Protein AF-B6JYF9-F1 (afdb_monomer)

Solvent-accessible surface area (backbone atoms only — not comparable to full-atom values): 35946 Å² total; per-residue (Å²): 135,87,88,82,77,84,64,69,36,69,83,84,65,81,70,76,68,90,74,74,63,74,78,81,85,62,87,84,75,85,79,80,58,67,87,52,51,58,67,38,60,57,30,56,72,45,92,47,65,68,50,21,21,52,22,26,44,52,48,34,54,42,53,72,54,52,71,67,46,34,51,52,42,51,77,70,44,42,67,60,59,44,61,71,36,67,76,50,91,47,65,66,33,29,35,26,32,38,45,25,51,31,50,43,34,66,77,56,32,60,66,47,33,51,51,43,52,77,69,49,49,63,60,58,50,49,55,48,52,52,52,52,52,52,53,50,55,38,41,76,71,68,53,69,66,76,60,71,66,44,44,51,50,50,53,48,51,50,53,36,48,37,26,49,36,47,39,53,34,51,39,40,46,36,32,61,69,49,35,51,53,40,47,78,65,47,47,63,64,52,41,51,54,53,54,63,46,35,95,81,48,58,69,71,40,44,41,40,35,33,48,24,44,37,56,58,46,53,100,23,67,67,53,52,52,55,57,68,68,36,92,89,54,62,58,52,61,46,47,39,51,41,51,54,36,57,76,45,103,40,69,51,44,24,45,27,29,46,40,43,48,45,52,54,41,52,44,33,70,36,29,66,69,45,26,68,76,53,70,82,28,68,51,51,75,47,31,73,76,53,44,54,61,50,44,41,49,52,42,50,54,15,47,53,52,61,71,62,62,46,85,74,53,83,76,48,88,85,41,68,73,62,46,48,45,48,66,29,32,54,56,39,30,55,45,52,24,49,52,26,48,50,38,35,36,39,38,73,58,63,53,61,58,101,76,73,58,57,70,71,53,48,54,48,49,60,49,53,59,55,63,62,67,76,66,82,92,79,82,92,75,90,76,84,77,84,80,81,78,63,56,72,61,34,30,57,70,34,39,60,62,51,50,48,39,60,71,62,37,47,61,53,37,53,65,62,63,51,78,67,57,69,79,56,55,76,66,58,52,72,72,58,46,56,53,50,51,52,42,38,49,37,36,46,50,25,50,29,30,43,43,47,25,44,67,70,48,50,45,92,86,38,91,57,34,67,57,51,29,53,50,24,49,51,52,44,44,50,52,38,72,62,49,50,100,82,60,81,70,55,74,68,51,44,33,44,48,22,47,34,46,23,42,28,25,70,54,56,75,75,96,62,84,67,64,54,76,67,43,53,50,48,53,53,52,50,33,58,72,69,68,39,59,68,31,40,17,29,40,46,38,16,51,30,44,52,39,54,49,66,93,39,53,68,59,27,41,53,48,49,53,52,38,49,51,40,49,64,43,98,74,45,52,68,65,37,27,44,32,27,49,54,27,48,50,68,48,62,65,49,79,82,45,76,42,26,56,76,32,45,58,70,67,40,44,65,62,51,53,64,66,24,48,66,60,49,53,54,45,44,72,66,46,52,55,88,81,37,43,71,62,32,51,53,37,51,51,50,49,54,49,49,54,53,48,51,55,50,52,57,60,75,76,104

Nearest PDB structures (foldseek):
  4gmo-assembly1_A  TM=7.681E-01  e=6.488E-18  Thermochaetoides thermophila DSM 1495
  7ozs-assembly1_F  TM=7.292E-01  e=3.410E-18  Thermochaetoides thermophila DSM 1495
  8g4j-assembly2_B  TM=4.663E-01  e=3.809E-06  Cavia porcellus
  4u2x-assembly1_D  TM=7.152E-01  e=2.077E-02  Homo sapiens
  4u2x-assembly2_E  TM=6.818E-01  e=2.162E-02  Homo sapiens

Structure (mmCIF, N/CA/C/O backbone):
data_AF-B6JYF9-F1
#
_entry.id   AF-B6JYF9-F1
#
loop_
_atom_site.group_PDB
_atom_site.id
_atom_site.type_symbol
_atom_site.label_atom_id
_atom_site.label_alt_id
_atom_site.label_comp_id
_atom_site.label_asym_id
_atom_site.label_entity_id
_atom_site.label_seq_id
_atom_site.pdbx_PDB_ins_code
_atom_site.Cartn_x
_atom_site.Cartn_y
_atom_site.Cartn_z
_atom_site.occupancy
_atom_site.B_iso_or_equiv
_atom_site.auth_seq_id
_atom_site.auth_comp_id
_atom_site.auth_asym_id
_atom_site.auth_atom_id
_atom_site.pdbx_PDB_model_num
ATOM 1 N N . MET A 1 1 ? -8.286 -1.377 -16.057 1.00 30.09 1 MET A N 1
ATOM 2 C CA . MET A 1 1 ? -8.416 -2.623 -15.265 1.00 30.09 1 MET A CA 1
ATOM 3 C C . MET A 1 1 ? -9.891 -2.802 -14.939 1.00 30.09 1 MET A C 1
ATOM 5 O O . MET A 1 1 ? -10.462 -1.888 -14.368 1.00 30.09 1 MET A O 1
ATOM 9 N N . GLY A 1 2 ? -10.522 -3.910 -15.335 1.00 21.98 2 GLY A N 1
ATOM 10 C CA . GLY A 1 2 ? -11.938 -4.159 -15.034 1.00 21.98 2 GLY A CA 1
ATOM 11 C C . GLY A 1 2 ? -12.131 -4.640 -13.595 1.00 21.98 2 GLY A C 1
ATOM 12 O O . GLY A 1 2 ? -11.549 -5.652 -13.202 1.00 21.98 2 GLY A O 1
ATOM 13 N N . ARG A 1 3 ? -12.943 -3.929 -12.806 1.00 25.62 3 ARG A N 1
ATOM 14 C CA . ARG A 1 3 ? -13.412 -4.384 -11.491 1.00 25.62 3 ARG A CA 1
ATOM 15 C C . ARG A 1 3 ? -14.733 -5.128 -11.680 1.00 25.62 3 ARG A C 1
ATOM 17 O O . ARG A 1 3 ? -15.727 -4.524 -12.048 1.00 25.62 3 ARG A O 1
ATOM 24 N N . ALA A 1 4 ? -14.770 -6.422 -11.367 1.00 25.20 4 ALA A N 1
ATOM 25 C CA . ALA A 1 4 ? -16.027 -7.149 -11.216 1.00 25.20 4 ALA A CA 1
ATOM 26 C C . ALA A 1 4 ? -15.974 -8.103 -10.015 1.00 25.20 4 ALA A C 1
ATOM 28 O O . ALA A 1 4 ? -15.087 -8.949 -9.920 1.00 25.20 4 ALA A O 1
ATOM 29 N N . LYS A 1 5 ? -17.014 -7.977 -9.176 1.00 26.80 5 LYS A N 1
ATOM 30 C CA . LYS A 1 5 ? -17.373 -8.730 -7.956 1.00 26.80 5 LYS A CA 1
ATOM 31 C C . LYS A 1 5 ? -16.610 -8.340 -6.689 1.00 26.80 5 LYS A C 1
ATOM 33 O O . LYS A 1 5 ? -15.509 -8.818 -6.455 1.00 26.80 5 LYS A O 1
ATOM 38 N N . GLY A 1 6 ? -17.272 -7.517 -5.862 1.00 32.94 6 GLY A N 1
ATOM 39 C CA . GLY A 1 6 ? -16.960 -7.271 -4.448 1.00 32.94 6 GLY A CA 1
ATOM 40 C C . GLY A 1 6 ? -15.467 -7.226 -4.157 1.00 32.94 6 GLY A C 1
ATOM 41 O O . GLY A 1 6 ? -14.958 -8.123 -3.489 1.00 32.94 6 GLY A O 1
ATOM 42 N N . SER A 1 7 ? -14.768 -6.240 -4.729 1.00 34.53 7 SER A N 1
ATOM 43 C CA . SER A 1 7 ? -13.322 -6.105 -4.561 1.00 34.53 7 SER A CA 1
ATOM 44 C C . SER A 1 7 ? -13.005 -6.065 -3.070 1.00 34.53 7 SER A C 1
ATOM 46 O O . SER A 1 7 ? -13.415 -5.141 -2.367 1.00 34.53 7 SER A O 1
ATOM 48 N N . LYS A 1 8 ? -12.306 -7.096 -2.592 1.00 44.53 8 LYS A N 1
ATOM 49 C CA . LYS A 1 8 ? -11.703 -7.120 -1.262 1.00 44.53 8 LYS A CA 1
ATOM 50 C C . LYS A 1 8 ? -10.879 -5.844 -1.109 1.00 44.53 8 LYS A C 1
ATOM 52 O O . LYS A 1 8 ? -10.054 -5.548 -1.975 1.00 44.53 8 LYS A O 1
ATOM 57 N N . ARG A 1 9 ? -11.129 -5.080 -0.051 1.00 48.53 9 ARG A N 1
ATOM 58 C CA . ARG A 1 9 ? -10.327 -3.901 0.275 1.00 48.53 9 ARG A CA 1
ATOM 59 C C . ARG A 1 9 ? -9.093 -4.390 1.043 1.00 48.53 9 ARG A C 1
ATOM 61 O O . ARG A 1 9 ? -9.215 -5.276 1.874 1.00 48.53 9 ARG A O 1
ATOM 68 N N . ASN A 1 10 ? -7.902 -3.903 0.697 1.00 49.31 10 ASN A N 1
ATOM 69 C CA . ASN A 1 10 ? -6.682 -3.966 1.518 1.00 49.31 10 ASN A CA 1
ATOM 70 C C . ASN A 1 10 ? -6.331 -5.289 2.249 1.00 49.31 10 ASN A C 1
ATOM 72 O O . ASN A 1 10 ? -5.855 -5.252 3.378 1.00 49.31 10 ASN A O 1
ATOM 76 N N . GLN A 1 11 ? -6.429 -6.465 1.606 1.00 40.84 11 GLN A N 1
ATOM 77 C CA . GLN A 1 11 ? -5.980 -7.734 2.229 1.00 40.84 11 GLN A CA 1
ATOM 78 C C . GLN A 1 11 ? -4.459 -7.835 2.479 1.00 40.84 11 GLN A C 1
ATOM 80 O O . GLN A 1 11 ? -4.019 -8.788 3.108 1.00 40.84 11 GLN A O 1
ATOM 85 N N . HIS A 1 12 ? -3.642 -6.887 2.004 1.00 34.28 12 HIS A N 1
ATOM 86 C CA . HIS A 1 12 ? -2.181 -6.918 2.194 1.00 34.28 12 HIS A CA 1
ATOM 87 C C . HIS A 1 12 ? -1.708 -6.251 3.495 1.00 34.28 12 HIS A C 1
ATOM 89 O O . HIS A 1 12 ? -0.510 -6.189 3.762 1.00 34.28 12 HIS A O 1
ATOM 95 N N . ARG A 1 13 ? -2.617 -5.728 4.320 1.00 43.59 13 ARG A N 1
ATOM 96 C CA . ARG A 1 13 ? -2.260 -5.087 5.586 1.00 43.59 13 ARG A CA 1
ATOM 97 C C . ARG A 1 13 ? -2.397 -6.089 6.729 1.00 43.59 13 ARG A C 1
ATOM 99 O O . ARG A 1 13 ? -3.301 -5.982 7.544 1.00 43.59 13 ARG A O 1
ATOM 106 N N . HIS A 1 14 ? -1.474 -7.051 6.819 1.00 36.09 14 HIS A N 1
ATOM 107 C CA . HIS A 1 14 ? -1.194 -7.696 8.108 1.00 36.09 14 HIS A CA 1
ATOM 108 C C . HIS A 1 14 ? -0.590 -6.631 9.029 1.00 36.09 14 HIS A C 1
ATOM 110 O O . HIS A 1 14 ? 0.625 -6.512 9.179 1.00 36.09 14 HIS A O 1
ATOM 116 N N . ARG A 1 15 ? -1.443 -5.772 9.591 1.00 45.91 15 ARG A N 1
ATOM 117 C CA . ARG A 1 15 ? -1.020 -4.799 10.587 1.00 45.91 15 ARG A CA 1
ATOM 118 C C . ARG A 1 15 ? -0.705 -5.570 11.847 1.00 45.91 15 ARG A C 1
ATOM 120 O O . ARG A 1 15 ? -1.576 -6.157 12.483 1.00 45.91 15 ARG A O 1
ATOM 127 N N . LEU A 1 16 ? 0.581 -5.596 12.160 1.00 40.19 16 LEU A N 1
ATOM 128 C CA . LEU A 1 16 ? 1.089 -6.168 13.391 1.00 40.19 16 LEU A CA 1
ATOM 129 C C . LEU A 1 16 ? 0.383 -5.482 14.547 1.00 40.19 16 LEU A C 1
ATOM 131 O O . LEU A 1 16 ? 0.423 -4.260 14.649 1.00 40.19 16 LEU A O 1
ATOM 135 N N . ASN A 1 17 ? -0.290 -6.277 15.374 1.00 39.41 17 ASN A N 1
ATOM 136 C CA . ASN A 1 17 ? -1.025 -5.798 16.529 1.00 39.41 17 ASN A CA 1
ATOM 137 C C . ASN A 1 17 ? -0.024 -5.257 17.571 1.00 39.41 17 ASN A C 1
ATOM 139 O O . ASN A 1 17 ? 0.607 -6.056 18.271 1.00 39.41 17 ASN A O 1
ATOM 143 N N . PRO A 1 18 ? 0.121 -3.925 17.727 1.00 36.72 18 PRO A N 1
ATOM 144 C CA . PRO A 1 18 ? 1.039 -3.323 18.697 1.00 36.72 18 PRO A CA 1
ATOM 145 C C . PRO A 1 18 ? 0.603 -3.588 20.144 1.00 36.72 18 PRO A C 1
ATOM 147 O O . PRO A 1 18 ? 1.352 -3.360 21.092 1.00 36.72 18 PRO A O 1
ATOM 150 N N . LEU A 1 19 ? -0.651 -4.023 20.306 1.00 36.75 19 LEU A N 1
ATOM 151 C CA . LEU A 1 19 ? -1.383 -4.158 21.554 1.00 36.75 19 LEU A CA 1
ATOM 152 C C . LEU A 1 19 ? -1.606 -5.621 21.943 1.00 36.75 19 LEU A C 1
ATOM 154 O O . LEU A 1 19 ? -2.481 -5.895 22.768 1.00 36.75 19 LEU A O 1
ATOM 158 N N . GLN A 1 20 ? -0.782 -6.563 21.464 1.00 37.97 20 GLN A N 1
ATOM 159 C CA . GLN A 1 20 ? -0.540 -7.777 22.251 1.00 37.97 20 GLN A CA 1
ATOM 160 C C . GLN A 1 20 ? 0.211 -7.374 23.533 1.00 37.97 20 GLN A C 1
ATOM 162 O O . GLN A 1 20 ? 1.391 -7.655 23.720 1.00 37.97 20 GLN A O 1
ATOM 167 N N . LYS A 1 21 ? -0.497 -6.680 24.434 1.00 31.06 21 LYS A N 1
ATOM 168 C CA . LYS A 1 21 ? -0.213 -6.726 25.857 1.00 31.06 21 LYS A CA 1
ATOM 169 C C . LYS A 1 21 ? -0.220 -8.209 26.201 1.00 31.06 21 LYS A C 1
ATOM 171 O O . LYS A 1 21 ? -1.259 -8.861 26.095 1.00 31.06 21 LYS A O 1
ATOM 176 N N . THR A 1 22 ? 0.924 -8.728 26.631 1.00 29.45 22 THR A N 1
ATOM 177 C CA . THR A 1 22 ? 0.905 -9.781 27.640 1.00 29.45 22 THR A CA 1
ATOM 178 C C . THR A 1 22 ? -0.035 -9.288 28.732 1.00 29.45 22 THR A C 1
ATOM 180 O O . THR A 1 22 ? 0.102 -8.163 29.220 1.00 29.45 22 THR A O 1
ATOM 183 N N . ALA A 1 23 ? -1.087 -10.061 28.987 1.00 27.25 23 ALA A N 1
ATOM 184 C CA . ALA A 1 23 ? -2.137 -9.717 29.925 1.00 27.25 23 ALA A CA 1
ATOM 185 C C . ALA A 1 23 ? -1.507 -9.248 31.245 1.00 27.25 23 ALA A C 1
ATOM 187 O O . ALA A 1 23 ? -0.923 -10.034 31.985 1.00 27.25 23 ALA A O 1
ATOM 188 N N . THR A 1 24 ? -1.570 -7.949 31.543 1.00 23.33 24 THR A N 1
ATOM 189 C CA . THR A 1 24 ? -1.082 -7.437 32.823 1.00 23.33 24 THR A CA 1
ATOM 190 C C . THR A 1 24 ? -1.972 -7.975 33.935 1.00 23.33 24 THR A C 1
ATOM 192 O O . THR A 1 24 ? -3.124 -7.566 34.055 1.00 23.33 24 THR A O 1
ATOM 195 N N . ASN A 1 25 ? -1.400 -8.874 34.739 1.00 28.14 25 ASN A N 1
ATOM 196 C CA . ASN A 1 25 ? -1.832 -9.292 36.073 1.00 28.14 25 ASN A CA 1
ATOM 197 C C . ASN A 1 25 ? -3.344 -9.501 36.250 1.00 28.14 25 ASN A C 1
ATOM 199 O O . ASN A 1 25 ? -3.986 -8.870 37.086 1.00 28.14 25 ASN A O 1
ATOM 203 N N . SER A 1 26 ? -3.886 -10.472 35.526 1.00 27.16 26 SER A N 1
ATOM 204 C CA . SER A 1 26 ? -4.992 -11.296 36.022 1.00 27.16 26 SER A CA 1
ATOM 205 C C . SER A 1 26 ? -4.425 -12.702 36.138 1.00 27.16 26 SER A C 1
ATOM 207 O O . SER A 1 26 ? -3.772 -13.130 35.194 1.00 27.16 26 SER A O 1
ATOM 209 N N . GLN A 1 27 ? -4.574 -13.367 37.291 1.00 29.28 27 GLN A N 1
ATOM 210 C CA . GLN A 1 27 ? -4.036 -14.712 37.556 1.00 29.28 27 GLN A CA 1
ATOM 211 C C . GLN A 1 27 ? -4.083 -15.580 36.290 1.00 29.28 27 GLN A C 1
ATOM 213 O O . GLN A 1 27 ? -5.173 -15.914 35.827 1.00 29.28 27 GLN A O 1
ATOM 218 N N . GLU A 1 28 ? -2.913 -15.884 35.719 1.00 31.41 28 GLU A N 1
ATOM 219 C CA . GLU A 1 28 ? -2.793 -16.712 34.522 1.00 31.41 28 GLU A CA 1
ATOM 220 C C . GLU A 1 28 ? -3.433 -18.066 34.810 1.00 31.41 28 GLU A C 1
ATOM 222 O O . GLU A 1 28 ? -2.893 -18.896 35.543 1.00 31.41 28 GLU A O 1
ATOM 227 N N . ILE A 1 29 ? -4.612 -18.293 34.241 1.00 41.03 29 ILE A N 1
ATOM 228 C CA . ILE A 1 29 ? -5.132 -19.639 34.085 1.00 41.03 29 ILE A CA 1
ATOM 229 C C . ILE A 1 29 ? -4.725 -20.047 32.680 1.00 41.03 29 ILE A C 1
ATOM 231 O O . ILE A 1 29 ? -5.381 -19.694 31.700 1.00 41.03 29 ILE A O 1
ATOM 235 N N . VAL A 1 30 ? -3.609 -20.764 32.591 1.00 42.03 30 VAL A N 1
ATOM 236 C CA . VAL A 1 30 ? -3.216 -21.472 31.375 1.00 42.03 30 VAL A CA 1
ATOM 237 C C . VAL A 1 30 ? -4.259 -22.570 31.150 1.00 42.03 30 VAL A C 1
ATOM 239 O O . VAL A 1 30 ? -4.217 -23.628 31.776 1.00 42.03 30 VAL A O 1
ATOM 242 N N . LEU A 1 31 ? -5.266 -22.284 30.326 1.00 52.81 31 LEU A N 1
ATOM 243 C CA . LEU A 1 31 ? -6.216 -23.286 29.855 1.00 52.81 31 LEU A CA 1
ATOM 244 C C . LEU A 1 31 ? -5.622 -23.940 28.609 1.00 52.81 31 LEU A C 1
ATOM 246 O O . LEU A 1 31 ? -5.679 -23.378 27.518 1.00 52.81 31 LEU A O 1
ATOM 250 N N . GLU A 1 32 ? -5.034 -25.124 28.773 1.00 48.22 32 GLU A N 1
ATOM 251 C CA . GLU A 1 32 ? -4.580 -25.928 27.640 1.00 48.22 32 GLU A CA 1
ATOM 252 C C . GLU A 1 32 ? -5.760 -26.697 27.019 1.00 48.22 32 GLU A C 1
ATOM 254 O O . GLU A 1 32 ? -6.407 -27.530 27.657 1.00 48.22 32 GLU A O 1
ATOM 259 N N . GLY A 1 33 ? -6.006 -26.447 25.731 1.00 57.97 33 GLY A N 1
ATOM 260 C CA . GLY A 1 33 ? -6.576 -27.434 24.816 1.00 57.97 33 GLY A CA 1
ATOM 261 C C . GLY A 1 33 ? -8.096 -27.450 24.599 1.00 57.97 33 GLY A C 1
ATOM 262 O O . GLY A 1 33 ? -8.911 -26.942 25.372 1.00 57.97 33 GLY A O 1
ATOM 263 N N . LYS A 1 34 ? -8.468 -28.133 23.505 1.00 60.81 34 LYS A N 1
ATOM 264 C CA . LYS A 1 34 ? -9.835 -28.329 22.981 1.00 60.81 34 LYS A CA 1
ATOM 265 C C . LYS A 1 34 ? -10.858 -28.817 24.012 1.00 60.81 34 LYS A C 1
ATOM 267 O O . LYS A 1 34 ? -12.040 -28.509 23.875 1.00 60.81 34 LYS A O 1
ATOM 272 N N . GLU A 1 35 ? -10.427 -29.581 25.017 1.00 63.44 35 GLU A N 1
ATOM 273 C CA . GLU A 1 35 ? -11.313 -30.192 26.019 1.00 63.44 35 GLU A CA 1
ATOM 274 C C . GLU A 1 35 ? -11.955 -29.159 26.957 1.00 63.44 35 GLU A C 1
ATOM 276 O O . GLU A 1 35 ? -13.069 -29.370 27.436 1.00 63.44 35 GLU A O 1
ATOM 281 N N . THR A 1 36 ? -11.303 -28.012 27.173 1.00 75.19 36 THR A N 1
ATOM 282 C CA . THR A 1 36 ? -11.811 -26.947 28.055 1.00 75.19 36 THR A CA 1
ATOM 283 C C . THR A 1 36 ? -12.579 -25.855 27.305 1.00 75.19 36 THR A C 1
ATOM 285 O O . THR A 1 36 ? -13.386 -25.146 27.907 1.00 75.19 36 THR A O 1
ATOM 288 N N . ALA A 1 37 ? -12.413 -25.760 25.982 1.00 84.56 37 ALA A N 1
ATOM 289 C CA . ALA A 1 37 ? -12.949 -24.670 25.167 1.00 84.56 37 ALA A CA 1
ATOM 290 C C . ALA A 1 37 ? -14.489 -24.597 25.158 1.00 84.56 37 ALA A C 1
ATOM 292 O O . ALA A 1 37 ? -15.062 -23.518 25.312 1.00 84.56 37 ALA A O 1
ATOM 293 N N . ILE A 1 38 ? -15.178 -25.736 25.015 1.00 90.38 38 ILE A N 1
ATOM 294 C CA . ILE A 1 38 ? -16.652 -25.768 24.960 1.00 90.38 38 ILE A CA 1
ATOM 295 C C . ILE A 1 38 ? -17.297 -25.484 26.326 1.00 90.38 38 ILE A C 1
ATOM 297 O O . ILE A 1 38 ? -18.158 -24.604 26.381 1.00 90.38 38 ILE A O 1
ATOM 301 N N . PRO A 1 39 ? -16.871 -26.117 27.440 1.00 91.50 39 PRO A N 1
ATOM 302 C CA . PRO A 1 39 ? -17.384 -25.764 28.766 1.00 91.50 39 PRO A CA 1
ATOM 303 C C . PRO A 1 39 ? -17.190 -24.282 29.116 1.00 91.50 39 PRO A C 1
ATOM 305 O O . PRO A 1 39 ? -18.062 -23.662 29.725 1.00 91.50 39 PRO A O 1
ATOM 308 N N . VAL A 1 40 ? -16.060 -23.687 28.717 1.00 92.38 40 VAL A N 1
ATOM 309 C CA . VAL A 1 40 ? -15.819 -22.249 28.905 1.00 92.38 40 VAL A CA 1
ATOM 310 C C . VAL A 1 40 ? -16.793 -21.427 28.062 1.00 92.38 40 VAL A C 1
ATOM 312 O O . VAL A 1 40 ? -17.372 -20.478 28.584 1.00 92.38 40 VAL A O 1
ATOM 315 N N . LEU A 1 41 ? -17.040 -21.807 26.805 1.00 93.56 41 LEU A N 1
ATOM 316 C CA . LEU A 1 41 ? -17.991 -21.128 25.921 1.00 93.56 41 LEU A CA 1
ATOM 317 C C . LEU A 1 41 ? -19.435 -21.146 26.452 1.00 93.56 41 LEU A C 1
ATOM 319 O O . LEU A 1 41 ? -20.185 -20.186 26.263 1.00 93.56 41 LEU A O 1
ATOM 323 N N . GLU A 1 42 ? -19.845 -22.221 27.122 1.00 93.25 42 GLU A N 1
ATOM 324 C CA . GLU A 1 42 ? -21.175 -22.323 27.733 1.00 93.25 42 GLU A CA 1
ATOM 325 C C . GLU A 1 42 ? -21.360 -21.347 28.902 1.00 93.25 42 GLU A C 1
ATOM 327 O O . GLU A 1 42 ? -22.446 -20.784 29.066 1.00 93.25 42 GLU A O 1
ATOM 332 N N . LYS A 1 43 ? -20.290 -21.058 29.654 1.00 94.62 43 LYS A N 1
ATOM 333 C CA . LYS A 1 43 ? -20.317 -20.126 30.794 1.00 94.62 43 LYS A CA 1
ATOM 334 C C . LYS A 1 43 ? -20.579 -18.664 30.411 1.00 94.62 43 LYS A C 1
ATOM 336 O O . LYS A 1 43 ? -21.013 -17.903 31.274 1.00 94.62 43 LYS A O 1
ATOM 341 N N . LEU A 1 44 ? -20.459 -18.275 29.135 1.00 93.50 44 LEU A N 1
ATOM 342 C CA . LEU A 1 44 ? -20.935 -16.963 28.654 1.00 93.50 44 LEU A CA 1
ATOM 343 C C . LEU A 1 44 ? -22.441 -16.764 28.888 1.00 93.50 44 LEU A C 1
ATOM 345 O O . LEU A 1 44 ? -22.930 -15.636 28.964 1.00 93.50 44 LEU A O 1
ATOM 349 N N . SER A 1 45 ? -23.197 -17.855 28.999 1.00 92.69 45 SER A N 1
ATOM 350 C CA . SER A 1 45 ? -24.635 -17.829 29.260 1.00 92.69 45 SER A CA 1
ATOM 351 C C . SER A 1 45 ? -24.984 -17.976 30.750 1.00 92.69 45 SER A C 1
ATOM 353 O O . SER A 1 45 ? -26.164 -18.110 31.065 1.00 92.69 45 SER A O 1
ATOM 355 N N . SER A 1 46 ? -24.002 -17.935 31.664 1.00 94.00 46 SER A N 1
ATOM 356 C CA . SER A 1 46 ? -24.244 -18.013 33.113 1.00 94.00 46 SER A CA 1
ATOM 357 C C . SER A 1 46 ? -25.087 -16.839 33.626 1.00 94.00 46 SER A C 1
ATOM 359 O O . SER A 1 46 ? -25.002 -15.715 33.121 1.00 94.00 46 SER A O 1
ATOM 361 N N . SER A 1 47 ? -25.881 -17.077 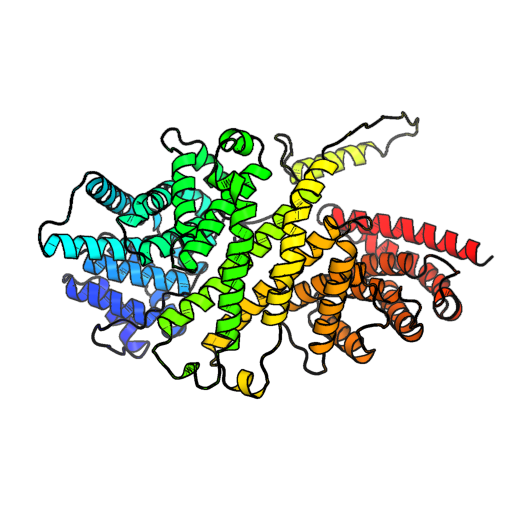34.672 1.00 93.12 47 SER A N 1
ATOM 362 C CA . SER A 1 47 ? -26.603 -16.023 35.393 1.00 93.12 47 SER A CA 1
ATOM 363 C C . SER A 1 47 ? -25.667 -15.073 36.146 1.00 93.12 47 SER A C 1
ATOM 365 O O . SER A 1 47 ? -26.020 -13.915 36.362 1.00 93.12 47 SER A O 1
ATOM 367 N N . GLU A 1 48 ? -24.462 -15.518 36.508 1.00 95.19 48 GLU A N 1
ATOM 368 C CA . GLU A 1 48 ? -23.513 -14.734 37.301 1.00 95.19 48 GLU A CA 1
ATOM 369 C C . GLU A 1 48 ? -22.580 -13.891 36.420 1.00 95.19 48 GLU A C 1
ATOM 371 O O . GLU A 1 48 ? -21.840 -14.418 35.591 1.00 95.19 48 GLU A O 1
ATOM 376 N N . ALA A 1 49 ? -22.557 -12.569 36.633 1.00 94.31 49 ALA A N 1
ATOM 377 C CA . ALA A 1 49 ? -21.725 -11.648 35.846 1.00 94.31 49 ALA A CA 1
ATOM 378 C C . ALA A 1 49 ? -20.223 -11.978 35.930 1.00 94.31 49 ALA A C 1
ATOM 380 O O . ALA A 1 49 ? -19.521 -11.938 34.922 1.00 94.31 49 ALA A O 1
ATOM 381 N N . LYS A 1 50 ? -19.737 -12.386 37.110 1.00 93.81 50 LYS A N 1
ATOM 382 C CA . LYS A 1 50 ? -18.336 -12.792 37.304 1.00 93.81 50 LYS A CA 1
ATOM 383 C C . LYS A 1 50 ? -17.963 -14.017 36.470 1.00 93.81 50 LYS A C 1
ATOM 385 O O . LYS A 1 50 ? -16.884 -14.039 35.889 1.00 93.81 50 LYS A O 1
ATOM 390 N N . GLU A 1 51 ? -18.850 -15.008 36.373 1.00 94.50 51 GLU A N 1
ATOM 391 C CA . GLU A 1 51 ? -18.605 -16.190 35.540 1.00 94.50 51 GLU A CA 1
ATOM 392 C C . GLU A 1 51 ? -18.611 -15.848 34.048 1.00 94.50 51 GLU A C 1
ATOM 394 O O . GLU A 1 51 ? -17.781 -16.372 33.305 1.00 94.50 51 GLU A O 1
ATOM 399 N N . ARG A 1 52 ? -19.501 -14.945 33.612 1.00 96.31 52 ARG A N 1
ATOM 400 C CA . ARG A 1 52 ? -19.535 -14.472 32.219 1.00 96.31 52 ARG A CA 1
ATOM 401 C C . ARG A 1 52 ? -18.275 -13.696 31.843 1.00 96.31 52 ARG A C 1
ATOM 403 O O . ARG A 1 52 ? -17.702 -13.961 30.792 1.00 96.31 52 ARG A O 1
ATOM 410 N N . SER A 1 53 ? -17.832 -12.781 32.705 1.00 93.81 53 SER A N 1
ATOM 411 C CA . SER A 1 53 ? -16.598 -12.007 32.515 1.00 93.81 53 SER A CA 1
ATOM 412 C C . SER A 1 53 ? -15.375 -12.929 32.468 1.00 93.81 53 SER A C 1
ATOM 414 O O . SER A 1 53 ? -14.611 -12.887 31.506 1.00 93.81 53 SER A O 1
ATOM 416 N N . TRP A 1 54 ? -15.256 -13.859 33.424 1.00 94.69 54 TRP A N 1
ATOM 417 C CA . TRP A 1 54 ? -14.200 -14.875 33.421 1.00 94.69 54 TRP A CA 1
ATOM 418 C C . TRP A 1 54 ? -14.210 -15.722 32.141 1.00 94.69 54 TRP A C 1
ATOM 420 O O . TRP A 1 54 ? -13.163 -15.955 31.542 1.00 94.69 54 TRP A O 1
ATOM 430 N N . SER A 1 55 ? -15.394 -16.156 31.700 1.00 94.94 55 SER A N 1
ATOM 431 C CA . SER A 1 55 ? -15.568 -16.936 30.474 1.00 94.94 55 SER A CA 1
ATOM 432 C C . SER A 1 55 ? -15.119 -16.158 29.234 1.00 94.94 55 SER A C 1
ATOM 434 O O . SER A 1 55 ? -14.366 -16.695 28.426 1.00 94.94 55 SER A O 1
ATOM 436 N N . ALA A 1 56 ? -15.510 -14.888 29.103 1.00 95.12 56 ALA A N 1
ATOM 437 C CA . ALA A 1 56 ? -15.095 -14.034 27.992 1.00 95.12 56 ALA A CA 1
ATOM 438 C C . ALA A 1 56 ? -13.574 -13.804 27.972 1.00 95.12 56 ALA A C 1
ATOM 440 O O . ALA A 1 56 ? -12.955 -13.919 26.915 1.00 95.12 56 ALA A O 1
ATOM 441 N N . SER A 1 57 ? -12.967 -13.576 29.138 1.00 93.25 57 SER A N 1
ATOM 442 C CA . SER A 1 57 ? -11.515 -13.418 29.273 1.00 93.25 57 SER A CA 1
ATOM 443 C C . SER A 1 57 ? -10.761 -14.700 28.893 1.00 93.25 57 SER A C 1
ATOM 445 O O . SER A 1 57 ? -9.831 -14.684 28.086 1.00 93.25 57 SER A O 1
ATOM 447 N N . ALA A 1 58 ? -11.228 -15.853 29.384 1.00 91.50 58 ALA A N 1
ATOM 448 C CA . ALA A 1 58 ? -10.679 -17.160 29.032 1.00 91.50 58 ALA A CA 1
ATOM 449 C C . ALA A 1 58 ? -10.789 -17.446 27.524 1.00 91.50 58 ALA A C 1
ATOM 451 O O . ALA A 1 58 ? -9.824 -17.890 26.906 1.00 91.50 58 ALA A O 1
ATOM 452 N N . ILE A 1 59 ? -11.935 -17.140 26.909 1.00 93.06 59 ILE A N 1
ATOM 453 C CA . ILE A 1 59 ? -12.139 -17.247 25.456 1.00 93.06 59 ILE A CA 1
ATOM 454 C C . ILE A 1 59 ? -11.170 -16.345 24.696 1.00 93.06 59 ILE A C 1
ATOM 456 O O . ILE A 1 59 ? -10.607 -16.781 23.697 1.00 93.06 59 ILE A O 1
ATOM 460 N N . SER A 1 60 ? -10.956 -15.116 25.166 1.00 91.25 60 SER A N 1
ATOM 461 C CA . SER A 1 60 ? -10.012 -14.173 24.563 1.00 91.25 60 SER A CA 1
ATOM 462 C C . SER A 1 60 ? -8.603 -14.769 24.451 1.00 91.25 60 SER A C 1
ATOM 464 O O . SER A 1 60 ? -7.978 -14.668 23.398 1.00 91.25 60 SER A O 1
ATOM 466 N N . ASN A 1 61 ? -8.141 -15.473 25.490 1.00 89.12 61 ASN A N 1
ATOM 467 C CA . ASN A 1 61 ? -6.854 -16.174 25.476 1.00 89.12 61 ASN A CA 1
ATOM 468 C C . ASN A 1 61 ? -6.867 -17.412 24.567 1.00 89.12 61 ASN A C 1
ATOM 470 O O . ASN A 1 61 ? -5.902 -17.648 23.847 1.00 89.12 61 ASN A 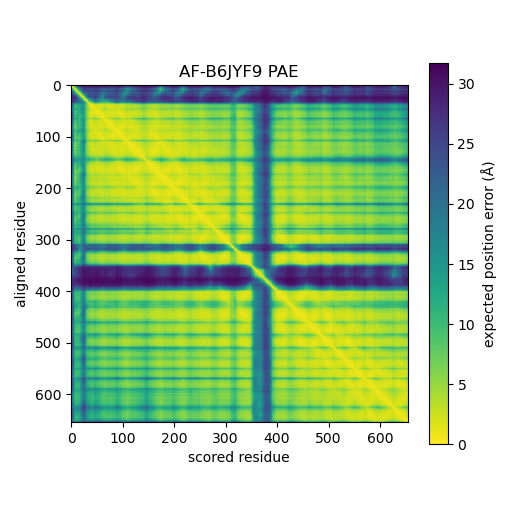O 1
ATOM 474 N N . LEU A 1 62 ? -7.962 -18.183 24.550 1.00 89.62 62 LEU A N 1
ATOM 475 C CA . LEU A 1 62 ? -8.100 -19.344 23.660 1.00 89.62 62 LEU A CA 1
ATOM 476 C C . LEU A 1 62 ? -8.092 -18.951 22.174 1.00 89.62 62 LEU A C 1
ATOM 478 O O . LEU A 1 62 ? -7.606 -19.717 21.348 1.00 89.62 62 LEU A O 1
ATOM 482 N N . ILE A 1 63 ? -8.608 -17.766 21.828 1.00 88.38 63 ILE A N 1
ATOM 483 C CA . ILE A 1 63 ? -8.557 -17.215 20.463 1.00 88.38 63 ILE A CA 1
ATOM 484 C C . ILE A 1 63 ? -7.106 -16.971 20.027 1.00 88.38 63 ILE A C 1
ATOM 486 O O . ILE A 1 63 ? -6.752 -17.308 18.897 1.00 88.38 63 ILE A O 1
ATOM 490 N N . LEU A 1 64 ? -6.277 -16.438 20.931 1.00 83.00 64 LEU A N 1
ATOM 491 C CA . LEU A 1 64 ? -4.848 -16.176 20.708 1.00 83.00 64 LEU A CA 1
ATOM 492 C C . LEU A 1 64 ? -3.972 -17.441 20.766 1.00 83.00 64 LEU A C 1
ATOM 494 O O . LEU A 1 64 ? -2.771 -17.365 20.524 1.00 83.00 64 LEU A O 1
ATOM 498 N N . GLY A 1 65 ? -4.556 -18.584 21.136 1.00 82.06 65 GLY A N 1
ATOM 499 C CA . GLY A 1 65 ? -3.887 -19.879 21.144 1.00 82.06 65 GLY A CA 1
ATOM 500 C C . GLY A 1 65 ? -3.772 -20.473 19.738 1.00 82.06 65 GLY A C 1
ATOM 501 O O . GLY A 1 65 ? -3.379 -19.813 18.778 1.00 82.06 65 GLY A O 1
ATOM 502 N N . ASP A 1 66 ? -4.114 -21.752 19.596 1.00 81.94 66 ASP A N 1
ATOM 503 C CA . ASP A 1 66 ? -3.993 -22.455 18.322 1.00 81.94 66 ASP A CA 1
ATOM 504 C C . ASP A 1 66 ? -5.238 -22.311 17.421 1.00 81.94 66 ASP A C 1
ATOM 506 O O . ASP A 1 66 ? -6.388 -22.231 17.872 1.00 81.94 66 ASP A O 1
ATOM 510 N N . SER A 1 67 ? -5.005 -22.356 16.106 1.00 86.44 67 SER A N 1
ATOM 511 C CA . SER A 1 67 ? -6.055 -22.235 15.089 1.00 86.44 67 SER A CA 1
ATOM 512 C C . SER A 1 67 ? -7.114 -23.345 15.157 1.00 86.44 67 SER A C 1
ATOM 514 O O . SER A 1 67 ? -8.253 -23.123 14.742 1.00 86.44 67 SER A O 1
ATOM 516 N N . GLU A 1 68 ? -6.798 -24.538 15.677 1.00 87.94 68 GLU A N 1
ATOM 517 C CA . GLU A 1 68 ? -7.777 -25.628 15.770 1.00 87.94 68 GLU A CA 1
ATOM 518 C C . GLU A 1 68 ? -8.787 -25.387 16.898 1.00 87.94 68 GLU A C 1
ATOM 520 O O . GLU A 1 68 ? -9.985 -25.630 16.715 1.00 87.94 68 GLU A O 1
ATOM 525 N N . THR A 1 69 ? -8.327 -24.892 18.048 1.00 89.25 69 THR A N 1
ATOM 526 C CA . THR A 1 69 ? -9.178 -24.492 19.177 1.00 89.25 69 THR A CA 1
ATOM 527 C C . THR A 1 69 ? -10.080 -23.324 18.789 1.00 89.25 69 THR A C 1
ATOM 529 O O . THR A 1 69 ? -11.291 -23.370 19.030 1.00 89.25 69 THR A O 1
ATOM 532 N N . ARG A 1 70 ? -9.534 -22.316 18.102 1.00 90.94 70 ARG A N 1
ATOM 533 C CA . ARG A 1 70 ? -10.322 -21.188 17.588 1.00 90.94 70 ARG A CA 1
ATOM 534 C C . ARG A 1 70 ? -11.396 -21.643 16.598 1.00 90.94 70 ARG A C 1
ATOM 536 O O . ARG A 1 70 ? -12.571 -21.300 16.756 1.00 90.94 70 ARG A O 1
ATOM 543 N N . LEU A 1 71 ? -11.046 -22.521 15.655 1.00 90.81 71 LEU A N 1
ATOM 544 C CA . LEU A 1 71 ? -12.005 -23.110 14.716 1.00 90.81 71 LEU A CA 1
ATOM 545 C C . LEU A 1 71 ? -13.106 -23.917 15.428 1.00 90.81 71 LEU A C 1
ATOM 547 O O . LEU A 1 71 ? -14.269 -23.882 15.016 1.00 90.81 71 LEU A O 1
ATOM 551 N N . LEU A 1 72 ? -12.765 -24.649 16.492 1.00 92.06 72 LEU A N 1
ATOM 552 C CA . LEU A 1 72 ? -13.735 -25.384 17.304 1.00 92.06 72 LEU A CA 1
ATOM 553 C C . LEU A 1 72 ? -14.736 -24.434 17.979 1.00 92.06 72 LEU A C 1
ATOM 555 O O . LEU A 1 72 ? -15.942 -24.686 17.918 1.00 92.06 72 LEU A O 1
ATOM 559 N N . LEU A 1 73 ? -14.266 -23.335 18.575 1.00 93.56 73 LEU A N 1
ATOM 560 C CA . LEU A 1 73 ? -15.131 -22.319 19.181 1.00 93.56 73 LEU A CA 1
ATOM 561 C C . LEU A 1 73 ? -16.064 -21.681 18.138 1.00 93.56 73 LEU A C 1
ATOM 563 O O . LEU A 1 73 ? -17.274 -21.593 18.363 1.00 93.56 73 LEU A O 1
ATOM 567 N N . LEU A 1 74 ? -15.533 -21.307 16.967 1.00 93.56 74 LEU A N 1
ATOM 568 C CA . LEU A 1 74 ? -16.318 -20.747 15.859 1.00 93.56 74 LEU A CA 1
ATOM 569 C C . LEU A 1 74 ? -17.450 -21.689 15.424 1.00 93.56 74 LEU A C 1
ATOM 571 O O . LEU A 1 74 ? -18.606 -21.266 15.328 1.00 93.56 74 LEU A O 1
ATOM 575 N N . LYS A 1 75 ? -17.150 -22.983 15.248 1.00 93.62 75 LYS A N 1
ATOM 576 C CA . LYS A 1 75 ? -18.147 -24.014 14.899 1.00 93.62 75 LYS A CA 1
ATOM 577 C C . LYS A 1 75 ? -19.246 -24.180 15.952 1.00 93.62 75 LYS A C 1
ATOM 579 O O . LYS A 1 75 ? -20.349 -24.591 15.607 1.00 93.62 75 LYS A O 1
ATOM 584 N N . ASN A 1 76 ? -18.969 -23.832 17.208 1.00 94.12 76 ASN A N 1
ATOM 585 C CA . ASN A 1 76 ? -19.916 -23.909 18.322 1.00 94.12 76 ASN A CA 1
ATOM 586 C C . ASN A 1 76 ? -20.596 -22.563 18.636 1.00 94.12 76 ASN A C 1
ATOM 588 O O . ASN A 1 76 ? -21.145 -22.361 19.719 1.00 94.12 76 ASN A O 1
ATOM 592 N N . GLY A 1 77 ? -20.614 -21.640 17.670 1.00 94.56 77 GLY A N 1
ATOM 593 C CA . GLY A 1 77 ? -21.400 -20.412 17.761 1.00 94.56 77 GLY A CA 1
ATOM 594 C C . GLY A 1 77 ? -20.756 -19.312 18.601 1.00 94.56 77 GLY A C 1
ATOM 595 O O . GLY A 1 77 ? -21.484 -18.456 19.108 1.00 94.56 77 GLY A O 1
ATOM 596 N N . LEU A 1 78 ? -19.421 -19.307 18.720 1.00 95.62 78 LEU A N 1
ATOM 597 C CA . LEU A 1 78 ? -18.654 -18.278 19.431 1.00 95.62 78 LEU A CA 1
ATOM 598 C C . LEU A 1 78 ? -19.104 -16.856 19.077 1.00 95.62 78 LEU A C 1
ATOM 600 O O . LEU A 1 78 ? -19.479 -16.101 19.970 1.00 95.62 78 LEU A O 1
ATOM 604 N N . VAL A 1 79 ? -19.136 -16.516 17.782 1.00 96.38 79 VAL A N 1
ATOM 605 C CA . VAL A 1 79 ? -19.496 -15.164 17.319 1.00 96.38 79 VAL A CA 1
ATOM 606 C C . VAL A 1 79 ? -20.866 -14.757 17.852 1.00 96.38 79 VAL A C 1
ATOM 608 O O . VAL A 1 79 ? -21.004 -13.708 18.470 1.00 96.38 79 VAL A O 1
ATOM 611 N N . LYS A 1 80 ? -21.880 -15.614 17.687 1.00 96.25 80 LYS A N 1
ATOM 612 C CA . LYS A 1 80 ? -23.243 -15.323 18.151 1.00 96.25 80 LYS A CA 1
ATOM 613 C C . LYS A 1 80 ? -23.283 -15.082 19.665 1.00 96.25 80 LYS A C 1
ATOM 615 O O . LYS A 1 80 ? -23.862 -14.091 20.097 1.00 96.25 80 LYS A O 1
ATOM 620 N N . LYS A 1 81 ? -22.651 -15.960 20.451 1.00 96.50 81 LYS A N 1
ATOM 621 C CA . LYS A 1 81 ? -22.627 -15.863 21.919 1.00 96.50 81 LYS A CA 1
ATOM 622 C C . LYS A 1 81 ? -21.925 -14.594 22.405 1.00 96.50 81 LYS A C 1
ATOM 624 O O . LYS A 1 81 ? -22.404 -13.977 23.348 1.00 96.50 81 LYS A O 1
ATOM 629 N N . LEU A 1 82 ? -20.834 -14.182 21.756 1.00 97.25 82 LEU A N 1
ATOM 630 C CA . LEU A 1 82 ? -20.157 -12.922 22.075 1.00 97.25 82 LEU A CA 1
ATOM 631 C C . LEU A 1 82 ? -21.039 -11.709 21.744 1.00 97.25 82 LEU A C 1
ATOM 633 O O . LEU A 1 82 ? -21.189 -10.822 22.580 1.00 97.25 82 LEU A O 1
ATOM 637 N N . LEU A 1 83 ? -21.689 -11.681 20.573 1.00 97.12 83 LEU A N 1
ATOM 638 C CA . LEU A 1 83 ? -22.562 -10.559 20.200 1.00 97.12 83 LEU A CA 1
ATOM 639 C C . LEU A 1 83 ? -23.756 -10.399 21.157 1.00 97.12 83 LEU A C 1
ATOM 641 O O . LEU A 1 83 ? -24.102 -9.277 21.517 1.00 97.12 83 LEU A O 1
ATOM 645 N N . GLU A 1 84 ? -24.338 -11.502 21.638 1.00 95.62 84 GLU A N 1
ATOM 646 C CA . GLU A 1 84 ? -25.412 -11.503 22.650 1.00 95.62 84 GLU A CA 1
ATOM 647 C C . GLU A 1 84 ? -24.977 -10.956 24.025 1.00 95.62 84 GLU A C 1
ATOM 649 O O . GLU A 1 84 ? -25.821 -10.717 24.895 1.00 95.62 84 GLU A O 1
ATOM 654 N N . ARG A 1 85 ? -23.671 -10.784 24.266 1.00 96.50 85 ARG A N 1
ATOM 655 C CA . ARG A 1 85 ? -23.112 -10.196 25.494 1.00 96.50 85 ARG A CA 1
ATOM 656 C C . ARG A 1 85 ? -22.669 -8.744 25.338 1.00 96.50 85 ARG A C 1
ATOM 658 O O . ARG A 1 85 ? -22.319 -8.116 26.329 1.00 96.50 85 ARG A O 1
ATOM 665 N N . LEU A 1 86 ? -22.763 -8.158 24.144 1.00 96.25 86 LEU A N 1
ATOM 666 C CA . LEU A 1 86 ? -22.519 -6.720 23.966 1.00 96.25 86 LEU A CA 1
ATOM 667 C C . LEU A 1 86 ? -23.566 -5.844 24.670 1.00 96.25 86 LEU A C 1
ATOM 669 O O . LEU A 1 86 ? -23.332 -4.657 24.875 1.00 96.25 86 LEU A O 1
ATOM 673 N N . THR A 1 87 ? -24.716 -6.407 25.035 1.00 94.94 87 THR A N 1
ATOM 674 C CA . THR A 1 87 ? -25.789 -5.722 25.768 1.00 94.94 87 THR A CA 1
ATOM 675 C C . THR A 1 87 ? -25.904 -6.206 27.216 1.00 94.94 87 THR A C 1
ATOM 677 O O . THR A 1 87 ? -26.998 -6.167 27.770 1.00 94.94 87 THR A O 1
ATOM 680 N N . ASP A 1 88 ? -24.825 -6.735 27.801 1.00 96.38 88 ASP A N 1
ATOM 681 C CA . ASP A 1 88 ? -24.812 -7.170 29.203 1.00 96.38 88 ASP A CA 1
ATOM 682 C C . ASP A 1 88 ? -24.965 -5.979 30.167 1.00 96.38 88 ASP A C 1
ATOM 684 O O . ASP A 1 88 ? -24.540 -4.861 29.861 1.00 96.38 88 ASP A O 1
ATOM 688 N N . ASP A 1 89 ? -25.561 -6.228 31.334 1.00 93.94 89 ASP A N 1
ATOM 689 C CA . ASP A 1 89 ? -25.776 -5.210 32.367 1.00 93.94 89 ASP A CA 1
ATOM 690 C C . ASP A 1 89 ? -24.470 -4.830 33.089 1.00 93.94 89 ASP A C 1
ATOM 692 O O . ASP A 1 89 ? -24.348 -3.719 33.605 1.00 93.94 89 ASP A O 1
ATOM 696 N N . SER A 1 90 ? -23.485 -5.737 33.129 1.00 95.06 90 SER A N 1
ATOM 697 C CA . SER A 1 90 ? -22.163 -5.482 33.717 1.00 95.06 90 SER A CA 1
ATOM 698 C C . SER A 1 90 ? -21.191 -4.977 32.656 1.00 95.06 90 SER A C 1
ATOM 700 O O . SER A 1 90 ? -20.897 -5.669 31.678 1.00 95.06 90 SER A O 1
ATOM 702 N N . ILE A 1 91 ? -20.639 -3.780 32.875 1.00 94.44 91 ILE A N 1
ATOM 703 C CA . ILE A 1 91 ? -19.637 -3.200 31.975 1.00 94.44 91 ILE A CA 1
ATOM 704 C C . ILE A 1 91 ? -18.363 -4.050 31.931 1.00 94.44 91 ILE A C 1
ATOM 706 O O . ILE A 1 91 ? -17.748 -4.163 30.878 1.00 94.44 91 ILE A O 1
ATOM 710 N N . GLU A 1 92 ? -18.008 -4.722 33.026 1.00 93.69 92 GLU A N 1
ATOM 711 C CA . GLU A 1 92 ? -16.865 -5.632 33.104 1.00 93.69 92 GLU A CA 1
ATOM 712 C C . GLU A 1 92 ? -17.027 -6.827 32.159 1.00 93.69 92 GLU A C 1
ATOM 714 O O . GLU A 1 92 ? -16.078 -7.217 31.484 1.00 93.69 92 GLU A O 1
ATOM 719 N N . VAL A 1 93 ? -18.241 -7.381 32.044 1.00 96.31 93 VAL A N 1
ATOM 720 C CA . VAL A 1 93 ? -18.531 -8.420 31.042 1.00 96.31 93 VAL A CA 1
ATOM 721 C C . VAL A 1 93 ? -18.355 -7.858 29.632 1.00 96.31 93 VAL A C 1
ATOM 723 O O . VAL A 1 93 ? -17.750 -8.509 28.782 1.00 96.31 93 VAL A O 1
ATOM 726 N N . VAL A 1 94 ? -18.840 -6.641 29.377 1.00 97.19 94 VAL A N 1
ATOM 727 C CA . VAL A 1 94 ? -18.737 -5.999 28.058 1.00 97.19 94 VAL A CA 1
ATOM 728 C C . VAL A 1 94 ? -17.281 -5.722 27.675 1.00 97.19 94 VAL A C 1
ATOM 730 O O . VAL A 1 94 ? -16.918 -5.921 26.515 1.00 97.19 94 VAL A O 1
ATOM 733 N N . ILE A 1 95 ? -16.428 -5.303 28.613 1.00 94.88 95 ILE A N 1
ATOM 734 C CA . ILE A 1 95 ? -14.989 -5.108 28.368 1.00 94.88 95 ILE A CA 1
ATOM 735 C C . ILE A 1 95 ? -14.355 -6.408 27.871 1.00 94.88 95 ILE A C 1
ATOM 737 O O . ILE A 1 95 ? -13.737 -6.417 26.807 1.00 94.88 95 ILE A O 1
ATOM 741 N N . GLU A 1 96 ? -14.555 -7.513 28.592 1.00 96.19 96 GLU A N 1
ATOM 742 C CA . GLU A 1 96 ? -13.964 -8.806 28.226 1.00 96.19 96 GLU A CA 1
ATOM 743 C C . GLU A 1 96 ? -14.522 -9.330 26.895 1.00 96.19 96 GLU A C 1
ATOM 745 O O . GLU A 1 96 ? -13.785 -9.840 26.053 1.00 96.19 96 GLU A O 1
ATOM 750 N N . VAL A 1 97 ? -15.824 -9.152 26.656 1.00 97.38 97 VAL A N 1
ATOM 751 C CA . VAL A 1 97 ? -16.482 -9.558 25.405 1.00 97.38 97 VAL A CA 1
ATOM 752 C C . VAL A 1 97 ? -15.976 -8.744 24.220 1.00 97.38 97 VAL A C 1
ATOM 754 O O . VAL A 1 97 ? -15.661 -9.314 23.177 1.00 97.38 97 VAL A O 1
ATOM 757 N N . THR A 1 98 ? -15.876 -7.421 24.356 1.00 96.56 98 THR A N 1
ATOM 758 C CA . THR A 1 98 ? -15.335 -6.558 23.295 1.00 96.56 98 THR A CA 1
ATOM 759 C C . THR A 1 98 ? -13.856 -6.850 23.041 1.00 96.56 98 THR A C 1
ATOM 761 O O . THR A 1 98 ? -13.440 -6.854 21.884 1.00 96.56 98 THR A O 1
ATOM 764 N N . GLY A 1 99 ? -13.084 -7.192 24.078 1.00 94.81 99 GLY A N 1
ATOM 765 C CA . GLY A 1 99 ? -11.701 -7.655 23.951 1.00 94.81 99 GLY A CA 1
ATOM 766 C C . GLY A 1 99 ? -11.583 -8.979 23.190 1.00 94.81 99 GLY A C 1
ATOM 767 O O . GLY A 1 99 ? -10.767 -9.090 22.275 1.00 94.81 99 GLY A O 1
ATOM 768 N N . ALA A 1 100 ? -12.443 -9.954 23.496 1.00 95.50 100 ALA A N 1
ATOM 769 C CA . ALA A 1 100 ? -12.501 -11.224 22.773 1.00 95.50 100 ALA A CA 1
ATOM 770 C C . ALA A 1 100 ? -12.923 -11.035 21.303 1.00 95.50 100 ALA A C 1
ATOM 772 O O . ALA A 1 100 ? -12.316 -11.625 20.412 1.00 95.50 100 ALA A O 1
ATOM 773 N N . ILE A 1 101 ? -13.920 -10.182 21.028 1.00 96.75 101 ILE A N 1
ATOM 774 C CA . ILE A 1 101 ? -14.355 -9.838 19.661 1.00 96.75 101 ILE A CA 1
ATOM 775 C C . ILE A 1 101 ? -13.216 -9.177 18.882 1.00 96.75 101 ILE A C 1
ATOM 777 O O . ILE A 1 101 ? -12.971 -9.555 17.739 1.00 96.75 101 ILE A O 1
ATOM 781 N N . ARG A 1 102 ? -12.504 -8.223 19.493 1.00 94.88 102 ARG A N 1
ATOM 782 C CA . ARG A 1 102 ? -11.336 -7.573 18.890 1.00 94.88 102 ARG A CA 1
ATOM 783 C C . ARG A 1 102 ? -10.265 -8.597 18.522 1.00 94.88 102 ARG A C 1
ATOM 785 O O . ARG A 1 102 ? -9.799 -8.589 17.390 1.00 94.88 102 ARG A O 1
ATOM 792 N N . ASN A 1 103 ? -9.891 -9.480 19.448 1.00 91.62 103 ASN A N 1
ATOM 793 C CA . ASN A 1 103 ? -8.888 -10.510 19.171 1.00 91.62 103 ASN A CA 1
ATOM 794 C C . ASN A 1 103 ? -9.353 -11.448 18.048 1.00 91.62 103 ASN A C 1
ATOM 796 O O . ASN A 1 103 ? -8.572 -11.769 17.163 1.00 91.62 103 ASN A O 1
ATOM 800 N N . LEU A 1 104 ? -10.635 -11.826 18.029 1.00 92.19 104 LEU A N 1
ATOM 801 C CA . LEU A 1 104 ? -11.191 -12.673 16.972 1.00 92.19 104 LEU A CA 1
ATOM 802 C C . LEU A 1 104 ? -11.134 -11.993 15.596 1.00 92.19 104 LEU A C 1
ATOM 804 O O . LEU A 1 104 ? -10.802 -12.640 14.607 1.00 92.19 104 LEU A O 1
ATOM 808 N N . ALA A 1 105 ? -11.435 -10.692 15.541 1.00 91.56 105 ALA A N 1
ATOM 809 C CA . ALA A 1 105 ? -11.348 -9.894 14.320 1.00 91.56 105 ALA A CA 1
ATOM 810 C C . ALA A 1 105 ? -9.906 -9.790 13.796 1.00 91.56 105 ALA A C 1
ATOM 812 O O . ALA A 1 105 ? -9.703 -9.830 12.589 1.00 91.56 105 ALA A O 1
ATOM 813 N N . VAL A 1 106 ? -8.918 -9.706 14.692 1.00 85.88 106 VAL A N 1
ATOM 814 C CA . VAL A 1 106 ? -7.494 -9.642 14.328 1.00 85.88 106 VAL A CA 1
ATOM 815 C C . VAL A 1 106 ? -6.955 -11.002 13.862 1.00 85.88 106 VAL A C 1
ATOM 817 O O . VAL A 1 106 ? -6.259 -11.057 12.854 1.00 85.88 106 VAL A O 1
ATOM 820 N N . GLU A 1 107 ? -7.275 -12.097 14.559 1.00 84.06 107 GLU A N 1
ATOM 821 C CA . GLU A 1 107 ? -6.689 -13.423 14.284 1.00 84.06 107 GLU A CA 1
ATOM 822 C C . GLU A 1 107 ? -7.272 -14.113 13.040 1.00 84.06 107 GLU A C 1
ATOM 824 O O . GLU A 1 107 ? -6.535 -14.719 12.265 1.00 84.06 107 GLU A O 1
ATOM 829 N N . ASP A 1 108 ? -8.590 -14.036 12.827 1.00 81.12 108 ASP A N 1
ATOM 830 C CA . ASP A 1 108 ? -9.261 -14.696 11.691 1.00 81.12 108 ASP A CA 1
ATOM 831 C C . ASP A 1 108 ? -9.697 -13.711 10.588 1.00 81.12 108 ASP A C 1
ATOM 833 O O . ASP A 1 108 ? -10.244 -14.117 9.555 1.00 81.12 108 ASP A O 1
ATOM 837 N N . GLY A 1 109 ? -9.451 -12.412 10.789 1.00 83.81 109 GLY A N 1
ATOM 838 C CA . GLY A 1 109 ? -9.553 -11.371 9.771 1.00 83.81 109 GLY A CA 1
ATOM 839 C C . GLY A 1 109 ? -10.891 -11.340 9.027 1.00 83.81 109 GLY A C 1
ATOM 840 O O . GLY A 1 109 ? -11.974 -11.214 9.606 1.00 83.81 109 GLY A O 1
ATOM 841 N N . TYR A 1 110 ? -10.803 -11.440 7.698 1.00 88.12 110 TYR A N 1
ATOM 842 C CA . TYR A 1 110 ? -11.912 -11.216 6.769 1.00 88.12 110 TYR A CA 1
ATOM 843 C C . TYR A 1 110 ? -13.155 -12.070 7.061 1.00 88.12 110 TYR A C 1
ATOM 845 O O . TYR A 1 110 ? -14.264 -11.534 7.125 1.00 88.12 110 TYR A O 1
ATOM 853 N N . ASP A 1 111 ? -12.997 -13.386 7.229 1.00 90.19 111 ASP A N 1
ATOM 854 C CA . ASP A 1 111 ? -14.138 -14.308 7.310 1.00 90.19 111 ASP A CA 1
ATOM 855 C C . ASP A 1 111 ? -14.961 -14.078 8.580 1.00 90.19 111 ASP A C 1
ATOM 857 O O . ASP A 1 111 ? -16.196 -14.039 8.538 1.00 90.19 111 ASP A O 1
ATOM 861 N N . VAL A 1 112 ? -14.278 -13.856 9.702 1.00 92.94 112 VAL A N 1
ATOM 862 C CA . VAL A 1 112 ? -14.913 -13.547 10.983 1.00 92.94 112 VAL A CA 1
ATOM 863 C C . VAL A 1 112 ? -15.553 -12.163 10.966 1.00 92.94 112 VAL A C 1
ATOM 865 O O . VAL A 1 112 ? -16.700 -12.034 11.397 1.00 92.94 112 VAL A O 1
ATOM 868 N N . CYS A 1 113 ? -14.871 -11.136 10.453 1.00 95.12 113 CYS A N 1
ATOM 869 C CA . CYS A 1 113 ? -15.444 -9.793 10.350 1.00 95.12 113 CYS A CA 1
ATOM 870 C C . CYS A 1 113 ? -16.729 -9.795 9.505 1.00 95.12 113 CYS A C 1
ATOM 872 O O . CYS A 1 113 ? -17.735 -9.196 9.895 1.00 95.12 113 CYS A O 1
ATOM 874 N N . MET A 1 114 ? -16.749 -10.538 8.393 1.00 95.50 114 MET A N 1
ATOM 875 C CA . MET A 1 114 ? -17.955 -10.709 7.577 1.00 95.50 114 MET A CA 1
ATOM 876 C C . MET A 1 114 ? -19.055 -11.492 8.304 1.00 95.50 114 MET A C 1
ATOM 878 O O . MET A 1 114 ? -20.236 -11.170 8.153 1.00 95.50 114 MET A O 1
ATOM 882 N N . ASP A 1 115 ? -18.707 -12.506 9.100 1.00 96.00 115 ASP A N 1
ATOM 883 C CA . ASP A 1 115 ? -19.674 -13.243 9.919 1.00 96.00 115 ASP A CA 1
ATOM 884 C C . ASP A 1 115 ? -20.303 -12.360 11.013 1.00 96.00 115 ASP A C 1
ATOM 886 O O . ASP A 1 115 ? -21.524 -12.363 11.194 1.00 96.00 115 ASP A O 1
ATOM 890 N N . MET A 1 116 ? -19.496 -11.538 11.690 1.00 97.56 116 MET A N 1
ATOM 891 C CA . MET A 1 116 ? -19.963 -10.532 12.649 1.00 97.56 116 MET A CA 1
ATOM 892 C C . MET A 1 116 ? -20.881 -9.498 11.987 1.00 97.56 116 MET A C 1
ATOM 894 O O . MET A 1 116 ? -21.955 -9.198 12.516 1.00 97.56 116 MET A O 1
ATOM 898 N N . TYR A 1 117 ? -20.496 -8.984 10.814 1.00 97.62 117 TYR A N 1
ATOM 899 C CA . TYR A 1 117 ? -21.299 -8.038 10.038 1.00 97.62 117 TYR A CA 1
ATOM 900 C C . TYR A 1 117 ? -22.667 -8.624 9.664 1.00 97.62 117 TYR A C 1
ATOM 902 O O . TYR A 1 117 ? -23.700 -8.027 9.970 1.00 97.62 117 TYR A O 1
ATOM 910 N N . ARG A 1 118 ? -22.701 -9.845 9.112 1.00 97.31 118 ARG A N 1
ATOM 911 C CA . ARG A 1 118 ? -23.949 -10.558 8.767 1.00 97.31 118 ARG A CA 1
ATOM 912 C C . ARG A 1 118 ? -24.834 -10.840 9.981 1.00 97.31 118 ARG A C 1
ATOM 914 O O . ARG A 1 118 ? -26.052 -10.922 9.846 1.00 97.31 118 ARG A O 1
ATOM 921 N N . LYS A 1 119 ? -24.236 -10.977 11.166 1.00 97.31 119 LYS A N 1
ATOM 922 C CA . LYS A 1 119 ? -24.934 -11.124 12.452 1.00 97.31 119 LYS A CA 1
ATOM 923 C C . LYS A 1 119 ? -25.277 -9.783 13.119 1.00 97.31 119 LYS A C 1
ATOM 925 O O . LYS A 1 119 ? -25.655 -9.770 14.287 1.00 97.31 119 LYS A O 1
ATOM 930 N N . ASN A 1 120 ? -25.213 -8.676 12.375 1.00 96.50 120 ASN A N 1
ATOM 931 C CA . ASN A 1 120 ? -25.634 -7.339 12.795 1.00 96.50 120 ASN A CA 1
ATOM 932 C C . ASN A 1 120 ? -24.834 -6.766 13.981 1.00 96.50 120 ASN A C 1
ATOM 934 O O . ASN A 1 120 ? -25.401 -6.123 14.864 1.00 96.50 120 ASN A O 1
ATOM 938 N N . ILE A 1 121 ? -23.507 -6.955 13.997 1.00 97.69 121 ILE A N 1
ATOM 939 C CA . ILE A 1 121 ? -22.624 -6.345 15.010 1.00 97.69 121 ILE A CA 1
ATOM 940 C C . ILE A 1 121 ? -22.733 -4.808 15.062 1.00 97.69 121 ILE A C 1
ATOM 942 O O . ILE A 1 121 ? -22.572 -4.214 16.125 1.00 97.69 121 ILE A O 1
ATOM 946 N N . LEU A 1 122 ? -23.059 -4.142 13.948 1.00 97.69 122 LEU A N 1
ATOM 947 C CA . LEU A 1 122 ? -23.131 -2.677 13.898 1.00 97.69 122 LEU A CA 1
ATOM 948 C C . LEU A 1 122 ? -24.221 -2.097 14.811 1.00 97.69 122 LEU A C 1
ATOM 950 O O . LEU A 1 122 ? -24.041 -1.006 15.345 1.00 97.69 122 LEU A O 1
ATOM 954 N N . SER A 1 123 ? -25.321 -2.821 15.042 1.00 96.69 123 SER A N 1
ATOM 955 C CA . SER A 1 123 ? -26.404 -2.356 15.917 1.00 96.69 123 SER A CA 1
ATOM 956 C C . SER A 1 123 ? -25.951 -2.150 17.373 1.00 96.69 123 SER A C 1
ATOM 958 O O . SER A 1 123 ? -26.087 -1.030 17.869 1.00 96.69 123 SER A O 1
ATOM 960 N N . PRO A 1 124 ? -25.404 -3.159 18.084 1.00 97.06 124 PRO A N 1
ATOM 961 C CA . PRO A 1 124 ? -24.897 -2.950 19.437 1.00 97.06 124 PRO A CA 1
ATOM 962 C C . PRO A 1 124 ? -23.706 -1.983 19.478 1.00 97.06 124 PRO A C 1
ATOM 964 O O . PRO A 1 124 ? -23.626 -1.182 20.410 1.00 97.06 124 PRO A O 1
ATOM 967 N N . LEU A 1 125 ? -22.821 -1.981 18.471 1.00 97.75 125 LEU A N 1
ATOM 968 C CA . LEU A 1 125 ? -21.722 -1.007 18.413 1.00 97.75 125 LEU A CA 1
ATOM 969 C C . LEU A 1 125 ? -22.242 0.432 18.337 1.00 97.75 125 LEU A C 1
ATOM 971 O O . LEU A 1 125 ? -21.751 1.287 19.066 1.00 97.75 125 LEU A O 1
ATOM 975 N N . LYS A 1 126 ? -23.288 0.702 17.548 1.00 97.56 126 LYS A N 1
ATOM 976 C CA . LYS A 1 126 ? -23.922 2.026 17.471 1.00 97.56 126 LYS A CA 1
ATOM 977 C C . LYS A 1 126 ? -24.483 2.492 18.812 1.00 97.56 126 LYS A C 1
ATOM 979 O O . LYS A 1 126 ? -24.333 3.660 19.166 1.00 97.56 126 LYS A O 1
ATOM 984 N N . THR A 1 127 ? -25.087 1.589 19.585 1.00 97.44 127 THR A N 1
ATOM 985 C CA . THR A 1 127 ? -25.545 1.901 20.947 1.00 97.44 127 THR A CA 1
ATOM 986 C C . THR A 1 127 ? -24.380 2.298 21.852 1.00 97.44 127 THR A C 1
ATOM 988 O O . THR A 1 127 ? -24.493 3.266 22.603 1.00 97.44 127 THR A O 1
ATOM 991 N N . TRP A 1 128 ? -23.253 1.590 21.772 1.00 97.62 128 TRP A N 1
ATOM 992 C CA . TRP A 1 128 ? -22.061 1.937 22.543 1.00 97.62 128 TRP A CA 1
ATOM 993 C C . TRP A 1 128 ? -21.409 3.239 22.087 1.00 97.62 128 TRP A C 1
ATOM 995 O O . TRP A 1 128 ? -21.069 4.049 22.943 1.00 97.62 128 TRP A O 1
ATOM 1005 N N . MET A 1 129 ? -21.312 3.495 20.779 1.00 98.19 129 MET A N 1
ATOM 1006 C CA . MET A 1 129 ? -20.823 4.775 20.252 1.00 98.19 129 MET A CA 1
ATOM 1007 C C . MET A 1 129 ? -21.631 5.947 20.823 1.00 98.19 129 MET A C 1
ATOM 1009 O O . MET A 1 129 ? -21.049 6.912 21.306 1.00 98.19 129 MET A O 1
ATOM 1013 N N . ALA A 1 130 ? -22.964 5.833 20.873 1.00 97.94 130 ALA A N 1
ATOM 1014 C CA . ALA A 1 130 ? -23.821 6.858 21.469 1.00 97.94 130 ALA A CA 1
ATOM 1015 C C . ALA A 1 130 ? -23.588 7.037 22.984 1.00 97.94 130 ALA A C 1
ATOM 1017 O O . ALA A 1 130 ? -23.536 8.168 23.467 1.00 97.94 130 ALA A O 1
ATOM 1018 N N . LYS A 1 131 ? -23.408 5.940 23.739 1.00 96.88 131 LYS A N 1
ATOM 1019 C CA . LYS A 1 131 ? -23.071 5.999 25.177 1.00 96.88 131 LYS A CA 1
ATOM 1020 C C . LYS A 1 131 ? -21.728 6.696 25.418 1.00 96.88 131 LYS A C 1
ATOM 1022 O O . LYS A 1 131 ? -21.634 7.543 26.303 1.00 96.88 131 LYS A O 1
ATOM 1027 N N . ILE A 1 132 ? -20.710 6.355 24.628 1.00 97.19 132 ILE A N 1
ATOM 1028 C CA . ILE A 1 132 ? -19.363 6.932 24.718 1.00 97.19 132 ILE A CA 1
ATOM 1029 C C . ILE A 1 132 ? -19.402 8.421 24.356 1.00 97.19 132 ILE A C 1
ATOM 1031 O O . ILE A 1 132 ? -18.891 9.242 25.113 1.00 97.19 132 ILE A O 1
ATOM 1035 N N . ALA A 1 133 ? -20.070 8.781 23.256 1.00 96.12 133 ALA A N 1
ATOM 1036 C CA . ALA A 1 133 ? -20.229 10.169 22.827 1.00 96.12 133 ALA A CA 1
ATOM 1037 C C . ALA A 1 133 ? -20.938 11.023 23.891 1.00 96.12 133 ALA A C 1
ATOM 1039 O O . ALA A 1 133 ? -20.484 12.120 24.201 1.00 96.12 133 ALA A O 1
ATOM 1040 N N . SER A 1 134 ? -22.003 10.499 24.510 1.00 96.19 134 SER A N 1
ATOM 1041 C CA . SER A 1 134 ? -22.721 11.197 25.585 1.00 96.19 134 SER A CA 1
ATOM 1042 C C . SER A 1 134 ? -21.865 11.386 26.843 1.00 96.19 134 SER A C 1
ATOM 1044 O O . SER A 1 134 ? -21.922 12.439 27.480 1.00 96.19 134 SER A O 1
ATOM 1046 N N . HIS A 1 135 ? -21.043 10.395 27.201 1.00 94.88 135 HIS A N 1
ATOM 1047 C CA . HIS A 1 135 ? -20.109 10.529 28.319 1.00 94.88 135 HIS A CA 1
ATOM 1048 C C . HIS A 1 135 ? -19.032 11.584 28.031 1.00 94.88 135 HIS A C 1
ATOM 1050 O O . HIS A 1 135 ? -18.758 12.432 28.881 1.00 94.88 135 HIS A O 1
ATOM 1056 N N . LEU A 1 136 ? -18.480 11.583 26.814 1.00 94.75 136 LEU A N 1
ATOM 1057 C CA . LEU A 1 136 ? -17.506 12.575 26.362 1.00 94.75 136 LEU A CA 1
ATOM 1058 C C . LEU A 1 136 ? -18.078 13.994 26.365 1.00 94.75 136 LEU A C 1
ATOM 1060 O O . LEU A 1 136 ? -17.435 14.898 26.888 1.00 94.75 136 LEU A O 1
ATOM 1064 N N . GLU A 1 137 ? -19.305 14.177 25.878 1.00 94.06 137 GLU A N 1
ATOM 1065 C CA . GLU A 1 137 ? -20.020 15.456 25.946 1.00 94.06 137 GLU A CA 1
ATOM 1066 C C . GLU A 1 137 ? -20.230 15.920 27.401 1.00 94.06 137 GLU A C 1
ATOM 1068 O O . GLU A 1 137 ? -20.149 17.107 27.727 1.00 94.06 137 GLU A O 1
ATOM 1073 N N . GLY A 1 138 ? -20.466 14.981 28.321 1.00 93.94 138 GLY A N 1
ATOM 1074 C CA . GLY A 1 138 ? -20.482 15.264 29.753 1.00 93.94 138 GLY A CA 1
ATOM 1075 C C . GLY A 1 138 ? -19.152 15.843 30.241 1.00 93.94 138 GLY A C 1
ATOM 1076 O O . GLY A 1 138 ? -19.149 16.879 30.909 1.00 93.94 138 GLY A O 1
ATOM 1077 N N . MET A 1 139 ? -18.036 15.209 29.873 1.00 93.62 139 MET A N 1
ATOM 1078 C CA . MET A 1 139 ? -16.689 15.643 30.257 1.00 93.62 139 MET A CA 1
ATOM 1079 C C . MET A 1 139 ? -16.314 17.000 29.654 1.00 93.62 139 MET A C 1
ATOM 1081 O O . MET A 1 139 ? -15.769 17.848 30.358 1.00 93.62 139 MET A O 1
ATOM 1085 N N . THR A 1 140 ? -16.667 17.264 28.392 1.00 92.00 140 THR A N 1
ATOM 1086 C CA . THR A 1 140 ? -16.434 18.577 27.761 1.00 92.00 140 THR A CA 1
ATOM 1087 C C . THR A 1 140 ? -17.219 19.695 28.443 1.00 92.00 140 THR A C 1
ATOM 1089 O O . THR A 1 140 ? -16.762 20.833 28.486 1.00 92.00 140 THR A O 1
ATOM 1092 N N . ASN A 1 141 ? -18.372 19.367 29.034 1.00 93.38 141 ASN A N 1
ATOM 1093 C CA . ASN A 1 141 ? -19.179 20.284 29.841 1.00 93.38 141 ASN A CA 1
ATOM 1094 C C . ASN A 1 141 ? -18.723 20.365 31.314 1.00 93.38 141 ASN A C 1
ATOM 1096 O O . ASN A 1 141 ? -19.440 20.910 32.154 1.00 93.38 141 ASN A O 1
ATOM 1100 N N . GLY A 1 142 ? -17.543 19.829 31.642 1.00 89.38 142 GLY A N 1
ATOM 1101 C CA . GLY A 1 142 ? -16.926 19.931 32.963 1.00 89.38 142 GLY A CA 1
ATOM 1102 C C . GLY A 1 142 ? -17.388 18.887 33.980 1.00 89.38 142 GLY A C 1
ATOM 1103 O O . GLY A 1 142 ? -17.065 19.026 35.158 1.00 89.38 142 GLY A O 1
ATOM 1104 N N . LYS A 1 143 ? -18.124 17.844 33.570 1.00 89.69 143 LYS A N 1
ATOM 1105 C CA . LYS A 1 143 ? -18.426 16.721 34.470 1.00 89.69 143 LYS A CA 1
ATOM 1106 C C . LYS A 1 143 ? -17.172 15.879 34.672 1.00 89.69 143 LYS A C 1
ATOM 1108 O O . LYS A 1 143 ? -16.623 15.341 33.715 1.00 89.69 143 LYS A O 1
ATOM 1113 N N . THR A 1 144 ? -16.753 15.736 35.920 1.00 84.25 144 THR A N 1
ATOM 1114 C CA . THR A 1 144 ? -15.655 14.853 36.321 1.00 84.25 144 THR A CA 1
ATOM 1115 C C . THR A 1 144 ? -16.191 13.726 37.195 1.00 84.25 144 THR A C 1
ATOM 1117 O O . THR A 1 144 ? -17.142 13.979 37.931 1.00 84.25 144 THR A O 1
ATOM 1120 N N . PRO A 1 145 ? -15.577 12.532 37.182 1.00 84.75 145 PRO A N 1
ATOM 1121 C CA . PRO A 1 145 ? -15.972 11.440 38.066 1.00 84.75 145 PRO A CA 1
ATOM 1122 C C . PRO A 1 145 ? -15.967 11.844 39.542 1.00 84.75 145 PRO A C 1
ATOM 1124 O O . PRO A 1 145 ? -14.939 12.273 40.075 1.00 84.75 145 PRO A O 1
ATOM 1127 N N . GLU A 1 146 ? -17.099 11.667 40.214 1.00 87.06 146 GLU A N 1
ATOM 1128 C CA . GLU A 1 146 ? -17.243 11.889 41.647 1.00 87.06 146 GLU A CA 1
ATOM 1129 C C . GLU A 1 146 ? -17.017 10.572 42.404 1.00 87.06 146 GLU A C 1
ATOM 1131 O O . GLU A 1 146 ? -17.882 9.707 42.522 1.00 87.06 146 GLU A O 1
ATOM 1136 N N . GLY A 1 147 ? -15.810 10.410 42.950 1.00 91.25 147 GLY A N 1
ATOM 1137 C CA . GLY A 1 147 ? -15.446 9.239 43.750 1.00 91.25 147 GLY A CA 1
ATOM 1138 C C . GLY A 1 147 ? -14.892 8.061 42.942 1.00 91.25 147 GLY A C 1
ATOM 1139 O O . GLY A 1 147 ? -14.623 8.143 41.746 1.00 91.25 147 GLY A O 1
ATOM 1140 N N . GLN A 1 148 ? -14.638 6.952 43.642 1.00 88.31 148 GLN A N 1
ATOM 1141 C CA . GLN A 1 148 ? -13.916 5.801 43.082 1.00 88.31 148 GLN A CA 1
ATOM 1142 C C . GLN A 1 148 ? -14.754 4.985 42.090 1.00 88.31 148 GLN A C 1
ATOM 1144 O O . GLN A 1 148 ? -14.203 4.451 41.133 1.00 88.31 148 GLN A O 1
ATOM 1149 N N . GLU A 1 149 ? -16.066 4.893 42.307 1.00 88.44 149 GLU A N 1
ATOM 1150 C CA . GLU A 1 149 ? -16.966 4.078 41.483 1.00 88.44 149 GLU A CA 1
ATOM 1151 C C . GLU A 1 149 ? -17.151 4.681 40.084 1.00 88.44 149 GLU A C 1
ATOM 1153 O O . GLU A 1 149 ? -16.953 3.990 39.086 1.00 88.44 149 GLU A O 1
ATOM 1158 N N . GLU A 1 150 ? -17.410 5.989 39.991 1.00 89.38 150 GLU A N 1
ATOM 1159 C CA . GLU A 1 150 ? -17.504 6.681 38.699 1.00 89.38 150 GLU A CA 1
ATOM 1160 C C . GLU A 1 150 ? -16.166 6.687 37.948 1.00 89.38 150 GLU A C 1
ATOM 1162 O O . GLU A 1 150 ? -16.137 6.518 36.729 1.00 89.38 150 GLU A O 1
ATOM 1167 N N . ALA A 1 151 ? -15.043 6.817 38.665 1.00 90.44 151 ALA A N 1
ATOM 1168 C CA . ALA A 1 151 ? -13.712 6.756 38.061 1.00 90.44 151 ALA A CA 1
ATOM 1169 C C . ALA A 1 151 ? -13.393 5.354 37.504 1.00 90.44 151 ALA A C 1
ATOM 1171 O O . ALA A 1 151 ? -12.813 5.225 36.418 1.00 90.44 151 ALA A O 1
ATOM 1172 N N . ALA A 1 152 ? -13.798 4.297 38.216 1.00 91.69 152 ALA A N 1
ATOM 1173 C CA . ALA A 1 152 ? -13.679 2.920 37.745 1.00 91.69 152 ALA A CA 1
ATOM 1174 C C . ALA A 1 152 ? -14.565 2.672 36.516 1.00 91.69 152 ALA A C 1
ATOM 1176 O O . ALA A 1 152 ? -14.094 2.100 35.531 1.00 91.69 152 ALA A O 1
ATOM 1177 N N . TYR A 1 153 ? -15.805 3.169 36.526 1.00 92.62 153 TYR A N 1
ATOM 1178 C CA . TYR A 1 153 ? -16.711 3.083 35.382 1.00 92.62 153 TYR A CA 1
ATOM 1179 C C . TYR A 1 153 ? -16.158 3.813 34.150 1.00 92.62 153 TYR A C 1
ATOM 1181 O O . TYR A 1 153 ? -16.156 3.251 33.057 1.00 92.62 153 TYR A O 1
ATOM 1189 N N . GLN A 1 154 ? -15.630 5.031 34.311 1.00 93.88 154 GLN A N 1
ATOM 1190 C CA . GLN A 1 154 ? -14.993 5.775 33.219 1.00 93.88 154 GLN A CA 1
ATOM 1191 C C . GLN A 1 154 ? -13.801 5.004 32.634 1.00 93.88 154 GLN A C 1
ATOM 1193 O O . GLN A 1 154 ? -13.666 4.893 31.416 1.00 93.88 154 GLN A O 1
ATOM 1198 N N . SER A 1 155 ? -12.961 4.421 33.491 1.00 93.62 155 SER A N 1
ATOM 1199 C CA . SER A 1 155 ? -11.827 3.597 33.050 1.00 93.62 155 SER A CA 1
ATOM 1200 C C . SER A 1 155 ? -12.297 2.384 32.241 1.00 93.62 155 SER A C 1
ATOM 1202 O O . SER A 1 155 ? -11.749 2.088 31.179 1.00 93.62 155 SER A O 1
ATOM 1204 N N . CYS A 1 156 ? -13.365 1.727 32.699 1.00 94.19 156 CYS A N 1
ATOM 1205 C CA . CYS A 1 156 ? -14.008 0.632 31.980 1.00 94.19 156 CYS A CA 1
ATOM 1206 C C . CYS A 1 156 ? -14.569 1.082 30.625 1.00 94.19 156 CYS A C 1
ATOM 1208 O O . CYS A 1 156 ? -14.388 0.401 29.616 1.00 94.19 156 CYS A O 1
ATOM 1210 N N . LEU A 1 157 ? -15.209 2.251 30.575 1.00 96.00 157 LEU A N 1
ATOM 1211 C CA . LEU A 1 157 ? -15.766 2.810 29.349 1.00 96.00 157 LEU A CA 1
ATOM 1212 C C . LEU A 1 157 ? -14.677 3.126 28.315 1.00 96.00 157 LEU A C 1
ATOM 1214 O O . LEU A 1 157 ? -14.878 2.882 27.125 1.00 96.00 157 LEU A O 1
ATOM 1218 N N . PHE A 1 158 ? -13.511 3.611 28.742 1.00 96.06 158 PHE A N 1
ATOM 1219 C CA . PHE A 1 158 ? -12.375 3.813 27.841 1.00 96.06 158 PHE A CA 1
ATOM 1220 C C . PHE A 1 158 ? -11.784 2.499 27.329 1.00 96.06 158 PHE A C 1
ATOM 1222 O O . PHE A 1 158 ? -11.462 2.423 26.145 1.00 96.06 158 PHE A O 1
ATOM 1229 N N . ALA A 1 159 ? -11.735 1.445 28.148 1.00 95.62 159 ALA A N 1
ATOM 1230 C CA . ALA A 1 159 ? -11.338 0.114 27.679 1.00 95.62 159 ALA A CA 1
ATOM 1231 C C . ALA A 1 159 ? -12.319 -0.443 26.626 1.00 95.62 159 ALA A C 1
ATOM 1233 O O . ALA A 1 159 ? -11.903 -0.974 25.596 1.00 95.62 159 ALA A O 1
ATOM 1234 N N . VAL A 1 160 ? -13.630 -0.258 26.832 1.00 97.06 160 VAL A N 1
ATOM 1235 C CA . VAL A 1 160 ? -14.649 -0.585 25.818 1.00 97.06 160 VAL A CA 1
ATOM 1236 C C . VAL A 1 160 ? -14.452 0.259 24.556 1.00 97.06 160 VAL A C 1
ATOM 1238 O O . VAL A 1 160 ? -14.537 -0.271 23.451 1.00 97.06 160 VAL A O 1
ATOM 1241 N N . THR A 1 161 ? -14.156 1.554 24.701 1.00 98.06 161 THR A N 1
ATOM 1242 C CA . THR A 1 161 ? -13.913 2.471 23.574 1.00 98.06 161 THR A CA 1
ATOM 1243 C C . THR A 1 161 ? -12.730 2.001 22.730 1.00 98.06 161 THR A C 1
ATOM 1245 O O . THR A 1 161 ? -12.860 1.918 21.509 1.00 98.06 161 THR A O 1
ATOM 1248 N N . GLU A 1 162 ? -11.613 1.635 23.367 1.00 96.50 162 GLU A N 1
ATOM 1249 C CA . GLU A 1 162 ? -10.423 1.093 22.701 1.00 96.50 162 GLU A CA 1
ATOM 1250 C C . GLU A 1 162 ? -10.775 -0.146 21.864 1.00 96.50 162 GLU A C 1
ATOM 1252 O O . GLU A 1 162 ? -10.500 -0.197 20.663 1.00 96.50 162 GLU A O 1
ATOM 1257 N N . ASN A 1 163 ? -11.472 -1.113 22.472 1.00 96.94 163 ASN A N 1
ATOM 1258 C CA . ASN A 1 163 ? -11.874 -2.342 21.791 1.00 96.94 163 ASN A CA 1
ATOM 1259 C C . ASN A 1 163 ? -12.847 -2.082 20.634 1.00 96.94 163 ASN A C 1
ATOM 1261 O O . ASN A 1 163 ? -12.704 -2.678 19.569 1.00 96.94 163 ASN A O 1
ATOM 1265 N N . ILE A 1 164 ? -13.823 -1.189 20.813 1.00 97.69 164 ILE A N 1
ATOM 1266 C CA . ILE A 1 164 ? -14.794 -0.848 19.765 1.00 97.69 164 ILE A CA 1
ATOM 1267 C C . ILE A 1 164 ? -14.107 -0.176 18.578 1.00 97.69 164 ILE A C 1
ATOM 1269 O O . ILE A 1 164 ? -14.382 -0.556 17.442 1.00 97.69 164 ILE A O 1
ATOM 1273 N N . CYS A 1 165 ? -13.195 0.770 18.813 1.00 97.88 165 CYS A N 1
ATOM 1274 C CA . CYS A 1 165 ? -12.444 1.417 17.734 1.00 97.88 165 CYS A CA 1
ATOM 1275 C C . CYS A 1 165 ? -11.627 0.391 16.940 1.00 97.88 165 CYS A C 1
ATOM 1277 O O . CYS A 1 165 ? -11.648 0.409 15.709 1.00 97.88 165 CYS A O 1
ATOM 1279 N N . ALA A 1 166 ? -10.993 -0.562 17.630 1.00 95.38 166 ALA A N 1
ATOM 1280 C CA . ALA A 1 166 ? -10.269 -1.649 16.983 1.00 95.38 166 ALA A CA 1
ATOM 1281 C C . ALA A 1 166 ? -11.190 -2.576 16.166 1.00 95.38 166 ALA A C 1
ATOM 1283 O O . ALA A 1 166 ? -10.839 -2.970 15.057 1.00 95.38 166 ALA A O 1
ATOM 1284 N N . VAL A 1 167 ? -12.387 -2.906 16.658 1.00 96.44 167 VAL A N 1
ATOM 1285 C CA . VAL A 1 167 ? -13.363 -3.703 15.892 1.00 96.44 167 VAL A CA 1
ATOM 1286 C C . VAL A 1 167 ? -13.850 -2.947 14.652 1.00 96.44 167 VAL A C 1
ATOM 1288 O O . VAL A 1 167 ? -13.921 -3.532 13.575 1.00 96.44 167 VAL A O 1
ATOM 1291 N N . LEU A 1 168 ? -14.152 -1.651 14.774 1.00 97.62 168 LEU A N 1
ATOM 1292 C CA . LEU A 1 168 ? -14.586 -0.809 13.651 1.00 97.62 168 LEU A CA 1
ATOM 1293 C C . LEU A 1 168 ? -13.506 -0.705 12.566 1.00 97.62 168 LEU A C 1
ATOM 1295 O O . LEU A 1 168 ? -13.828 -0.810 11.383 1.00 97.62 168 LEU A O 1
ATOM 1299 N N . LEU A 1 169 ? -12.240 -0.569 12.972 1.00 94.88 169 LEU A N 1
ATOM 1300 C CA . LEU A 1 169 ? -11.083 -0.633 12.079 1.00 94.88 169 LEU A CA 1
ATOM 1301 C C . LEU A 1 169 ? -11.079 -1.947 11.286 1.00 94.88 169 LEU A C 1
ATOM 1303 O O . LEU A 1 169 ? -11.123 -1.913 10.059 1.00 94.88 169 LEU A O 1
ATOM 1307 N N . ASN A 1 170 ? -11.090 -3.095 11.974 1.00 94.00 170 ASN A N 1
ATOM 1308 C CA . ASN A 1 170 ? -11.000 -4.413 11.329 1.00 94.00 170 ASN A CA 1
ATOM 1309 C C . ASN A 1 170 ? -12.214 -4.714 10.429 1.00 94.00 170 ASN A C 1
ATOM 1311 O O . ASN A 1 170 ? -12.082 -5.362 9.391 1.00 94.00 170 ASN A O 1
ATOM 1315 N N . LEU A 1 171 ? -13.408 -4.227 10.784 1.00 95.19 171 LEU A N 1
ATOM 1316 C CA . LEU A 1 171 ? -14.580 -4.303 9.907 1.00 95.19 171 LEU A CA 1
ATOM 1317 C C . LEU A 1 171 ? -14.357 -3.504 8.615 1.00 95.19 171 LEU A C 1
ATOM 1319 O O . LEU A 1 171 ? -14.693 -3.984 7.530 1.00 95.19 171 LEU A O 1
ATOM 1323 N N . GLY A 1 172 ? -13.762 -2.314 8.713 1.00 92.44 172 GLY A N 1
ATOM 1324 C CA . GLY A 1 172 ? -13.503 -1.439 7.572 1.00 92.44 172 GLY A CA 1
ATOM 1325 C C . GLY A 1 172 ? -12.470 -1.968 6.572 1.00 92.44 172 GLY A C 1
ATOM 1326 O O . GLY A 1 172 ? -12.483 -1.577 5.406 1.00 92.44 172 GLY A O 1
ATOM 1327 N N . GLU A 1 173 ? -11.620 -2.906 6.981 1.00 88.50 173 GLU A N 1
ATOM 1328 C CA . GLU A 1 173 ? -10.639 -3.551 6.099 1.00 88.50 173 GLU A CA 1
ATOM 1329 C C . GLU A 1 173 ? -11.244 -4.662 5.223 1.00 88.50 173 GLU A C 1
ATOM 1331 O O . GLU A 1 173 ? -10.547 -5.256 4.411 1.00 88.50 173 GLU A O 1
ATOM 1336 N N . THR A 1 174 ? -12.543 -4.963 5.339 1.00 90.19 174 THR A N 1
ATOM 1337 C CA . THR A 1 174 ? -13.1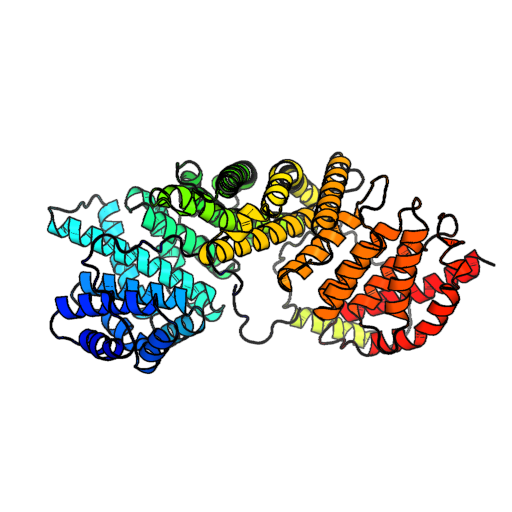42 -6.105 4.627 1.00 90.19 174 THR A CA 1
ATOM 1338 C C . THR A 1 174 ? -13.567 -5.794 3.188 1.00 90.19 174 THR A C 1
ATOM 1340 O O . THR A 1 174 ? -12.941 -6.224 2.214 1.00 90.19 174 THR A O 1
ATOM 1343 N N . THR A 1 175 ? -14.691 -5.104 3.024 1.00 90.31 175 THR A N 1
ATOM 1344 C CA . THR A 1 175 ? -15.335 -4.846 1.733 1.00 90.31 175 THR A CA 1
ATOM 1345 C C . THR A 1 175 ? -15.812 -3.407 1.660 1.00 90.31 175 THR A C 1
ATOM 1347 O O . THR A 1 175 ? -16.075 -2.766 2.679 1.00 90.31 175 THR A O 1
ATOM 1350 N N . THR A 1 176 ? -15.984 -2.910 0.438 1.00 90.94 176 THR A N 1
ATOM 1351 C CA . THR A 1 176 ? -16.595 -1.598 0.204 1.00 90.94 176 THR A CA 1
ATOM 1352 C C . THR A 1 176 ? -18.022 -1.523 0.749 1.00 90.94 176 THR A C 1
ATOM 1354 O O . THR A 1 176 ? -18.400 -0.486 1.276 1.00 90.94 176 THR A O 1
ATOM 1357 N N . GLU A 1 177 ? -18.787 -2.622 0.715 1.00 93.88 177 GLU A N 1
ATOM 1358 C CA . GLU A 1 177 ? -20.125 -2.701 1.321 1.00 93.88 177 GLU A CA 1
ATOM 1359 C C . GLU A 1 177 ? -20.079 -2.409 2.827 1.00 93.88 177 GLU A C 1
ATOM 1361 O O . GLU A 1 177 ? -20.829 -1.566 3.323 1.00 93.88 177 GLU A O 1
ATOM 1366 N N . VAL A 1 178 ? -19.168 -3.068 3.552 1.00 95.25 178 VAL A N 1
ATOM 1367 C CA . VAL A 1 178 ? -18.999 -2.842 4.993 1.00 95.25 178 VAL A CA 1
ATOM 1368 C C . VAL A 1 178 ? -18.517 -1.417 5.256 1.00 95.25 178 VAL A C 1
ATOM 1370 O O . VAL A 1 178 ? -19.050 -0.767 6.149 1.00 95.25 178 VAL A O 1
ATOM 1373 N N . MET A 1 179 ? -17.595 -0.884 4.447 1.00 94.75 179 MET A N 1
ATOM 1374 C CA . MET A 1 179 ? -17.167 0.518 4.546 1.00 94.75 179 MET A CA 1
ATOM 1375 C C . MET A 1 179 ? -18.343 1.497 4.392 1.00 94.75 179 MET A C 1
ATOM 1377 O O . MET A 1 179 ? -18.526 2.384 5.223 1.00 94.75 179 MET A O 1
ATOM 1381 N N . THR A 1 180 ? -19.201 1.305 3.385 1.00 95.19 180 THR A N 1
ATOM 1382 C CA . THR A 1 180 ? -20.412 2.118 3.204 1.00 95.19 180 THR A CA 1
ATOM 1383 C C . THR A 1 180 ? -21.362 1.987 4.395 1.00 95.19 180 THR A C 1
ATOM 1385 O O . THR A 1 180 ? -21.929 2.980 4.849 1.00 95.19 180 THR A O 1
ATOM 1388 N N . ALA A 1 181 ? -21.514 0.784 4.955 1.00 97.38 181 ALA A N 1
ATOM 1389 C CA . ALA A 1 181 ? -22.310 0.583 6.160 1.00 97.38 181 ALA A CA 1
ATOM 1390 C C . ALA A 1 181 ? -21.722 1.315 7.382 1.00 97.38 181 ALA A C 1
ATOM 1392 O O . ALA A 1 181 ? -22.490 1.846 8.187 1.00 97.38 181 ALA A O 1
ATOM 1393 N N . LEU A 1 182 ? -20.394 1.380 7.528 1.00 97.44 182 LEU A N 1
ATOM 1394 C CA . LEU A 1 182 ? -19.732 2.145 8.591 1.00 97.44 182 LEU A CA 1
ATOM 1395 C C . LEU A 1 182 ? -19.974 3.654 8.431 1.00 97.44 182 LEU A C 1
ATOM 1397 O O . LEU A 1 182 ? -20.354 4.301 9.412 1.00 97.44 182 LEU A O 1
ATOM 1401 N N . ASN A 1 183 ? -19.846 4.193 7.211 1.00 95.50 183 ASN A N 1
ATOM 1402 C CA . ASN A 1 183 ? -20.166 5.596 6.909 1.00 95.50 183 ASN A CA 1
ATOM 1403 C C . ASN A 1 183 ? -21.612 5.925 7.335 1.00 95.50 183 ASN A C 1
ATOM 1405 O O . ASN A 1 183 ? -21.826 6.763 8.211 1.00 95.50 183 ASN A O 1
ATOM 1409 N N . ASN A 1 184 ? -22.587 5.138 6.860 1.00 95.56 184 ASN A N 1
ATOM 1410 C CA . ASN A 1 184 ? -24.018 5.310 7.159 1.00 95.56 184 ASN A CA 1
ATOM 1411 C C . ASN A 1 184 ? -24.375 5.187 8.655 1.00 95.56 184 ASN A C 1
ATOM 1413 O O . ASN A 1 184 ? -25.451 5.609 9.087 1.00 95.56 184 ASN A O 1
ATOM 1417 N N . ASN A 1 185 ? -23.512 4.563 9.462 1.00 96.00 185 ASN A N 1
ATOM 1418 C CA . ASN A 1 185 ? -23.706 4.435 10.905 1.00 96.00 185 ASN A CA 1
ATOM 1419 C C . ASN A 1 185 ? -23.027 5.543 11.721 1.00 96.00 185 ASN A C 1
ATOM 1421 O O . ASN A 1 185 ? -23.092 5.492 12.950 1.00 96.00 185 ASN A O 1
ATOM 1425 N N . GLY A 1 186 ? -22.442 6.553 11.069 1.00 95.44 186 GLY A N 1
ATOM 1426 C CA . GLY A 1 186 ? -21.832 7.704 11.734 1.00 95.44 186 GLY A CA 1
ATOM 1427 C C . GLY A 1 186 ? -20.495 7.382 12.402 1.00 95.44 186 GLY A C 1
ATOM 1428 O O . GLY A 1 186 ? -20.117 8.055 13.360 1.00 95.44 186 GLY A O 1
ATOM 1429 N N . VAL A 1 187 ? -19.779 6.363 11.913 1.00 97.75 187 VAL A N 1
ATOM 1430 C CA . VAL A 1 187 ? -18.502 5.925 12.498 1.00 97.75 187 VAL A CA 1
ATOM 1431 C C . VAL A 1 187 ? -17.418 6.996 12.355 1.00 97.75 187 VAL A C 1
ATOM 1433 O O . VAL A 1 187 ? -16.729 7.2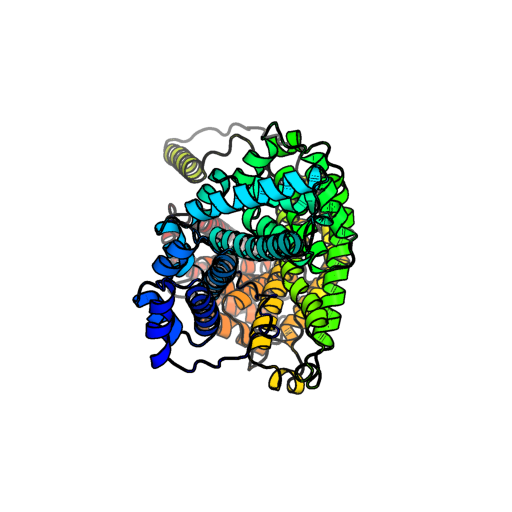84 13.329 1.00 97.75 187 VAL A O 1
ATOM 1436 N N . LEU A 1 188 ? -17.290 7.631 11.183 1.00 96.62 188 LEU A N 1
ATOM 1437 C CA . LEU A 1 188 ? -16.313 8.710 10.981 1.00 96.62 188 LEU A CA 1
ATOM 1438 C C . LEU A 1 188 ? -16.568 9.907 11.922 1.00 96.62 188 LEU A C 1
ATOM 1440 O O . LEU A 1 188 ? -15.649 10.250 12.667 1.00 96.62 188 LEU A O 1
ATOM 1444 N N . PRO A 1 189 ? -17.784 10.498 11.990 1.00 96.19 189 PRO A N 1
ATOM 1445 C CA . PRO A 1 189 ? -18.090 11.541 12.971 1.00 96.19 189 PRO A CA 1
ATOM 1446 C C . PRO A 1 189 ? -17.754 11.161 14.418 1.00 96.19 189 PRO A C 1
ATOM 1448 O O . PRO A 1 189 ? -17.168 11.966 15.139 1.00 96.19 189 PRO A O 1
ATOM 1451 N N . PHE A 1 190 ? -18.079 9.932 14.832 1.00 97.44 190 PHE A N 1
ATOM 1452 C CA . PHE A 1 190 ? -17.764 9.425 16.169 1.00 97.44 190 PHE A CA 1
ATOM 1453 C C . PHE A 1 190 ? -16.251 9.401 16.443 1.00 97.44 190 PHE A C 1
ATOM 1455 O O . PHE A 1 190 ? -15.800 9.879 17.484 1.00 97.44 190 PHE A O 1
ATOM 1462 N N . LEU A 1 191 ? -15.452 8.890 15.503 1.00 98.19 191 LEU A N 1
ATOM 1463 C CA . LEU A 1 191 ? -13.998 8.831 15.654 1.00 98.19 191 LEU A CA 1
ATOM 1464 C C . LEU A 1 191 ? -13.357 10.226 15.660 1.00 98.19 191 LEU A C 1
ATOM 1466 O O . LEU A 1 191 ? -12.475 10.484 16.477 1.00 98.19 191 LEU A O 1
ATOM 1470 N N . PHE A 1 192 ? -13.819 11.155 14.816 1.00 97.56 192 PHE A N 1
ATOM 1471 C CA . PHE A 1 192 ? -13.336 12.540 14.855 1.00 97.56 192 PHE A CA 1
ATOM 1472 C C . PHE A 1 192 ? -13.697 13.244 16.163 1.00 97.56 192 PHE A C 1
ATOM 1474 O O . PHE A 1 192 ? -12.870 13.982 16.695 1.00 97.56 192 PHE A O 1
ATOM 1481 N N . GLN A 1 193 ? -14.882 12.986 16.723 1.00 95.81 193 GLN A N 1
ATOM 1482 C CA . GLN A 1 193 ? -15.261 13.521 18.031 1.00 95.81 193 GLN A CA 1
ATOM 1483 C C . GLN A 1 193 ? -14.289 13.055 19.129 1.00 95.81 193 GLN A C 1
ATOM 1485 O O . GLN A 1 193 ? -13.830 13.872 19.928 1.00 95.81 193 GLN A O 1
ATOM 1490 N N . LEU A 1 194 ? -13.927 11.766 19.148 1.00 97.06 194 LEU A N 1
ATOM 1491 C CA . LEU A 1 194 ? -12.911 11.242 20.069 1.00 97.06 194 LEU A CA 1
ATOM 1492 C C . LEU A 1 194 ? -11.545 11.911 19.852 1.00 97.06 194 LEU A C 1
ATOM 1494 O O . LEU A 1 194 ? -10.895 12.311 20.816 1.00 97.06 194 LEU A O 1
ATOM 1498 N N . ALA A 1 195 ? -11.121 12.061 18.594 1.00 96.44 195 ALA A N 1
ATOM 1499 C CA . ALA A 1 195 ? -9.813 12.609 18.250 1.00 96.44 195 ALA A CA 1
ATOM 1500 C C . ALA A 1 195 ? -9.669 14.099 18.617 1.00 96.44 195 ALA A C 1
ATOM 1502 O O . ALA A 1 195 ? -8.621 14.512 19.118 1.00 96.44 195 ALA A O 1
ATOM 1503 N N . VAL A 1 196 ? -10.721 14.903 18.431 1.00 95.38 196 VAL A N 1
ATOM 1504 C CA . VAL A 1 196 ? -10.732 16.330 18.808 1.00 95.38 196 VAL A CA 1
ATOM 1505 C C . VAL A 1 196 ? -10.650 16.516 20.324 1.00 95.38 196 VAL A C 1
ATOM 1507 O O . VAL A 1 196 ? -10.021 17.453 20.809 1.00 95.38 196 VAL A O 1
ATOM 1510 N N . HIS A 1 197 ? -11.229 15.599 21.097 1.00 94.38 197 HIS A N 1
ATOM 1511 C CA . HIS A 1 197 ? -11.194 15.637 22.559 1.00 94.38 197 HIS A CA 1
ATOM 1512 C C . HIS A 1 197 ? -10.114 14.730 23.158 1.00 94.38 197 HIS A C 1
ATOM 1514 O O . HIS A 1 197 ? -10.257 14.239 24.277 1.00 94.38 197 HIS A O 1
ATOM 1520 N N . GLY A 1 198 ? -9.004 14.544 22.438 1.00 90.06 198 GLY A N 1
ATOM 1521 C CA . GLY A 1 198 ? -7.898 13.681 22.851 1.00 90.06 198 GLY A CA 1
ATOM 1522 C C . GLY A 1 198 ? -7.380 13.929 24.261 1.00 90.06 198 GLY A C 1
ATOM 1523 O O . GLY A 1 198 ? -7.045 12.987 24.964 1.00 90.06 198 GLY A O 1
ATOM 1524 N N . SER A 1 199 ? -7.345 15.185 24.708 1.00 91.44 199 SER A N 1
ATOM 1525 C CA . SER A 1 199 ? -6.893 15.549 26.058 1.00 91.44 199 SER A CA 1
ATOM 1526 C C . SER A 1 199 ? -7.755 14.968 27.186 1.00 91.44 199 SER A C 1
ATOM 1528 O O . SER A 1 199 ? -7.290 14.904 28.322 1.00 91.44 199 SER A O 1
ATOM 1530 N N . LEU A 1 200 ? -8.986 14.541 26.887 1.00 93.31 200 LEU A N 1
ATOM 1531 C CA . LEU A 1 200 ? -9.926 13.951 27.844 1.00 93.31 200 LEU A CA 1
ATOM 1532 C C . LEU A 1 200 ? -9.881 12.417 27.868 1.00 93.31 200 LEU A C 1
ATOM 1534 O O . LEU A 1 200 ? -10.530 11.807 28.717 1.00 93.31 200 LEU A O 1
ATOM 1538 N N . ILE A 1 201 ? -9.148 11.786 26.947 1.00 94.56 201 ILE A N 1
ATOM 1539 C CA . ILE A 1 201 ? -9.114 10.329 26.787 1.00 94.56 201 ILE A CA 1
ATOM 1540 C C . ILE A 1 201 ? -7.682 9.779 26.911 1.00 94.56 201 ILE A C 1
ATOM 1542 O O . ILE A 1 201 ? -6.718 10.489 26.613 1.00 94.56 201 ILE A O 1
ATOM 1546 N N . PRO A 1 202 ? -7.501 8.511 27.328 1.00 93.75 202 PRO A N 1
ATOM 1547 C CA . PRO A 1 202 ? -6.177 7.901 27.440 1.00 93.75 202 PRO A CA 1
ATOM 1548 C C . PRO A 1 202 ? -5.428 7.858 26.103 1.00 93.75 202 PRO A C 1
ATOM 1550 O O . PRO A 1 202 ? -6.038 7.709 25.044 1.00 93.75 202 PRO A O 1
ATOM 1553 N N . GLU A 1 203 ? -4.096 7.913 26.149 1.00 90.88 203 GLU A N 1
ATOM 1554 C CA . GLU A 1 203 ? -3.236 7.890 24.955 1.00 90.88 203 GLU A CA 1
ATOM 1555 C C . GLU A 1 203 ? -3.465 6.652 24.081 1.00 90.88 203 GLU A C 1
ATOM 1557 O O . GLU A 1 203 ? -3.469 6.757 22.859 1.00 90.88 203 GLU A O 1
ATOM 1562 N N . GLN A 1 204 ? -3.735 5.493 24.689 1.00 88.88 204 GLN A N 1
ATOM 1563 C CA . GLN A 1 204 ? -4.038 4.259 23.956 1.00 88.88 204 GLN A CA 1
ATOM 1564 C C . GLN A 1 204 ? -5.331 4.384 23.142 1.00 88.88 204 GLN A C 1
ATOM 1566 O O . GLN A 1 204 ? -5.412 3.877 22.026 1.00 88.88 204 GLN A O 1
ATOM 1571 N N . VAL A 1 205 ? -6.326 5.104 23.676 1.00 95.25 205 VAL A N 1
ATOM 1572 C CA . VAL A 1 205 ? -7.575 5.387 22.960 1.00 95.25 205 VAL A CA 1
ATOM 1573 C C . VAL A 1 205 ? -7.314 6.380 21.828 1.00 95.25 205 VAL A C 1
ATOM 1575 O O . VAL A 1 205 ? -7.804 6.174 20.723 1.00 95.25 205 VAL A O 1
ATOM 1578 N N . GLN A 1 206 ? -6.501 7.418 22.059 1.00 95.56 206 GLN A N 1
ATOM 1579 C CA . GLN A 1 206 ? -6.096 8.355 21.000 1.00 95.56 206 GLN A CA 1
ATOM 1580 C C . GLN A 1 206 ? -5.412 7.614 19.837 1.00 95.56 206 GLN A C 1
ATOM 1582 O O . GLN A 1 206 ? -5.716 7.869 18.673 1.00 95.56 206 GLN A O 1
ATOM 1587 N N . GLU A 1 207 ? -4.527 6.667 20.153 1.00 91.69 207 GLU A N 1
ATOM 1588 C CA . GLU A 1 207 ? -3.756 5.892 19.179 1.00 91.69 207 GLU A CA 1
ATOM 1589 C C . GLU A 1 207 ? -4.655 5.025 18.292 1.00 91.69 207 GLU A C 1
ATOM 1591 O O . GLU A 1 207 ? -4.606 5.153 17.067 1.00 91.69 207 GLU A O 1
ATOM 1596 N N . ILE A 1 208 ? -5.538 4.214 18.885 1.00 94.12 208 ILE A N 1
ATOM 1597 C CA . ILE A 1 208 ? -6.455 3.371 18.105 1.00 94.12 208 ILE A CA 1
ATOM 1598 C C . ILE A 1 208 ? -7.496 4.192 17.335 1.00 94.12 208 ILE A C 1
ATOM 1600 O O . ILE A 1 208 ? -7.920 3.778 16.258 1.00 94.12 208 ILE A O 1
ATOM 1604 N N . VAL A 1 209 ? -7.895 5.366 17.839 1.00 97.75 209 VAL A N 1
ATOM 1605 C CA . VAL A 1 209 ? -8.805 6.275 17.126 1.00 97.75 209 VAL A CA 1
ATOM 1606 C C . VAL A 1 209 ? -8.145 6.818 15.864 1.00 97.75 209 VAL A C 1
ATOM 1608 O O . VAL A 1 209 ? -8.740 6.728 14.791 1.00 97.75 209 VAL A O 1
ATOM 1611 N N . LEU A 1 210 ? -6.916 7.340 15.955 1.00 96.44 210 LEU A N 1
ATOM 1612 C CA . LEU A 1 210 ? -6.197 7.836 14.778 1.00 96.44 210 LEU A CA 1
ATOM 1613 C C . LEU A 1 210 ? -5.865 6.700 13.801 1.00 96.44 210 LEU A C 1
ATOM 1615 O O . LEU A 1 210 ? -6.009 6.868 12.593 1.00 96.44 210 LEU A O 1
ATOM 1619 N N . GLN A 1 211 ? -5.504 5.520 14.309 1.00 94.38 211 GLN A N 1
ATOM 1620 C CA . GLN A 1 211 ? -5.287 4.336 13.479 1.00 94.38 211 GLN A CA 1
ATOM 1621 C C . GLN A 1 211 ? -6.568 3.910 12.739 1.00 94.38 211 GLN A C 1
ATOM 1623 O O . GLN A 1 211 ? -6.531 3.620 11.537 1.00 94.38 211 GLN A O 1
ATOM 1628 N N . ALA A 1 212 ? -7.716 3.897 13.424 1.00 96.56 212 ALA A N 1
ATOM 1629 C CA . ALA A 1 212 ? -9.009 3.614 12.811 1.00 96.56 212 ALA A CA 1
ATOM 1630 C C . ALA A 1 212 ? -9.349 4.665 11.748 1.00 96.56 212 ALA A C 1
ATOM 1632 O O . ALA A 1 212 ? -9.717 4.295 10.636 1.00 96.56 212 ALA A O 1
ATOM 1633 N N . LEU A 1 213 ? -9.140 5.955 12.030 1.00 97.88 213 LEU A N 1
ATOM 1634 C CA . LEU A 1 213 ? -9.338 7.028 11.053 1.00 97.88 213 LEU A CA 1
ATOM 1635 C C . LEU A 1 213 ? -8.466 6.835 9.807 1.00 97.88 213 LEU A C 1
ATOM 1637 O O . LEU A 1 213 ? -9.015 6.822 8.710 1.00 97.88 213 LEU A O 1
ATOM 1641 N N . CYS A 1 214 ? -7.158 6.587 9.942 1.00 93.50 214 CYS A N 1
ATOM 1642 C CA . CYS A 1 214 ? -6.292 6.294 8.790 1.00 93.50 214 CYS A CA 1
ATOM 1643 C C . CYS A 1 214 ? -6.840 5.151 7.929 1.00 93.50 214 CYS A C 1
ATOM 1645 O O . CYS A 1 214 ? -6.788 5.208 6.708 1.00 93.50 214 CYS A O 1
ATOM 1647 N N . THR A 1 215 ? -7.381 4.113 8.562 1.00 90.94 215 THR A N 1
ATOM 1648 C CA . THR A 1 215 ? -7.908 2.924 7.875 1.00 90.94 215 THR A CA 1
ATOM 1649 C C . THR A 1 215 ? -9.219 3.190 7.156 1.00 90.94 215 THR A C 1
ATOM 1651 O O . THR A 1 215 ? -9.435 2.688 6.054 1.00 90.94 215 THR A O 1
ATOM 1654 N N . LEU A 1 216 ? -10.117 3.927 7.807 1.00 95.62 216 LEU A N 1
ATOM 1655 C CA . LEU A 1 216 ? -11.460 4.183 7.305 1.00 95.62 216 LEU A CA 1
ATOM 1656 C C . LEU A 1 216 ? -11.495 5.328 6.291 1.00 95.62 216 LEU A C 1
ATOM 1658 O O . LEU A 1 216 ? -12.426 5.372 5.496 1.00 95.62 216 LEU A O 1
ATOM 1662 N N . LEU A 1 217 ? -10.511 6.230 6.297 1.00 95.56 217 LEU A N 1
ATOM 1663 C CA . LEU A 1 217 ? -10.400 7.327 5.328 1.00 95.56 217 LEU A CA 1
ATOM 1664 C C . LEU A 1 217 ? -9.718 6.900 4.024 1.00 95.56 217 LEU A C 1
ATOM 1666 O O . LEU A 1 217 ? -10.129 7.350 2.959 1.00 95.56 217 LEU A O 1
ATOM 1670 N N . ASP A 1 218 ? -8.732 6.006 4.111 1.00 89.94 218 ASP A N 1
ATOM 1671 C CA . ASP A 1 218 ? -8.012 5.444 2.963 1.00 89.94 218 ASP A CA 1
ATOM 1672 C C . ASP A 1 218 ? -8.976 4.926 1.889 1.00 89.94 218 ASP A C 1
ATOM 1674 O O . ASP A 1 218 ? -9.946 4.261 2.235 1.00 89.94 218 ASP A O 1
ATOM 1678 N N . ASP A 1 219 ? -8.800 5.241 0.607 1.00 87.38 219 ASP A N 1
ATOM 1679 C CA . ASP A 1 219 ? -9.725 4.822 -0.466 1.00 87.38 219 ASP A CA 1
ATOM 1680 C C . ASP A 1 219 ? -11.237 5.025 -0.144 1.00 87.38 219 ASP A C 1
ATOM 1682 O O . ASP A 1 219 ? -12.093 4.228 -0.550 1.00 87.38 219 ASP A O 1
ATOM 1686 N N . ASN A 1 220 ? -11.612 6.035 0.657 1.00 92.44 220 ASN A N 1
ATOM 1687 C CA . ASN A 1 220 ? -12.999 6.297 1.081 1.00 92.44 220 ASN A CA 1
ATOM 1688 C C . ASN A 1 220 ? -13.410 7.757 0.840 1.00 92.44 220 ASN A C 1
ATOM 1690 O O . ASN A 1 220 ? -13.884 8.460 1.737 1.00 92.44 220 ASN A O 1
ATOM 1694 N N . LEU A 1 221 ? -13.292 8.202 -0.414 1.00 92.06 221 LEU A N 1
ATOM 1695 C CA . LEU A 1 221 ? -13.695 9.548 -0.827 1.00 92.06 221 LEU A CA 1
ATOM 1696 C C . LEU A 1 221 ? -15.162 9.860 -0.479 1.00 92.06 221 LEU A C 1
ATOM 1698 O O . LEU A 1 221 ? -15.483 10.986 -0.109 1.00 92.06 221 LEU A O 1
ATOM 1702 N N . ALA A 1 222 ? -16.053 8.864 -0.546 1.00 91.88 222 ALA A N 1
ATOM 1703 C CA . ALA A 1 222 ? -17.457 9.024 -0.168 1.00 91.88 222 ALA A CA 1
ATOM 1704 C C . ALA A 1 222 ? -17.619 9.428 1.309 1.00 91.88 222 ALA A C 1
ATOM 1706 O O . ALA A 1 222 ? -18.339 10.380 1.602 1.00 91.88 222 ALA A O 1
ATOM 1707 N N . GLY A 1 223 ? -16.913 8.751 2.222 1.00 93.25 223 GLY A N 1
ATOM 1708 C CA . GLY A 1 223 ? -16.925 9.081 3.648 1.00 93.25 223 GLY A CA 1
ATOM 1709 C C . GLY A 1 223 ? -16.309 10.449 3.944 1.00 93.25 223 GLY A C 1
ATOM 1710 O O . GLY A 1 223 ? -16.855 11.201 4.750 1.00 93.25 223 GLY A O 1
ATOM 1711 N N . ILE A 1 224 ? -15.225 10.814 3.247 1.00 95.19 224 ILE A N 1
ATOM 1712 C CA . ILE A 1 224 ? -14.615 12.151 3.343 1.00 95.19 224 ILE A CA 1
ATOM 1713 C C . ILE A 1 224 ? -15.616 13.228 2.899 1.00 95.19 224 ILE A C 1
ATOM 1715 O O . ILE A 1 224 ? -15.864 14.175 3.643 1.00 95.19 224 ILE A O 1
ATOM 1719 N N . LYS A 1 225 ? -16.247 13.065 1.728 1.00 93.25 225 LYS A N 1
ATOM 1720 C CA . LYS A 1 225 ? -17.250 14.005 1.195 1.00 93.25 225 LYS A CA 1
ATOM 1721 C C . LYS A 1 225 ? -18.439 14.181 2.134 1.00 93.25 225 LYS A C 1
ATOM 1723 O O . LYS A 1 225 ? -18.872 15.314 2.355 1.00 93.25 225 LYS A O 1
ATOM 1728 N N . GLU A 1 226 ? -18.958 13.082 2.679 1.00 92.06 226 GLU A N 1
ATOM 1729 C CA . GLU A 1 226 ? -20.058 13.103 3.648 1.00 92.06 226 GLU A CA 1
ATOM 1730 C C . GLU A 1 226 ? -19.662 13.859 4.922 1.00 92.06 226 GLU A C 1
ATOM 1732 O O . GLU A 1 226 ? -20.406 14.727 5.379 1.00 92.06 226 GLU A O 1
ATOM 1737 N N . PHE A 1 227 ? -18.468 13.587 5.459 1.00 93.19 227 PHE A N 1
ATOM 1738 C CA . PHE A 1 227 ? -17.974 14.238 6.669 1.00 93.19 227 PHE A CA 1
ATOM 1739 C C . PHE A 1 227 ? -17.748 15.744 6.475 1.00 93.19 227 PHE A C 1
ATOM 1741 O O . PHE A 1 227 ? -18.231 16.538 7.281 1.00 93.19 227 PHE A O 1
ATOM 1748 N N . VAL A 1 228 ? -17.078 16.146 5.388 1.00 92.44 228 VAL A N 1
ATOM 1749 C CA . VAL A 1 228 ? -16.793 17.558 5.068 1.00 92.44 228 VAL A CA 1
ATOM 1750 C C . VAL A 1 228 ? -18.074 18.345 4.782 1.00 92.44 228 VAL A C 1
ATOM 1752 O O . VAL A 1 228 ? -18.178 19.512 5.148 1.00 92.44 228 VAL A O 1
ATOM 1755 N N . SER A 1 229 ? -19.077 17.718 4.161 1.00 89.31 229 SER A N 1
ATOM 1756 C CA . SER A 1 229 ? -20.340 18.389 3.814 1.00 89.31 229 SER A CA 1
ATOM 1757 C C . SER A 1 229 ? -21.323 18.514 4.990 1.00 89.31 229 SER A C 1
ATOM 1759 O O . SER A 1 229 ? -22.398 19.095 4.827 1.00 89.31 229 SER A O 1
ATOM 1761 N N . SER A 1 230 ? -20.998 17.972 6.167 1.00 87.56 230 SER A N 1
ATOM 1762 C CA . SER A 1 230 ? -21.864 18.032 7.346 1.00 87.56 230 SER A CA 1
ATOM 1763 C C . SER A 1 230 ? -21.895 19.439 7.952 1.00 87.56 230 SER A C 1
ATOM 1765 O O . SER A 1 230 ? -20.882 19.953 8.418 1.00 87.56 230 SER A O 1
ATOM 1767 N N . SER A 1 231 ? -23.081 20.053 8.023 1.00 72.06 231 SER A N 1
ATOM 1768 C CA . SER A 1 231 ? -23.263 21.447 8.470 1.00 72.06 231 SER A CA 1
ATOM 1769 C C . SER A 1 231 ? -22.843 21.729 9.918 1.00 72.06 231 SER A C 1
ATOM 1771 O O . SER A 1 231 ? -22.722 22.889 10.299 1.00 72.06 231 SER A O 1
ATOM 1773 N N . ASN A 1 232 ? -22.670 20.689 10.738 1.00 78.75 232 ASN A N 1
ATOM 1774 C CA . ASN A 1 232 ? -22.365 20.810 12.166 1.00 78.75 232 ASN A CA 1
ATOM 1775 C C . ASN A 1 232 ? -20.872 20.621 12.482 1.00 78.75 232 ASN A C 1
ATOM 1777 O O . ASN A 1 232 ? -20.502 20.621 13.655 1.00 78.75 232 ASN A O 1
ATOM 1781 N N . VAL A 1 233 ? -20.024 20.416 11.469 1.00 83.19 233 VAL A N 1
ATOM 1782 C CA . VAL A 1 233 ? -18.599 20.120 11.647 1.00 83.19 233 VAL A CA 1
ATOM 1783 C C . VAL A 1 233 ? -17.763 21.319 11.209 1.00 83.19 233 VAL A C 1
ATOM 1785 O O . VAL A 1 233 ? -17.746 21.683 10.037 1.00 83.19 233 VAL A O 1
ATOM 1788 N N . ASP A 1 234 ? -17.018 21.907 12.144 1.00 90.31 234 ASP A N 1
ATOM 1789 C CA . ASP A 1 234 ? -15.941 22.842 11.812 1.00 90.31 234 ASP A CA 1
ATOM 1790 C C . ASP A 1 234 ? -14.707 22.043 11.377 1.00 90.31 234 ASP A C 1
ATOM 1792 O O . ASP A 1 234 ? -13.844 21.695 12.187 1.00 90.31 234 ASP A O 1
ATOM 1796 N N . ILE A 1 235 ? -14.657 21.697 10.088 1.00 91.75 235 ILE A N 1
ATOM 1797 C CA . ILE A 1 235 ? -13.590 20.861 9.526 1.00 91.75 235 ILE A CA 1
ATOM 1798 C C . ILE A 1 235 ? -12.205 21.493 9.703 1.00 91.75 235 ILE A C 1
ATOM 1800 O O . ILE A 1 235 ? -11.238 20.781 9.968 1.00 91.75 235 ILE A O 1
ATOM 1804 N N . ALA A 1 236 ? -12.101 22.823 9.619 1.00 91.50 236 ALA A N 1
ATOM 1805 C CA . ALA A 1 236 ? -10.834 23.523 9.777 1.00 91.50 236 ALA A CA 1
ATOM 1806 C C . ALA A 1 236 ? -10.301 23.362 11.206 1.00 91.50 236 ALA A C 1
ATOM 1808 O O . ALA A 1 236 ? -9.134 23.010 11.391 1.00 91.50 236 ALA A O 1
ATOM 1809 N N . ASN A 1 237 ? -11.165 23.539 12.210 1.00 92.12 237 ASN A N 1
ATOM 1810 C CA . ASN A 1 237 ? -10.800 23.310 13.604 1.00 92.12 237 ASN A CA 1
ATOM 1811 C C . ASN A 1 237 ? -10.484 21.832 13.882 1.00 92.12 237 ASN A C 1
ATOM 1813 O O . ASN A 1 237 ? -9.475 21.541 14.521 1.00 92.12 237 ASN A O 1
ATOM 1817 N N . VAL A 1 238 ? -11.294 20.896 13.367 1.00 94.69 238 VAL A N 1
ATOM 1818 C CA . VAL A 1 238 ? -11.046 19.450 13.518 1.00 94.69 238 VAL A CA 1
ATOM 1819 C C . VAL A 1 238 ? -9.644 19.101 13.024 1.00 94.69 238 VAL A C 1
ATOM 1821 O O . VAL A 1 238 ? -8.849 18.551 13.782 1.00 94.69 238 VAL A O 1
ATOM 1824 N N . LEU A 1 239 ? -9.309 19.462 11.782 1.00 95.44 239 LEU A N 1
ATOM 1825 C CA . LEU A 1 239 ? -8.010 19.143 11.188 1.00 95.44 239 LEU A CA 1
ATOM 1826 C C . LEU A 1 239 ? -6.859 19.893 11.874 1.00 95.44 239 LEU A C 1
ATOM 1828 O O . LEU A 1 239 ? -5.775 19.333 12.020 1.00 95.44 239 LEU A O 1
ATOM 1832 N N . SER A 1 240 ? -7.091 21.113 12.371 1.00 94.12 240 SER A N 1
ATOM 1833 C CA . SER A 1 240 ? -6.106 21.829 13.191 1.00 94.12 240 SER A CA 1
ATOM 1834 C C . SER A 1 240 ? -5.760 21.058 14.466 1.00 94.12 240 SER A C 1
ATOM 1836 O O . SER A 1 240 ? -4.581 20.853 14.745 1.00 94.12 240 SER A O 1
ATOM 1838 N N . VAL A 1 241 ? -6.764 20.566 15.201 1.00 94.94 241 VAL A N 1
ATOM 1839 C CA . VAL A 1 241 ? -6.549 19.774 16.424 1.00 94.94 241 VAL A CA 1
ATOM 1840 C C . VAL A 1 241 ? -5.830 18.460 16.114 1.00 94.94 241 VAL A C 1
ATOM 1842 O O . VAL A 1 241 ? -4.932 18.066 16.855 1.00 94.94 241 VAL A O 1
ATOM 1845 N N . ILE A 1 242 ? -6.150 17.794 14.996 1.00 96.38 242 ILE A N 1
ATOM 1846 C CA . ILE A 1 242 ? -5.385 16.616 14.549 1.00 96.38 242 ILE A CA 1
ATOM 1847 C C . ILE A 1 242 ? -3.916 16.985 14.275 1.00 96.38 242 ILE A C 1
ATOM 1849 O O . ILE A 1 242 ? -3.015 16.245 14.668 1.00 96.38 242 ILE A O 1
ATOM 1853 N N . GLY A 1 243 ? -3.654 18.148 13.676 1.00 94.62 243 GLY A N 1
ATOM 1854 C CA . GLY A 1 243 ? -2.299 18.660 13.448 1.00 94.62 243 GLY A CA 1
ATOM 1855 C C . GLY A 1 243 ? -1.476 18.851 14.723 1.00 94.62 243 GLY A C 1
ATOM 1856 O O . GLY A 1 243 ? -0.267 18.617 14.711 1.00 94.62 243 GLY A O 1
ATOM 1857 N N . GLU A 1 244 ? -2.102 19.182 15.854 1.00 93.81 244 GLU A N 1
ATOM 1858 C CA . GLU A 1 244 ? -1.398 19.339 17.136 1.00 93.81 244 GLU A CA 1
ATOM 1859 C C . GLU A 1 244 ? -0.740 18.036 17.619 1.00 93.81 244 GLU A C 1
ATOM 1861 O O . GLU A 1 244 ? 0.297 18.074 18.289 1.00 93.81 244 GLU A O 1
ATOM 1866 N N . TYR A 1 245 ? -1.268 16.869 17.227 1.00 94.81 245 TYR A N 1
ATOM 1867 C CA . TYR A 1 245 ? -0.674 15.571 17.569 1.00 94.81 245 TYR A CA 1
ATOM 1868 C C . TYR A 1 245 ? 0.711 15.358 16.953 1.00 94.81 245 TYR A C 1
ATOM 1870 O O . TYR A 1 245 ? 1.502 14.602 17.514 1.00 94.81 245 TYR A O 1
ATOM 1878 N N . ILE A 1 246 ? 1.041 16.041 15.851 1.00 94.38 246 ILE A N 1
ATOM 1879 C CA . ILE A 1 246 ? 2.370 15.971 15.214 1.00 94.38 246 ILE A CA 1
ATOM 1880 C C . ILE A 1 246 ? 3.469 16.464 16.174 1.00 94.38 246 ILE A C 1
ATOM 1882 O O . ILE A 1 246 ? 4.609 16.003 16.117 1.00 94.38 246 ILE A O 1
ATOM 1886 N N . SER A 1 247 ? 3.117 17.364 17.096 1.00 91.62 247 SER A N 1
ATOM 1887 C CA . SER A 1 247 ? 4.042 17.938 18.078 1.00 91.62 247 SER A CA 1
ATOM 1888 C C . SER A 1 247 ? 4.141 17.137 19.384 1.00 91.62 247 SER A C 1
ATOM 1890 O O . SER A 1 247 ? 4.980 17.461 20.222 1.00 91.62 247 SER A O 1
ATOM 1892 N N . LYS A 1 248 ? 3.306 16.106 19.597 1.00 90.19 248 LYS A N 1
ATOM 1893 C CA . LYS A 1 248 ? 3.347 15.269 20.815 1.00 90.19 248 LYS A CA 1
ATOM 1894 C C . LYS A 1 248 ? 4.529 14.310 20.786 1.00 90.19 248 LYS A C 1
ATOM 1896 O O . LYS A 1 248 ? 4.858 13.813 19.722 1.00 90.19 248 LYS A O 1
ATOM 1901 N N . ASP A 1 249 ? 5.102 13.958 21.933 1.00 88.00 249 ASP A N 1
ATOM 1902 C CA . ASP A 1 249 ? 6.249 13.035 22.033 1.00 88.00 249 ASP A CA 1
ATOM 1903 C C . ASP A 1 249 ? 5.848 11.544 21.948 1.00 88.00 249 ASP A C 1
ATOM 1905 O O . ASP A 1 249 ? 6.206 10.723 22.787 1.00 88.00 249 ASP A O 1
ATOM 1909 N N . LEU A 1 250 ? 5.017 11.197 20.959 1.00 89.12 250 LEU A N 1
ATOM 1910 C CA . LEU A 1 250 ? 4.509 9.840 20.739 1.00 89.12 250 LEU A CA 1
ATOM 1911 C C . LEU A 1 250 ? 4.576 9.490 19.242 1.00 89.12 250 LEU A C 1
ATOM 1913 O O . LEU A 1 250 ? 3.702 9.924 18.486 1.00 89.12 250 LEU A O 1
ATOM 1917 N N . PRO A 1 251 ? 5.577 8.698 18.803 1.00 91.06 251 PRO A N 1
ATOM 1918 C CA . PRO A 1 251 ? 5.829 8.391 17.391 1.00 91.06 251 PRO A CA 1
ATOM 1919 C C . PRO A 1 251 ? 4.612 7.897 16.602 1.00 91.06 251 PRO A C 1
ATOM 1921 O O . PRO A 1 251 ? 4.356 8.364 15.492 1.00 91.06 251 PRO A O 1
ATOM 1924 N N . THR A 1 252 ? 3.815 7.000 17.185 1.00 88.88 252 THR A N 1
ATOM 1925 C CA . THR A 1 252 ? 2.636 6.439 16.518 1.00 88.88 252 THR A CA 1
ATOM 1926 C C . THR A 1 252 ? 1.518 7.468 16.364 1.00 88.88 252 THR A C 1
ATOM 1928 O O . THR A 1 252 ? 0.926 7.557 15.290 1.00 88.88 252 THR A O 1
ATOM 1931 N N . LEU A 1 253 ? 1.267 8.309 17.378 1.00 91.88 253 LEU A N 1
ATOM 1932 C CA . LEU A 1 253 ? 0.307 9.416 17.261 1.00 91.88 253 LEU A CA 1
ATOM 1933 C C . LEU A 1 253 ? 0.735 10.421 16.192 1.00 91.88 253 LEU A C 1
ATOM 1935 O O . LEU A 1 253 ? -0.114 10.873 15.430 1.00 91.88 253 LEU A O 1
ATOM 1939 N N . GLN A 1 254 ? 2.031 10.742 16.121 1.00 95.06 254 GLN A N 1
ATOM 1940 C CA . GLN A 1 254 ? 2.581 11.630 15.095 1.00 95.06 254 GLN A CA 1
ATOM 1941 C C . GLN A 1 254 ? 2.377 11.048 13.689 1.00 95.06 254 GLN A C 1
ATOM 1943 O O . GLN A 1 254 ? 1.935 11.756 12.789 1.00 95.06 254 GLN A O 1
ATOM 1948 N N . ALA A 1 255 ? 2.675 9.761 13.488 1.00 94.94 255 ALA A N 1
ATOM 1949 C CA . ALA A 1 255 ? 2.506 9.116 12.189 1.00 94.94 255 ALA A CA 1
ATOM 1950 C C . ALA A 1 255 ? 1.028 9.033 11.780 1.00 94.94 255 ALA A C 1
ATOM 1952 O O . ALA A 1 255 ? 0.676 9.433 10.671 1.00 94.94 255 ALA A O 1
ATOM 1953 N N . TYR A 1 256 ? 0.142 8.569 12.667 1.00 95.56 256 TYR A N 1
ATOM 1954 C CA . TYR A 1 256 ? -1.277 8.451 12.331 1.00 95.56 256 TYR A CA 1
ATOM 1955 C C . TYR A 1 256 ? -1.958 9.810 12.144 1.00 95.56 256 TYR A C 1
ATOM 1957 O O . TYR A 1 256 ? -2.808 9.926 11.269 1.00 95.56 256 TYR A O 1
ATOM 1965 N N . SER A 1 257 ? -1.586 10.858 12.886 1.00 96.44 257 SER A N 1
ATOM 1966 C CA . SER A 1 257 ? -2.151 12.192 12.642 1.00 96.44 257 SER A CA 1
ATOM 1967 C C . SER A 1 257 ? -1.756 12.739 11.269 1.00 96.44 257 SER A C 1
ATOM 1969 O O . SER A 1 257 ? -2.617 13.255 10.557 1.00 96.44 257 SER A O 1
ATOM 1971 N N . ILE A 1 258 ? -0.497 12.548 10.849 1.00 97.56 258 ILE A N 1
ATOM 1972 C CA . ILE A 1 258 ? -0.052 12.863 9.484 1.00 97.56 258 ILE A CA 1
ATOM 1973 C C . ILE A 1 258 ? -0.845 12.043 8.466 1.00 97.56 258 ILE A C 1
ATOM 1975 O O . ILE A 1 258 ? -1.316 12.608 7.485 1.00 97.56 258 ILE A O 1
ATOM 1979 N N . GLY A 1 259 ? -1.034 10.743 8.705 1.00 96.50 259 GLY A N 1
ATOM 1980 C CA . GLY A 1 259 ? -1.819 9.874 7.827 1.00 96.50 259 GLY A CA 1
ATOM 1981 C C . GLY A 1 259 ? -3.262 10.354 7.658 1.00 96.50 259 GLY A C 1
ATOM 1982 O O . GLY A 1 259 ? -3.736 10.460 6.533 1.00 96.50 259 GLY A O 1
ATOM 1983 N N . VAL A 1 260 ? -3.942 10.727 8.747 1.00 97.38 260 VAL A N 1
ATOM 1984 C CA . VAL A 1 260 ? -5.301 11.291 8.694 1.00 97.38 260 VAL A CA 1
ATOM 1985 C C . VAL A 1 260 ? -5.326 12.587 7.886 1.00 97.38 260 VAL A C 1
ATOM 1987 O O . VAL A 1 260 ? -6.160 12.726 6.997 1.00 97.38 260 VAL A O 1
ATOM 1990 N N . LEU A 1 261 ? -4.415 13.526 8.161 1.00 97.50 261 LEU A N 1
ATOM 1991 C CA . LEU A 1 261 ? -4.346 14.798 7.432 1.00 97.50 261 LEU A CA 1
ATOM 1992 C C . LEU A 1 261 ? -4.026 14.596 5.951 1.00 97.50 261 LEU A C 1
ATOM 1994 O O . LEU A 1 261 ? -4.594 15.289 5.108 1.00 97.50 261 LEU A O 1
ATOM 1998 N N . PHE A 1 262 ? -3.157 13.635 5.636 1.00 96.19 262 PHE A N 1
ATOM 1999 C CA . PHE A 1 262 ? -2.786 13.307 4.267 1.00 96.19 262 PHE A CA 1
ATOM 2000 C C . PHE A 1 262 ? -3.997 12.861 3.448 1.00 96.19 262 PHE A C 1
ATOM 2002 O O . PHE A 1 262 ? -4.136 13.320 2.324 1.00 96.19 262 PHE A O 1
ATOM 2009 N N . GLN A 1 263 ? -4.925 12.089 4.020 1.00 95.38 263 GLN A N 1
ATOM 2010 C CA . GLN A 1 263 ? -6.138 11.669 3.305 1.00 95.38 263 GLN A CA 1
ATOM 2011 C C . GLN A 1 263 ? -7.023 12.858 2.887 1.00 95.38 263 GLN A C 1
ATOM 2013 O O . GLN A 1 263 ? -7.576 12.879 1.790 1.00 95.38 263 GLN A O 1
ATOM 2018 N N . PHE A 1 264 ? -7.132 13.896 3.726 1.00 95.81 264 PHE A N 1
ATOM 2019 C CA . PHE A 1 264 ? -7.840 15.127 3.343 1.00 95.81 264 PHE A CA 1
ATOM 2020 C C . PHE A 1 264 ? -7.038 15.982 2.368 1.00 95.81 264 PHE A C 1
ATOM 2022 O O . PHE A 1 264 ? -7.629 16.627 1.507 1.00 95.81 264 PHE A O 1
ATOM 2029 N N . TYR A 1 265 ? -5.710 16.010 2.502 1.00 94.31 265 TYR A N 1
ATOM 2030 C CA . TYR A 1 265 ? -4.841 16.701 1.557 1.00 94.31 265 TYR A CA 1
ATOM 2031 C C . TYR A 1 265 ? -4.938 16.071 0.164 1.00 94.31 265 TYR A C 1
ATOM 2033 O O . TYR A 1 265 ? -5.195 16.782 -0.796 1.00 94.31 265 TYR A O 1
ATOM 2041 N N . GLU A 1 266 ? -4.818 14.751 0.054 1.00 92.12 266 GLU A N 1
ATOM 2042 C CA . GLU A 1 266 ? -4.986 14.000 -1.191 1.00 92.12 266 GLU A CA 1
ATOM 2043 C C . GLU A 1 266 ? -6.361 14.259 -1.812 1.00 92.12 266 GLU A C 1
ATOM 2045 O O . GLU A 1 266 ? -6.452 14.672 -2.966 1.00 92.12 266 GLU A O 1
ATOM 2050 N N . ALA A 1 267 ? -7.431 14.135 -1.023 1.00 92.12 267 ALA A N 1
ATOM 2051 C CA . ALA A 1 267 ? -8.778 14.412 -1.506 1.00 92.12 267 ALA A CA 1
ATOM 2052 C C . ALA A 1 267 ? -8.958 15.876 -1.960 1.00 92.12 267 ALA A C 1
ATOM 2054 O O . ALA A 1 267 ? -9.634 16.121 -2.954 1.00 92.12 267 ALA A O 1
ATOM 2055 N N . LYS A 1 268 ? -8.320 16.845 -1.281 1.00 91.69 268 LYS A N 1
ATOM 2056 C CA . LYS A 1 268 ? -8.280 18.262 -1.692 1.00 91.69 268 LYS A CA 1
ATOM 2057 C C . LYS A 1 268 ? -7.581 18.449 -3.044 1.00 91.69 268 LYS A C 1
ATOM 2059 O O . LYS A 1 268 ? -7.994 19.324 -3.792 1.00 91.69 268 LYS A O 1
ATOM 2064 N N . GLN A 1 269 ? -6.530 17.681 -3.339 1.00 88.00 269 GLN A N 1
ATOM 2065 C CA . GLN A 1 269 ? -5.771 17.807 -4.590 1.00 88.00 269 GLN A CA 1
ATOM 2066 C C . GLN A 1 269 ? -6.463 17.136 -5.785 1.00 88.00 269 GLN A C 1
ATOM 2068 O O . GLN A 1 269 ? -6.301 17.586 -6.915 1.00 88.00 269 GLN A O 1
ATOM 2073 N N . LEU A 1 270 ? -7.202 16.049 -5.549 1.00 87.19 270 LEU A N 1
ATOM 2074 C CA . LEU A 1 270 ? -7.754 15.214 -6.620 1.00 87.19 270 LEU A CA 1
ATOM 2075 C C . LEU A 1 270 ? -9.227 15.508 -6.948 1.00 87.19 270 LEU A C 1
ATOM 2077 O O . LEU A 1 270 ? -9.695 15.102 -8.013 1.00 87.19 270 LEU A O 1
ATOM 2081 N N . ASP A 1 271 ? -9.960 16.193 -6.062 1.00 88.69 271 ASP A N 1
ATOM 2082 C CA . ASP A 1 271 ? -11.398 16.457 -6.197 1.00 88.69 271 ASP A CA 1
ATOM 2083 C C . ASP A 1 271 ? -11.723 17.956 -6.075 1.00 88.69 271 ASP A C 1
ATOM 2085 O O . ASP A 1 271 ? -11.636 18.544 -4.995 1.00 88.69 271 ASP A O 1
ATOM 2089 N N . LYS A 1 272 ? -12.173 18.570 -7.178 1.00 86.62 272 LYS A N 1
ATOM 2090 C CA . LYS A 1 272 ? -12.469 20.016 -7.271 1.00 86.62 272 LYS A CA 1
ATOM 2091 C C . LYS A 1 272 ? -13.499 20.509 -6.250 1.00 86.62 272 LYS A C 1
ATOM 2093 O O . LYS A 1 272 ? -13.423 21.638 -5.755 1.00 86.62 272 LYS A O 1
ATOM 2098 N N . LYS A 1 273 ? -14.490 19.680 -5.908 1.00 87.50 273 LYS A N 1
ATOM 2099 C CA . LYS A 1 273 ? -15.512 20.060 -4.928 1.00 87.50 273 LYS A CA 1
ATOM 2100 C C . LYS A 1 273 ? -14.899 20.135 -3.535 1.00 87.50 273 LYS A C 1
ATOM 2102 O O . LYS A 1 273 ? -15.119 21.124 -2.832 1.00 87.50 273 LYS A O 1
ATOM 2107 N N . LEU A 1 274 ? -14.114 19.132 -3.149 1.00 89.62 274 LEU A N 1
ATOM 2108 C CA . LEU A 1 274 ? -13.391 19.151 -1.880 1.00 89.62 274 LEU A CA 1
ATOM 2109 C C . LEU A 1 274 ? -12.321 20.239 -1.844 1.00 89.62 274 LEU A C 1
ATOM 2111 O O . LEU A 1 274 ? -12.158 20.860 -0.798 1.00 89.62 274 LEU A O 1
ATOM 2115 N N . GLU A 1 275 ? -11.663 20.534 -2.965 1.00 89.69 275 GLU A N 1
ATOM 2116 C CA . GLU A 1 275 ? -10.732 21.657 -3.081 1.00 89.69 275 GLU A CA 1
ATOM 2117 C C . GLU A 1 275 ? -11.382 22.963 -2.605 1.00 89.69 275 GLU A C 1
ATOM 2119 O O . GLU A 1 275 ? -10.855 23.639 -1.717 1.00 89.69 275 GLU A O 1
ATOM 2124 N N . SER A 1 276 ? -12.580 23.268 -3.118 1.00 87.88 276 SER A N 1
ATOM 2125 C CA . SER A 1 276 ? -13.335 24.464 -2.731 1.00 87.88 276 SER A CA 1
ATOM 2126 C C . SER A 1 276 ? -13.758 24.458 -1.255 1.00 87.88 276 SER A C 1
ATOM 2128 O O . SER A 1 276 ? -13.716 25.492 -0.587 1.00 87.88 276 SER A O 1
ATOM 2130 N N . GLN A 1 277 ? -14.123 23.291 -0.712 1.00 88.12 277 GLN A N 1
ATOM 2131 C CA . GLN A 1 277 ? -14.547 23.141 0.685 1.00 88.12 277 GLN A CA 1
ATOM 2132 C C . GLN A 1 277 ? -13.366 23.178 1.672 1.00 88.12 277 GLN A C 1
ATOM 2134 O O . GLN A 1 277 ? -13.555 23.524 2.838 1.00 88.12 277 GLN A O 1
ATOM 2139 N N . LEU A 1 278 ? -12.153 22.852 1.216 1.00 88.56 278 LEU A N 1
ATOM 2140 C CA . LEU A 1 278 ? -10.927 22.761 2.018 1.00 88.56 278 LEU A CA 1
ATOM 2141 C C . LEU A 1 278 ? -9.910 23.870 1.683 1.00 88.56 278 LEU A C 1
ATOM 2143 O O . LEU A 1 278 ? -8.742 23.791 2.079 1.00 88.56 278 LEU A O 1
ATOM 2147 N N . GLN A 1 279 ? -10.330 24.916 0.962 1.00 79.19 279 GLN A N 1
ATOM 2148 C CA . GLN A 1 279 ? -9.448 25.957 0.422 1.00 79.19 279 GLN A CA 1
ATOM 2149 C C . GLN A 1 279 ? -8.686 26.743 1.507 1.00 79.19 279 GLN A C 1
ATOM 2151 O O . GLN A 1 279 ? -7.611 27.264 1.231 1.00 79.19 279 GLN A O 1
ATOM 2156 N N . VAL A 1 280 ? -9.204 26.798 2.742 1.00 78.69 280 VAL A N 1
ATOM 2157 C CA . VAL A 1 280 ? -8.636 27.580 3.858 1.00 78.69 280 VAL A CA 1
ATOM 2158 C C . VAL A 1 280 ? -8.464 26.702 5.101 1.00 78.69 280 VAL A C 1
ATOM 2160 O O . VAL A 1 280 ? -9.069 26.938 6.146 1.00 78.69 280 VAL A O 1
ATOM 2163 N N . VAL A 1 281 ? -7.647 25.655 4.985 1.00 86.06 281 VAL A N 1
ATOM 2164 C CA . VAL A 1 281 ? -7.310 24.776 6.114 1.00 86.06 281 VAL A CA 1
ATOM 2165 C C . VAL A 1 281 ? -5.794 24.813 6.336 1.00 86.06 281 VAL A C 1
ATOM 2167 O O . VAL A 1 281 ? -5.069 24.041 5.705 1.00 86.06 281 VAL A O 1
ATOM 2170 N N . PRO A 1 282 ? -5.292 25.653 7.268 1.00 85.75 282 PRO A N 1
ATOM 2171 C CA . PRO A 1 282 ? -3.854 25.838 7.492 1.00 85.75 282 PRO A CA 1
ATOM 2172 C C . PRO A 1 282 ? -3.089 24.545 7.798 1.00 85.75 282 PRO A C 1
ATOM 2174 O O . PRO A 1 282 ? -1.910 24.430 7.462 1.00 85.75 282 PRO A O 1
ATOM 2177 N N . ALA A 1 283 ? -3.751 23.572 8.432 1.00 87.44 283 ALA A N 1
ATOM 2178 C CA . ALA A 1 283 ? -3.172 22.261 8.715 1.00 87.44 283 ALA A CA 1
ATOM 2179 C C . ALA A 1 283 ? -2.853 21.467 7.435 1.00 87.44 283 ALA A C 1
ATOM 2181 O O . ALA A 1 283 ? -1.869 20.735 7.418 1.00 87.44 283 ALA A O 1
ATOM 2182 N N . LEU A 1 284 ? -3.648 21.631 6.369 1.00 89.69 284 LEU A N 1
ATOM 2183 C CA . LEU A 1 284 ? -3.426 20.978 5.076 1.00 89.69 284 LEU A CA 1
ATOM 2184 C C . LEU A 1 284 ? -2.434 21.759 4.214 1.00 89.69 284 LEU A C 1
ATOM 2186 O O . LEU A 1 284 ? -1.569 21.156 3.587 1.00 89.69 284 LEU A O 1
ATOM 2190 N N . ASP A 1 285 ? -2.516 23.091 4.215 1.00 85.69 285 ASP A N 1
ATOM 2191 C CA . ASP A 1 285 ? -1.651 23.930 3.373 1.00 85.69 285 ASP A CA 1
ATOM 2192 C C . ASP A 1 285 ? -0.171 23.824 3.779 1.00 85.69 285 ASP A C 1
ATOM 2194 O O . ASP A 1 285 ? 0.717 23.834 2.931 1.00 85.69 285 ASP A O 1
ATOM 2198 N N . ASN A 1 286 ? 0.102 23.648 5.076 1.00 83.75 286 ASN A N 1
ATOM 2199 C CA . ASN A 1 286 ? 1.457 23.435 5.593 1.00 83.75 286 ASN A CA 1
ATOM 2200 C C . ASN A 1 286 ? 1.877 21.955 5.624 1.00 83.75 286 ASN A C 1
ATOM 2202 O O . ASN A 1 286 ? 3.023 21.658 5.978 1.00 83.75 286 ASN A O 1
ATOM 2206 N N . LEU A 1 287 ? 0.974 21.023 5.293 1.00 88.19 287 LEU A N 1
ATOM 2207 C CA . LEU A 1 287 ? 1.208 19.593 5.482 1.00 88.19 287 LEU A CA 1
ATOM 2208 C C . LEU A 1 287 ? 2.441 19.087 4.724 1.00 88.19 287 LEU A C 1
ATOM 2210 O O . LEU A 1 287 ? 3.251 18.429 5.373 1.00 88.19 287 LEU A O 1
ATOM 2214 N N . PRO A 1 288 ? 2.668 19.398 3.429 1.00 83.44 288 PRO A N 1
ATOM 2215 C CA . PRO A 1 288 ? 3.847 18.897 2.715 1.00 83.44 288 PRO A CA 1
ATOM 2216 C C . PRO A 1 288 ? 5.168 19.274 3.401 1.00 83.44 288 PRO A C 1
ATOM 2218 O O . PRO A 1 288 ? 6.067 18.442 3.533 1.00 83.44 288 PRO A O 1
ATOM 2221 N N . THR A 1 289 ? 5.252 20.506 3.913 1.00 85.88 289 THR A N 1
ATOM 2222 C CA . THR A 1 289 ? 6.439 21.055 4.585 1.00 85.88 289 THR A CA 1
ATOM 2223 C C . THR A 1 289 ? 6.682 20.428 5.957 1.00 85.88 289 THR A C 1
ATOM 2225 O O . THR A 1 289 ? 7.828 20.276 6.370 1.00 85.88 289 THR A O 1
ATOM 2228 N N . VAL A 1 290 ? 5.621 20.069 6.684 1.00 90.81 290 VAL A N 1
ATOM 2229 C CA . VAL A 1 290 ? 5.722 19.520 8.047 1.00 90.81 290 VAL A CA 1
ATOM 2230 C C . VAL A 1 290 ? 5.817 17.992 8.039 1.00 90.81 290 VAL A C 1
ATOM 2232 O O . VAL A 1 290 ? 6.609 17.416 8.786 1.00 90.81 290 VAL A O 1
ATOM 2235 N N . ALA A 1 291 ? 5.034 17.329 7.189 1.00 94.31 291 ALA A N 1
ATOM 2236 C CA . ALA A 1 291 ? 4.889 15.880 7.167 1.00 94.31 291 ALA A CA 1
ATOM 2237 C C . ALA A 1 291 ? 6.174 15.177 6.726 1.00 94.31 291 ALA A C 1
ATOM 2239 O O . ALA A 1 291 ? 6.652 14.301 7.439 1.00 94.31 291 ALA A O 1
ATOM 2240 N N . LEU A 1 292 ? 6.764 15.561 5.588 1.00 95.31 292 LEU A N 1
ATOM 2241 C CA . LEU A 1 292 ? 7.922 14.852 5.031 1.00 95.31 292 LEU A CA 1
ATOM 2242 C C . LEU A 1 292 ? 9.148 14.853 5.962 1.00 95.31 292 LEU A C 1
ATOM 2244 O O . LEU A 1 292 ? 9.679 13.768 6.220 1.00 95.31 292 LEU A O 1
ATOM 2248 N N . PRO A 1 293 ? 9.584 15.995 6.536 1.00 96.06 293 PRO A N 1
ATOM 2249 C CA . PRO A 1 293 ? 10.670 15.995 7.513 1.00 96.06 293 PRO A CA 1
ATOM 2250 C C . PRO A 1 293 ? 10.356 15.145 8.740 1.00 96.06 293 PRO A C 1
ATOM 2252 O O . PRO A 1 293 ? 11.225 14.423 9.231 1.00 96.06 293 PRO A O 1
ATOM 2255 N N . LYS A 1 294 ? 9.107 15.192 9.218 1.00 96.94 294 LYS A N 1
ATOM 2256 C CA . LYS A 1 294 ? 8.711 14.446 10.407 1.00 96.94 294 LYS A CA 1
ATOM 2257 C C . LYS A 1 294 ? 8.667 12.938 10.163 1.00 96.94 294 LYS A C 1
ATOM 2259 O O . LYS A 1 294 ? 9.192 12.182 10.975 1.00 96.94 294 LYS A O 1
ATOM 2264 N N . LEU A 1 295 ? 8.105 12.504 9.036 1.00 97.38 295 LEU A N 1
ATOM 2265 C CA . LEU A 1 295 ? 8.110 11.107 8.600 1.00 97.38 295 LEU A CA 1
ATOM 2266 C C . LEU A 1 295 ? 9.543 10.605 8.389 1.00 97.38 295 LEU A C 1
ATOM 2268 O O . LEU A 1 295 ? 9.871 9.510 8.833 1.00 97.38 295 LEU A O 1
ATOM 2272 N N . GLY A 1 296 ? 10.419 11.419 7.791 1.00 96.94 296 GLY A N 1
ATOM 2273 C CA . GLY A 1 296 ? 11.837 11.087 7.644 1.00 96.94 296 GLY A CA 1
ATOM 2274 C C . GLY A 1 296 ? 12.548 10.886 8.982 1.00 96.94 296 GLY A C 1
ATOM 2275 O O . GLY A 1 296 ? 13.283 9.913 9.139 1.00 96.94 296 GLY A O 1
ATOM 2276 N N . GLN A 1 297 ? 12.279 11.748 9.968 1.00 96.31 297 GLN A N 1
ATOM 2277 C CA . GLN A 1 297 ? 12.792 11.580 11.330 1.00 96.31 297 GLN A CA 1
ATOM 2278 C C . GLN A 1 297 ? 12.288 10.275 11.964 1.00 96.31 297 GLN A C 1
ATOM 2280 O O . GLN A 1 297 ? 13.091 9.475 12.432 1.00 96.31 297 GLN A O 1
ATOM 2285 N N . LEU A 1 298 ? 10.976 10.029 11.928 1.00 95.62 298 LEU A N 1
ATOM 2286 C CA . LEU A 1 298 ? 10.374 8.819 12.496 1.00 95.62 298 LEU A CA 1
ATOM 2287 C C . LEU A 1 298 ? 10.919 7.539 11.852 1.00 95.62 298 LEU A C 1
ATOM 2289 O O . LEU A 1 298 ? 11.199 6.561 12.546 1.00 95.62 298 LEU A O 1
ATOM 2293 N N . LEU A 1 299 ? 11.105 7.552 10.530 1.00 96.38 299 LEU A N 1
ATOM 2294 C CA . LEU A 1 299 ? 11.684 6.430 9.800 1.00 96.38 299 LEU A CA 1
ATOM 2295 C C . LEU A 1 299 ? 13.151 6.209 10.181 1.00 96.38 299 LEU A C 1
ATOM 2297 O O . LEU A 1 299 ? 13.576 5.067 10.346 1.00 96.38 299 LEU A O 1
ATOM 2301 N N . GLN A 1 300 ? 13.922 7.286 10.346 1.00 95.31 300 GLN A N 1
ATOM 2302 C CA . GLN A 1 300 ? 15.315 7.225 10.776 1.00 95.31 300 GLN A CA 1
ATOM 2303 C C . GLN A 1 300 ? 15.445 6.641 12.190 1.00 95.31 300 GLN A C 1
ATOM 2305 O O . GLN A 1 300 ? 16.279 5.755 12.393 1.00 95.31 300 GLN A O 1
ATOM 2310 N N . ASP A 1 301 ? 14.620 7.094 13.136 1.00 92.00 301 ASP A N 1
ATOM 2311 C CA . ASP A 1 301 ? 14.600 6.605 14.520 1.00 92.00 301 ASP A CA 1
ATOM 2312 C C . ASP A 1 301 ? 14.212 5.116 14.561 1.00 92.00 301 ASP A C 1
ATOM 2314 O O . ASP A 1 301 ? 14.894 4.294 15.179 1.00 92.00 301 ASP A O 1
ATOM 2318 N N . GLY A 1 302 ? 13.178 4.743 13.799 1.00 89.88 302 GLY A N 1
ATOM 2319 C CA . GLY A 1 302 ? 12.761 3.358 13.593 1.00 89.88 302 GLY A CA 1
ATOM 2320 C C . GLY A 1 302 ? 13.857 2.476 13.006 1.00 89.88 302 GLY A C 1
ATOM 2321 O O . GLY A 1 302 ? 14.148 1.403 13.535 1.00 89.88 302 GLY A O 1
ATOM 2322 N N . LYS A 1 303 ? 14.531 2.943 11.953 1.00 90.44 303 LYS A N 1
ATOM 2323 C CA . LYS A 1 303 ? 15.655 2.236 11.330 1.00 90.44 303 LYS A CA 1
ATOM 2324 C C . LYS A 1 303 ? 16.824 2.053 12.295 1.00 90.44 303 LYS A C 1
ATOM 2326 O O . LYS A 1 303 ? 17.387 0.961 12.354 1.00 90.44 303 LYS A O 1
ATOM 2331 N N . GLN A 1 304 ? 17.194 3.083 13.058 1.00 88.94 304 GLN A N 1
ATOM 2332 C CA . GLN A 1 304 ? 18.249 2.975 14.072 1.00 88.94 304 GLN A CA 1
ATOM 2333 C C . GLN A 1 304 ? 17.897 1.927 15.126 1.00 88.94 304 GLN A C 1
ATOM 2335 O O . GLN A 1 304 ? 18.739 1.091 15.457 1.00 88.94 304 GLN A O 1
ATOM 2340 N N . PHE A 1 305 ? 16.648 1.929 15.595 1.00 85.06 305 PHE A N 1
ATOM 2341 C CA . PHE A 1 305 ? 16.173 0.936 16.544 1.00 85.06 305 PHE A CA 1
ATOM 2342 C C . PHE A 1 305 ? 16.248 -0.482 15.963 1.00 85.06 305 PHE A C 1
ATOM 2344 O O . PHE A 1 305 ? 16.899 -1.343 16.555 1.00 85.06 305 PHE A O 1
ATOM 2351 N N . LEU A 1 306 ? 15.692 -0.717 14.770 1.00 82.50 306 LEU A N 1
ATOM 2352 C CA . LEU A 1 306 ? 15.716 -2.031 14.117 1.00 82.50 306 LEU A CA 1
ATOM 2353 C C . LEU A 1 306 ? 17.142 -2.543 13.876 1.00 82.50 306 LEU A C 1
ATOM 2355 O O . LEU A 1 306 ? 17.419 -3.718 14.099 1.00 82.50 306 LEU A O 1
ATOM 2359 N N . ARG A 1 307 ? 18.076 -1.665 13.491 1.00 81.00 307 ARG A N 1
ATOM 2360 C CA . ARG A 1 307 ? 19.492 -2.028 13.299 1.00 81.00 307 ARG A CA 1
ATOM 2361 C C . ARG A 1 307 ? 20.244 -2.265 14.610 1.00 81.00 307 ARG A C 1
ATOM 2363 O O . ARG A 1 307 ? 21.279 -2.925 14.597 1.00 81.00 307 ARG A O 1
ATOM 2370 N N . SER A 1 308 ? 19.736 -1.756 15.731 1.00 77.56 308 SER A N 1
ATOM 2371 C CA . SER A 1 308 ? 20.303 -1.981 17.067 1.00 77.56 308 SER A CA 1
ATOM 2372 C C . SER A 1 308 ? 19.895 -3.322 17.689 1.00 77.56 308 SER A C 1
ATOM 2374 O O . SER A 1 308 ? 20.527 -3.764 18.654 1.00 77.56 308 SER A O 1
ATOM 2376 N N . LEU A 1 309 ? 18.870 -3.988 17.139 1.00 71.56 309 LEU A N 1
ATOM 2377 C CA . LEU A 1 309 ? 18.413 -5.299 17.593 1.00 71.56 309 LEU A CA 1
ATOM 2378 C C . LEU A 1 309 ? 19.514 -6.349 17.353 1.00 71.56 309 LEU A C 1
ATOM 2380 O O . LEU A 1 309 ? 19.708 -6.856 16.252 1.00 71.56 309 LEU A O 1
ATOM 2384 N N . THR A 1 310 ? 20.267 -6.658 18.409 1.00 61.09 310 THR A N 1
ATOM 2385 C CA . THR A 1 310 ? 21.263 -7.743 18.453 1.00 61.09 310 THR A CA 1
ATOM 2386 C C . THR A 1 310 ? 20.685 -8.973 19.158 1.00 61.09 310 THR A C 1
ATOM 2388 O O . THR A 1 310 ? 19.638 -8.893 19.794 1.00 61.09 310 THR A O 1
ATOM 2391 N N . THR A 1 311 ? 21.394 -10.107 19.138 1.00 53.19 311 THR A N 1
ATOM 2392 C CA . THR A 1 311 ? 20.993 -11.361 19.811 1.00 53.19 311 THR A CA 1
ATOM 2393 C C . THR A 1 311 ? 20.576 -11.177 21.283 1.00 53.19 311 THR A C 1
ATOM 2395 O O . THR A 1 311 ? 19.692 -11.877 21.751 1.00 53.19 311 THR A O 1
ATOM 2398 N N . LYS A 1 312 ? 21.154 -10.203 22.010 1.00 53.31 312 LYS A N 1
ATOM 2399 C CA . LYS A 1 312 ? 20.821 -9.905 23.423 1.00 53.31 312 LYS A CA 1
ATOM 2400 C C . LYS A 1 312 ? 19.584 -9.011 23.613 1.00 53.31 312 LYS A C 1
ATOM 2402 O O . LYS A 1 312 ? 19.123 -8.842 24.741 1.00 53.31 312 LYS A O 1
ATOM 2407 N N . ALA A 1 313 ? 19.082 -8.386 22.548 1.00 55.56 313 ALA A N 1
ATOM 2408 C CA . ALA A 1 313 ? 17.941 -7.471 22.606 1.00 55.56 313 ALA A CA 1
ATOM 2409 C C . ALA A 1 313 ? 16.605 -8.224 22.715 1.00 55.56 313 ALA A C 1
ATOM 2411 O O . ALA A 1 313 ? 15.715 -7.775 23.429 1.00 55.56 313 ALA A O 1
ATOM 2412 N N . PHE A 1 314 ? 16.500 -9.399 22.086 1.00 55.22 314 PHE A N 1
ATOM 2413 C CA . PHE A 1 314 ? 15.284 -10.224 22.091 1.00 55.22 314 PHE A CA 1
ATOM 2414 C C . PHE A 1 314 ? 15.048 -10.985 23.412 1.00 55.22 314 PHE A C 1
ATOM 2416 O O . PHE A 1 314 ? 13.981 -11.554 23.606 1.00 55.22 314 PHE A O 1
ATOM 2423 N N . GLU A 1 315 ? 16.013 -10.973 24.339 1.00 51.59 315 GLU A N 1
ATOM 2424 C CA . GLU A 1 315 ? 15.933 -11.678 25.631 1.00 51.59 315 GLU A CA 1
ATOM 2425 C C . GLU A 1 315 ? 15.420 -10.796 26.795 1.00 51.59 315 GLU A C 1
ATOM 2427 O O . GLU A 1 315 ? 15.185 -11.308 27.887 1.00 51.59 315 GLU A O 1
ATOM 2432 N N . ASN A 1 316 ? 15.245 -9.476 26.611 1.00 53.25 316 ASN A N 1
ATOM 2433 C CA . ASN A 1 316 ? 14.919 -8.541 27.704 1.00 53.25 316 ASN A CA 1
ATOM 2434 C C . ASN A 1 316 ? 13.511 -7.924 27.581 1.00 53.25 316 ASN A C 1
ATOM 2436 O O . ASN A 1 316 ? 13.265 -7.149 26.665 1.00 53.25 316 ASN A O 1
ATOM 2440 N N . GLU A 1 317 ? 12.633 -8.145 28.572 1.00 45.84 317 GLU A N 1
ATOM 2441 C CA . GLU A 1 317 ? 11.239 -7.635 28.666 1.00 45.84 317 GLU A CA 1
ATOM 2442 C C . GLU A 1 317 ? 11.077 -6.103 28.812 1.00 45.84 317 GLU A C 1
ATOM 2444 O O . GLU A 1 317 ? 9.964 -5.586 28.727 1.00 45.84 317 GLU A O 1
ATOM 2449 N N . LYS A 1 318 ? 12.157 -5.326 28.999 1.00 48.06 318 LYS A N 1
ATOM 2450 C CA . LYS A 1 318 ? 12.094 -3.843 29.061 1.00 48.06 318 LYS A CA 1
ATOM 2451 C C . LYS A 1 318 ? 11.695 -3.171 27.727 1.00 48.06 318 LYS A C 1
ATOM 2453 O O . LYS A 1 318 ? 11.585 -1.953 27.668 1.00 48.06 318 LYS A O 1
ATOM 2458 N N . THR A 1 319 ? 11.438 -3.973 26.699 1.00 50.84 319 THR A N 1
ATOM 2459 C CA . THR A 1 319 ? 11.322 -3.676 25.266 1.00 50.84 319 THR A CA 1
ATOM 2460 C C . THR A 1 319 ? 9.972 -3.131 24.792 1.00 50.84 319 THR A C 1
ATOM 2462 O O . THR A 1 319 ? 9.874 -2.765 23.629 1.00 50.84 319 THR A O 1
ATOM 2465 N N . LEU A 1 320 ? 8.917 -3.039 25.615 1.00 44.16 320 LEU A N 1
ATOM 2466 C CA . LEU A 1 320 ? 7.580 -2.677 25.100 1.00 44.16 320 LEU A CA 1
ATOM 2467 C C . LEU A 1 320 ? 7.476 -1.218 24.600 1.00 44.16 320 LEU A C 1
ATOM 2469 O O . LEU A 1 320 ? 6.827 -0.958 23.589 1.00 44.16 320 LEU A O 1
ATOM 2473 N N . ALA A 1 321 ? 8.111 -0.264 25.294 1.00 48.25 321 ALA A N 1
ATOM 2474 C CA . ALA A 1 321 ? 8.197 1.131 24.840 1.00 48.25 321 ALA A CA 1
ATOM 2475 C C . ALA A 1 321 ? 9.135 1.269 23.629 1.00 48.25 321 ALA A C 1
ATOM 2477 O O . ALA A 1 321 ? 8.844 2.019 22.701 1.00 48.25 321 ALA A O 1
ATOM 2478 N N . ASP A 1 322 ? 10.200 0.470 23.604 1.00 55.97 322 ASP A N 1
ATOM 2479 C CA . ASP A 1 322 ? 11.187 0.438 22.527 1.00 55.97 322 ASP A CA 1
ATOM 2480 C C . ASP A 1 322 ? 10.607 -0.178 21.234 1.00 55.97 322 ASP A C 1
ATOM 2482 O O . ASP A 1 322 ? 10.866 0.300 20.131 1.00 55.97 322 ASP A O 1
ATOM 2486 N N . TYR A 1 323 ? 9.716 -1.170 21.349 1.00 65.44 323 TYR A N 1
ATOM 2487 C CA . TYR A 1 323 ? 9.040 -1.795 20.208 1.00 65.44 323 TYR A CA 1
ATOM 2488 C C . TYR A 1 323 ? 8.029 -0.850 19.539 1.00 65.44 323 TYR A C 1
ATOM 2490 O O . TYR A 1 323 ? 7.787 -0.964 18.340 1.00 65.44 323 TYR A O 1
ATOM 2498 N N . ARG A 1 324 ? 7.461 0.131 20.263 1.00 68.81 324 ARG A N 1
ATOM 2499 C CA . ARG A 1 324 ? 6.543 1.133 19.675 1.00 68.81 324 ARG A CA 1
ATOM 2500 C C . ARG A 1 324 ? 7.211 1.953 18.568 1.00 68.81 324 ARG A C 1
ATOM 2502 O O . ARG A 1 324 ? 6.560 2.295 17.581 1.00 68.81 324 ARG A O 1
ATOM 2509 N N . ILE A 1 325 ? 8.509 2.227 18.705 1.00 76.81 325 ILE A N 1
ATOM 2510 C CA . ILE A 1 325 ? 9.293 2.922 17.678 1.00 76.81 325 ILE A CA 1
ATOM 2511 C C . ILE A 1 325 ? 9.378 2.053 16.414 1.00 76.81 325 ILE A C 1
ATOM 2513 O O . ILE A 1 325 ? 9.097 2.540 15.321 1.00 76.81 325 ILE A O 1
ATOM 2517 N N . ALA A 1 326 ? 9.654 0.750 16.555 1.00 79.44 326 ALA A N 1
ATOM 2518 C CA . ALA A 1 326 ? 9.617 -0.190 15.430 1.00 79.44 326 ALA A CA 1
ATOM 2519 C C . ALA A 1 326 ? 8.233 -0.241 14.765 1.00 79.44 326 ALA A C 1
ATOM 2521 O O . ALA A 1 326 ? 8.130 -0.155 13.546 1.00 79.44 326 ALA A O 1
ATOM 2522 N N . LEU A 1 327 ? 7.161 -0.312 15.557 1.00 78.56 327 LEU A N 1
ATOM 2523 C CA . LEU A 1 327 ? 5.774 -0.374 15.072 1.00 78.56 327 LEU A CA 1
ATOM 2524 C C . LEU A 1 327 ? 5.341 0.874 14.288 1.00 78.56 327 LEU A C 1
ATOM 2526 O O . LEU A 1 327 ? 4.383 0.815 13.521 1.00 78.56 327 LEU A O 1
ATOM 2530 N N . THR A 1 328 ? 6.054 1.990 14.448 1.00 88.56 328 THR A N 1
ATOM 2531 C CA . THR A 1 328 ? 5.815 3.219 13.681 1.00 88.56 328 THR A CA 1
ATOM 2532 C C . THR A 1 328 ? 6.336 3.099 12.242 1.00 88.56 328 THR A C 1
ATOM 2534 O O . THR A 1 328 ? 5.786 3.730 11.340 1.00 88.56 328 THR A O 1
ATOM 2537 N N . VAL A 1 329 ? 7.350 2.257 11.992 1.00 91.94 329 VAL A N 1
ATOM 2538 C CA . VAL A 1 329 ? 8.008 2.125 10.679 1.00 91.94 329 VAL A CA 1
ATOM 2539 C C . VAL A 1 329 ? 7.030 1.727 9.566 1.00 91.94 329 VAL A C 1
ATOM 2541 O O . VAL A 1 329 ? 6.970 2.462 8.581 1.00 91.94 329 VAL A O 1
ATOM 2544 N N . PRO A 1 330 ? 6.218 0.654 9.685 1.00 90.31 330 PRO A N 1
ATOM 2545 C CA . PRO A 1 330 ? 5.271 0.292 8.628 1.00 90.31 330 PRO A CA 1
ATOM 2546 C C . PRO A 1 330 ? 4.272 1.408 8.301 1.00 90.31 330 PRO A C 1
ATOM 2548 O O . PRO A 1 330 ? 3.992 1.652 7.133 1.00 90.31 330 PRO A O 1
ATOM 2551 N N . VAL A 1 331 ? 3.779 2.123 9.319 1.00 91.00 331 VAL A N 1
ATOM 2552 C CA . VAL A 1 331 ? 2.824 3.232 9.143 1.00 91.00 331 VAL A CA 1
ATOM 2553 C C . VAL A 1 331 ? 3.466 4.375 8.363 1.00 91.00 331 VAL A C 1
ATOM 2555 O O . VAL A 1 331 ? 2.879 4.899 7.421 1.00 91.00 331 VAL A O 1
ATOM 2558 N N . VAL A 1 332 ? 4.694 4.746 8.728 1.00 96.62 332 VAL A N 1
ATOM 2559 C CA . VAL A 1 332 ? 5.448 5.800 8.040 1.00 96.62 332 VAL A CA 1
ATOM 2560 C C . VAL A 1 332 ? 5.724 5.419 6.585 1.00 96.62 332 VAL A C 1
ATOM 2562 O O . VAL A 1 332 ? 5.568 6.260 5.703 1.00 96.62 332 VAL A O 1
ATOM 2565 N N . LEU A 1 333 ? 6.077 4.159 6.320 1.00 96.31 333 LEU A N 1
ATOM 2566 C CA . LEU A 1 333 ? 6.289 3.647 4.964 1.00 96.31 333 LEU A CA 1
ATOM 2567 C C . LEU A 1 333 ? 5.004 3.676 4.124 1.00 96.31 333 LEU A C 1
ATOM 2569 O O . LEU A 1 333 ? 5.058 4.114 2.978 1.00 96.31 333 LEU A O 1
ATOM 2573 N N . GLU A 1 334 ? 3.856 3.277 4.688 1.00 92.25 334 GLU A N 1
ATOM 2574 C CA . GLU A 1 334 ? 2.547 3.365 4.014 1.00 92.25 334 GLU A CA 1
ATOM 2575 C C . GLU A 1 334 ? 2.224 4.817 3.615 1.00 92.25 334 GLU A C 1
ATOM 2577 O O . GLU A 1 334 ? 1.825 5.081 2.478 1.00 92.25 334 GLU A O 1
ATOM 2582 N N . ILE A 1 335 ? 2.447 5.777 4.520 1.00 95.25 335 ILE A N 1
ATOM 2583 C CA . ILE A 1 335 ? 2.184 7.199 4.254 1.00 95.25 335 ILE A CA 1
ATOM 2584 C C . ILE A 1 335 ? 3.147 7.745 3.192 1.00 95.25 335 ILE A C 1
ATOM 2586 O O . ILE A 1 335 ? 2.710 8.411 2.259 1.00 95.25 335 ILE A O 1
ATOM 2590 N N . LEU A 1 336 ? 4.448 7.452 3.288 1.00 97.12 336 LEU A N 1
ATOM 2591 C CA . LEU A 1 336 ? 5.443 7.901 2.305 1.00 97.12 336 LEU A CA 1
ATOM 2592 C C . LEU A 1 336 ? 5.176 7.318 0.910 1.00 97.12 336 LEU A C 1
ATOM 2594 O O . LEU A 1 336 ? 5.282 8.039 -0.082 1.00 97.12 336 LEU A O 1
ATOM 2598 N N . ALA A 1 337 ? 4.788 6.043 0.826 1.00 95.06 337 ALA A N 1
ATOM 2599 C CA . ALA A 1 337 ? 4.406 5.406 -0.431 1.00 95.06 337 ALA A CA 1
ATOM 2600 C C . ALA A 1 337 ? 3.166 6.069 -1.055 1.00 95.06 337 ALA A C 1
ATOM 2602 O O . ALA A 1 337 ? 3.129 6.253 -2.275 1.00 95.06 337 ALA A O 1
ATOM 2603 N N . SER A 1 338 ? 2.195 6.466 -0.224 1.00 93.62 338 SER A N 1
ATOM 2604 C CA . SER A 1 338 ? 0.982 7.179 -0.651 1.00 93.62 338 SER A CA 1
ATOM 2605 C C . SER A 1 338 ? 1.303 8.601 -1.124 1.00 93.62 338 SER A C 1
ATOM 2607 O O . SER A 1 338 ? 0.860 9.004 -2.196 1.00 93.62 338 SER A O 1
ATOM 2609 N N . ILE A 1 339 ? 2.171 9.329 -0.406 1.00 94.12 339 ILE A N 1
ATOM 2610 C CA . ILE A 1 339 ? 2.675 10.646 -0.833 1.00 94.12 339 ILE A CA 1
ATOM 2611 C C . ILE A 1 339 ? 3.348 10.543 -2.206 1.00 94.12 339 ILE A C 1
ATOM 2613 O O . ILE A 1 339 ? 3.034 11.328 -3.096 1.00 94.12 339 ILE A O 1
ATOM 2617 N N . ALA A 1 340 ? 4.243 9.572 -2.411 1.00 92.88 340 ALA A N 1
ATOM 2618 C CA . ALA A 1 340 ? 4.908 9.385 -3.701 1.00 92.88 340 ALA A CA 1
ATOM 2619 C C . ALA A 1 340 ? 3.906 9.098 -4.837 1.00 92.88 340 ALA A C 1
ATOM 2621 O O . ALA A 1 340 ? 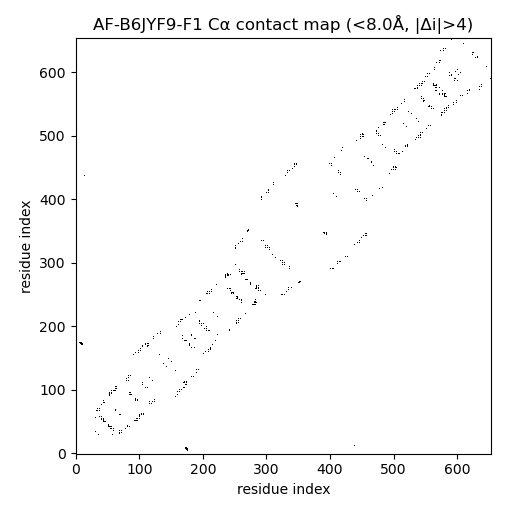4.040 9.659 -5.927 1.00 92.88 340 ALA A O 1
ATOM 2622 N N . SER A 1 341 ? 2.879 8.285 -4.566 1.00 91.44 341 SER A N 1
ATOM 2623 C CA . SER A 1 341 ? 1.805 7.985 -5.521 1.00 91.44 341 SER A CA 1
ATOM 2624 C C . SER A 1 341 ? 0.988 9.227 -5.891 1.00 91.44 341 SER A C 1
ATOM 2626 O O . SER A 1 341 ? 0.733 9.464 -7.073 1.00 91.44 341 SER A O 1
ATOM 2628 N N . LEU A 1 342 ? 0.627 10.059 -4.908 1.00 90.69 342 LEU A N 1
ATOM 2629 C CA . LEU A 1 342 ? -0.063 11.326 -5.154 1.00 90.69 342 LEU A CA 1
ATOM 2630 C C . LEU A 1 342 ? 0.799 12.269 -5.999 1.00 90.69 342 LEU A C 1
ATOM 2632 O O . LEU A 1 342 ? 0.318 12.816 -6.985 1.00 90.69 342 LEU A O 1
ATOM 2636 N N . LEU A 1 343 ? 2.082 12.430 -5.658 1.00 90.06 343 LEU A N 1
ATOM 2637 C CA . LEU A 1 343 ? 3.000 13.289 -6.416 1.00 90.06 343 LEU A CA 1
ATOM 2638 C C . LEU A 1 343 ? 3.107 12.855 -7.882 1.00 90.06 343 LEU A C 1
ATOM 2640 O O . LEU A 1 343 ? 3.103 13.709 -8.766 1.00 90.06 343 LEU A O 1
ATOM 2644 N N . GLN A 1 344 ? 3.166 11.545 -8.141 1.00 86.56 344 GLN A N 1
ATOM 2645 C CA . GLN A 1 344 ? 3.150 11.012 -9.504 1.00 86.56 344 GLN A CA 1
ATOM 2646 C C . GLN A 1 344 ? 1.820 11.314 -10.208 1.00 86.56 344 GLN A C 1
ATOM 2648 O O . GLN A 1 344 ? 1.827 11.799 -11.333 1.00 86.56 344 GLN A O 1
ATOM 2653 N N . SER A 1 345 ? 0.689 11.097 -9.533 1.00 86.38 345 SER A N 1
ATOM 2654 C CA . SER A 1 345 ? -0.647 11.356 -10.097 1.00 86.38 345 SER A CA 1
ATOM 2655 C C . SER A 1 345 ? -0.826 12.831 -10.482 1.00 86.38 345 SER A C 1
ATOM 2657 O O . SER A 1 345 ? -1.337 13.140 -11.557 1.00 86.38 345 SER A O 1
ATOM 2659 N N . LEU A 1 346 ? -0.329 13.752 -9.647 1.00 84.75 346 LEU A N 1
ATOM 2660 C CA . LEU A 1 346 ? -0.325 15.190 -9.935 1.00 84.75 346 LEU A CA 1
ATOM 2661 C C . LEU A 1 346 ? 0.588 15.544 -11.113 1.00 84.75 346 LEU A C 1
ATOM 2663 O O . LEU A 1 346 ? 0.224 16.376 -11.945 1.00 84.75 346 LEU A O 1
ATOM 2667 N N . ALA A 1 347 ? 1.757 14.909 -11.212 1.00 81.62 347 ALA A N 1
ATOM 2668 C CA . ALA A 1 347 ? 2.669 15.099 -12.337 1.00 81.62 347 ALA A CA 1
ATOM 2669 C C . ALA A 1 347 ? 2.049 14.639 -13.665 1.00 81.62 347 ALA A C 1
ATOM 2671 O O . ALA A 1 347 ? 2.200 15.321 -14.676 1.00 81.62 347 ALA A O 1
ATOM 2672 N N . ASP A 1 348 ? 1.286 13.545 -13.630 1.00 79.69 348 ASP A N 1
ATOM 2673 C CA . ASP A 1 348 ? 0.545 13.013 -14.777 1.00 79.69 348 ASP A CA 1
ATOM 2674 C C . ASP A 1 348 ? -0.725 13.823 -15.105 1.00 79.69 348 ASP A C 1
ATOM 2676 O O . ASP A 1 348 ? -1.382 13.558 -16.110 1.00 79.69 348 ASP A O 1
ATOM 2680 N N . GLY A 1 349 ? -1.082 14.817 -14.281 1.00 76.06 349 GLY A N 1
ATOM 2681 C CA . GLY A 1 349 ? -2.267 15.654 -14.476 1.00 76.06 349 GLY A CA 1
ATOM 2682 C C . GLY A 1 349 ? -3.589 14.946 -14.168 1.00 76.06 349 GLY A C 1
ATOM 2683 O O . GLY A 1 349 ? -4.631 15.379 -14.653 1.00 76.06 349 GLY A O 1
ATOM 2684 N N . GLN A 1 350 ? -3.565 13.871 -13.374 1.00 66.81 350 GLN A N 1
ATOM 2685 C CA . GLN A 1 350 ? -4.766 13.143 -12.965 1.00 66.81 350 GLN A CA 1
ATOM 2686 C C . GLN A 1 350 ? -5.535 13.951 -11.909 1.00 66.81 350 GLN A C 1
ATOM 2688 O O . GLN A 1 350 ? -5.291 13.823 -10.711 1.00 66.81 350 GLN A O 1
ATOM 2693 N N . VAL A 1 351 ? -6.463 14.797 -12.357 1.00 61.19 351 VAL A N 1
ATOM 2694 C CA . VAL A 1 351 ? -7.463 15.466 -11.512 1.00 61.19 351 VAL A CA 1
ATOM 2695 C C . VAL A 1 351 ? -8.828 14.977 -11.971 1.00 61.19 351 VAL A C 1
ATOM 2697 O O . VAL A 1 351 ? -9.116 15.015 -13.164 1.00 61.19 351 VAL A O 1
ATOM 2700 N N . SER A 1 352 ? -9.658 14.497 -11.043 1.00 51.03 352 SER A N 1
ATOM 2701 C CA . SER A 1 352 ? -11.002 14.050 -11.410 1.00 51.03 352 SER A CA 1
ATOM 2702 C C . SER A 1 352 ? -11.863 15.258 -11.793 1.00 51.03 352 SER A C 1
ATOM 2704 O O . SER A 1 352 ? -12.157 16.122 -10.962 1.00 51.03 352 SER A O 1
ATOM 2706 N N . ASP A 1 353 ? -12.240 15.331 -13.069 1.00 43.16 353 ASP A N 1
ATOM 2707 C CA . ASP A 1 353 ? -13.250 16.263 -13.564 1.00 43.16 353 ASP A CA 1
ATOM 2708 C C . ASP A 1 353 ? -14.651 15.660 -13.378 1.00 43.16 353 ASP A C 1
ATOM 2710 O O . ASP A 1 353 ? -14.830 14.444 -13.440 1.00 43.16 353 ASP A O 1
ATOM 2714 N N . GLU A 1 354 ? -15.656 16.511 -13.133 1.00 45.16 354 GLU A N 1
ATOM 2715 C CA . GLU A 1 354 ? -17.052 16.115 -12.848 1.00 45.16 354 GLU A CA 1
ATOM 2716 C C . GLU A 1 354 ? -17.697 15.237 -13.946 1.00 45.16 354 GLU A C 1
ATOM 2718 O O . GLU A 1 354 ? -18.723 14.609 -13.684 1.00 45.16 354 GLU A O 1
ATOM 2723 N N . ASP A 1 355 ? -17.076 15.152 -15.127 1.00 42.03 355 ASP A N 1
ATOM 2724 C CA . ASP A 1 355 ? -17.600 14.508 -16.332 1.00 42.03 355 ASP A CA 1
ATOM 2725 C C . ASP A 1 355 ? -16.853 13.225 -16.747 1.00 42.03 355 ASP A C 1
ATOM 2727 O O . ASP A 1 355 ? -17.080 12.725 -17.851 1.00 42.03 355 ASP A O 1
ATOM 2731 N N . GLU A 1 356 ? -15.989 12.642 -15.899 1.00 40.88 356 GLU A N 1
ATOM 2732 C CA . GLU A 1 356 ? -15.476 11.292 -16.175 1.00 40.88 356 GLU A CA 1
ATOM 2733 C C . GLU A 1 356 ? -16.618 10.276 -16.071 1.00 40.88 356 GLU A C 1
ATOM 2735 O O . GLU A 1 356 ? -16.948 9.728 -15.014 1.00 40.88 356 GLU A O 1
ATOM 2740 N N . MET A 1 357 ? -17.245 10.044 -17.223 1.00 38.75 357 MET A N 1
ATOM 2741 C CA . MET A 1 357 ? -18.102 8.906 -17.478 1.00 38.75 357 MET A CA 1
ATOM 2742 C C . MET A 1 357 ? -17.443 7.648 -16.935 1.00 38.75 357 MET A C 1
ATOM 2744 O O . MET A 1 357 ? -16.244 7.432 -17.119 1.00 38.75 357 MET A O 1
ATOM 2748 N N . ASP A 1 358 ? -18.261 6.817 -16.284 1.00 42.41 358 ASP A N 1
ATOM 2749 C CA . ASP A 1 358 ? -17.870 5.496 -15.807 1.00 42.41 358 ASP A CA 1
ATOM 2750 C C . ASP A 1 358 ? -16.935 4.842 -16.843 1.00 42.41 358 ASP A C 1
ATOM 2752 O O . ASP A 1 358 ? -17.297 4.783 -18.021 1.00 42.41 358 ASP A O 1
ATOM 2756 N N . PRO A 1 359 ? -15.726 4.394 -16.463 1.00 40.62 359 PRO A N 1
ATOM 2757 C CA . PRO A 1 359 ? -14.767 3.830 -17.404 1.00 40.62 359 PRO A CA 1
ATOM 2758 C C . PRO A 1 359 ? -15.325 2.637 -18.199 1.00 40.62 359 PRO A C 1
ATOM 2760 O O . PRO A 1 359 ? -14.796 2.331 -19.267 1.00 40.62 359 PRO A O 1
ATOM 2763 N N . GLU A 1 360 ? -16.397 1.975 -17.736 1.00 39.84 360 GLU A N 1
ATOM 2764 C CA . GLU A 1 360 ? -17.155 1.018 -18.557 1.00 39.84 360 GLU A CA 1
ATOM 2765 C C . GLU A 1 360 ? -17.931 1.691 -19.700 1.00 39.84 360 GLU A C 1
ATOM 2767 O O . GLU A 1 360 ? -17.968 1.155 -20.806 1.00 39.84 360 GLU A O 1
ATOM 2772 N N . VAL A 1 361 ? -18.511 2.868 -19.476 1.00 41.38 361 VAL A N 1
ATOM 2773 C CA . VAL A 1 361 ? -19.261 3.632 -20.481 1.00 41.38 361 VAL A CA 1
ATOM 2774 C C . VAL A 1 361 ? -18.310 4.365 -21.430 1.00 41.38 361 VAL A C 1
ATOM 2776 O O . VAL A 1 361 ? -18.500 4.260 -22.635 1.00 41.38 361 VAL A O 1
ATOM 2779 N N . ALA A 1 362 ? -17.219 4.961 -20.938 1.00 43.03 362 ALA A N 1
ATOM 2780 C CA . ALA A 1 362 ? -16.191 5.572 -21.791 1.00 43.03 362 ALA A CA 1
ATOM 2781 C C . ALA A 1 362 ? -15.510 4.542 -22.717 1.00 43.03 362 ALA A C 1
ATOM 2783 O O . ALA A 1 362 ? -15.269 4.806 -23.893 1.00 43.03 362 ALA A O 1
ATOM 2784 N N . ALA A 1 363 ? -15.253 3.323 -22.223 1.00 45.94 363 ALA A N 1
ATOM 2785 C CA . ALA A 1 363 ? -14.753 2.235 -23.061 1.00 45.94 363 ALA A CA 1
ATOM 2786 C C . ALA A 1 363 ? -15.802 1.738 -24.069 1.00 45.94 363 ALA A C 1
ATOM 2788 O O . ALA A 1 363 ? -15.432 1.279 -25.145 1.00 45.94 363 ALA A O 1
ATOM 2789 N N . THR A 1 364 ? -17.094 1.809 -23.738 1.00 47.84 364 THR A N 1
ATOM 2790 C CA . THR A 1 364 ? -18.178 1.397 -24.641 1.00 47.84 364 THR A CA 1
ATOM 2791 C C . THR A 1 364 ? -18.408 2.438 -25.738 1.00 47.84 364 THR A C 1
ATOM 2793 O O . THR A 1 364 ? -18.497 2.060 -26.902 1.00 47.84 364 THR A O 1
ATOM 2796 N N . GLU A 1 365 ? -18.390 3.729 -25.407 1.00 46.94 365 GLU A N 1
ATOM 2797 C CA . GLU A 1 365 ? -18.521 4.825 -26.375 1.00 46.94 365 GLU A CA 1
ATOM 2798 C C . GLU A 1 365 ? -17.296 4.940 -27.288 1.00 46.94 365 GLU A C 1
ATOM 2800 O O . GLU A 1 365 ? -17.456 5.033 -28.501 1.00 46.94 365 GLU A O 1
ATOM 2805 N N . ALA A 1 366 ? -16.075 4.778 -26.763 1.00 51.88 366 ALA A N 1
ATOM 2806 C CA . ALA A 1 366 ? -14.871 4.719 -27.597 1.00 51.88 366 ALA A CA 1
ATOM 2807 C C . ALA A 1 366 ? -14.849 3.492 -28.536 1.00 51.88 366 ALA A C 1
ATOM 2809 O O . ALA A 1 366 ? -14.220 3.520 -29.594 1.00 51.88 366 ALA A O 1
ATOM 2810 N N . ILE A 1 367 ? -15.525 2.394 -28.166 1.00 54.06 367 ILE A N 1
ATOM 2811 C CA . ILE A 1 367 ? -15.717 1.226 -29.041 1.00 54.06 367 ILE A CA 1
ATOM 2812 C C . ILE A 1 367 ? -16.785 1.514 -30.108 1.00 54.06 367 ILE A C 1
ATOM 2814 O O . ILE A 1 367 ? -16.598 1.099 -31.251 1.00 54.06 367 ILE A O 1
ATOM 2818 N N . GLU A 1 368 ? -17.866 2.221 -29.768 1.00 51.03 368 GLU A N 1
ATOM 2819 C CA . GLU A 1 368 ? -18.932 2.603 -30.707 1.00 51.03 368 GLU A CA 1
ATOM 2820 C C . GLU A 1 368 ? -18.481 3.675 -31.717 1.00 51.03 368 GLU A C 1
ATOM 2822 O O . GLU A 1 368 ? -18.822 3.576 -32.896 1.00 51.03 368 GLU A O 1
ATOM 2827 N N . GLU A 1 369 ? -17.649 4.641 -31.319 1.00 51.81 369 GLU A N 1
ATOM 2828 C CA . GLU A 1 369 ? -17.066 5.634 -32.238 1.00 51.81 369 GLU A CA 1
ATOM 2829 C C . GLU A 1 369 ? -16.101 5.002 -33.255 1.00 51.81 369 GLU A C 1
ATOM 2831 O O . GLU A 1 369 ? -16.067 5.408 -34.417 1.00 51.81 369 GLU A O 1
ATOM 2836 N N . LEU A 1 370 ? -15.367 3.954 -32.866 1.00 49.09 370 LEU A N 1
ATOM 2837 C CA . LEU A 1 370 ? -14.450 3.232 -33.755 1.00 49.09 370 LEU A CA 1
ATOM 2838 C C . LEU A 1 370 ? -15.149 2.231 -34.688 1.00 49.09 370 LEU A C 1
ATOM 2840 O O . LEU A 1 370 ? -14.648 1.995 -35.787 1.00 49.09 370 LEU A O 1
ATOM 2844 N N . ASP A 1 371 ? -16.290 1.657 -34.292 1.00 46.62 371 ASP A N 1
ATOM 2845 C CA . ASP A 1 371 ? -17.099 0.802 -35.182 1.00 46.62 371 ASP A CA 1
ATOM 2846 C C . ASP A 1 371 ? -17.792 1.640 -36.276 1.00 46.62 371 ASP A C 1
ATOM 2848 O O . ASP A 1 371 ? -18.000 1.162 -37.392 1.00 46.62 371 ASP A O 1
ATOM 2852 N N . ASN A 1 372 ? -18.057 2.923 -35.997 1.00 45.94 372 ASN A N 1
ATOM 2853 C CA . ASN A 1 372 ? -18.594 3.884 -36.965 1.00 45.94 372 ASN A CA 1
ATOM 2854 C C . ASN A 1 372 ? -17.547 4.434 -37.954 1.00 45.94 372 ASN A C 1
ATOM 2856 O O . ASN A 1 372 ? -17.928 5.035 -38.955 1.00 45.94 372 ASN A O 1
ATOM 2860 N N . LEU A 1 373 ? -16.249 4.195 -37.729 1.00 48.62 373 LEU A N 1
ATOM 2861 C CA . LEU A 1 373 ? -15.156 4.601 -38.630 1.00 48.62 373 LEU A CA 1
ATOM 2862 C C . LEU A 1 373 ? -14.790 3.536 -39.680 1.00 48.62 373 LEU A C 1
ATOM 2864 O O . LEU A 1 373 ? -13.857 3.721 -40.460 1.00 48.62 373 LEU A O 1
ATOM 2868 N N . VAL A 1 374 ? -15.532 2.425 -39.753 1.00 45.66 374 VAL A N 1
ATOM 2869 C CA . VAL A 1 374 ? -15.414 1.443 -40.846 1.00 45.66 374 VAL A CA 1
ATOM 2870 C C . VAL A 1 374 ? -16.500 1.710 -41.893 1.00 45.66 374 VAL A C 1
ATOM 2872 O O . VAL A 1 374 ? -17.355 0.870 -42.170 1.00 45.66 374 VAL A O 1
ATOM 2875 N N . GLY A 1 375 ? -16.480 2.911 -42.467 1.00 45.31 375 GLY A N 1
ATOM 2876 C CA . GLY A 1 375 ? -17.421 3.326 -43.501 1.00 45.31 375 GLY A CA 1
ATOM 2877 C C . GLY A 1 375 ? -17.037 4.658 -44.136 1.00 45.31 375 GLY A C 1
ATOM 2878 O O . GLY A 1 375 ? -17.425 5.700 -43.632 1.00 45.31 375 GLY A O 1
ATOM 2879 N N . ASP A 1 376 ? -16.350 4.553 -45.272 1.00 36.66 376 ASP A N 1
ATOM 2880 C CA . ASP A 1 376 ? -16.021 5.586 -46.262 1.00 36.66 376 ASP A CA 1
ATOM 2881 C C . ASP A 1 376 ? -14.892 6.594 -45.960 1.00 36.66 376 ASP A C 1
ATOM 2883 O O . ASP A 1 376 ? -14.848 7.291 -44.950 1.00 36.66 376 ASP A O 1
ATOM 2887 N N . ASP A 1 377 ? -13.973 6.647 -46.933 1.00 43.12 377 ASP A N 1
ATOM 2888 C CA . ASP A 1 377 ? -12.987 7.698 -47.172 1.00 43.12 377 ASP A CA 1
ATOM 2889 C C . ASP A 1 377 ? -13.665 9.080 -47.253 1.00 43.12 377 ASP A C 1
ATOM 2891 O O . ASP A 1 377 ? -14.625 9.240 -48.004 1.00 43.12 377 ASP A O 1
ATOM 2895 N N . GLU A 1 378 ? -13.125 10.090 -46.563 1.00 36.12 378 GLU A N 1
ATOM 2896 C CA . GLU A 1 378 ? -12.592 11.335 -47.153 1.00 36.12 378 GLU A CA 1
ATOM 2897 C C . GLU A 1 378 ? -12.353 12.441 -46.099 1.00 36.12 378 GLU A C 1
ATOM 2899 O O . GLU A 1 378 ? -13.130 12.634 -45.172 1.00 36.12 378 GLU A O 1
ATOM 2904 N N . ALA A 1 379 ? -11.289 13.212 -46.362 1.00 32.50 379 ALA A N 1
ATOM 2905 C CA . ALA A 1 379 ? -10.944 14.546 -45.856 1.00 32.50 379 ALA A CA 1
ATOM 2906 C C . ALA A 1 379 ? -10.507 14.699 -44.383 1.00 32.50 379 ALA A C 1
ATOM 2908 O O . ALA A 1 379 ? -11.286 14.654 -43.438 1.00 32.50 379 ALA A O 1
ATOM 2909 N N . ALA A 1 380 ? -9.211 14.993 -44.237 1.00 38.38 380 ALA A N 1
ATOM 2910 C CA . ALA A 1 380 ? -8.622 15.592 -43.052 1.00 38.38 380 ALA A CA 1
ATOM 2911 C C . ALA A 1 380 ? -9.125 17.035 -42.894 1.00 38.38 380 ALA A C 1
ATOM 2913 O O . ALA A 1 380 ? -8.882 17.857 -43.779 1.00 38.38 380 ALA A O 1
ATOM 2914 N N . ASP A 1 381 ? -9.772 17.322 -41.767 1.00 30.45 381 ASP A N 1
ATOM 2915 C CA . ASP A 1 381 ? -9.925 18.677 -41.244 1.00 30.45 381 ASP A CA 1
ATOM 2916 C C . ASP A 1 381 ? -9.044 18.806 -39.994 1.00 30.45 381 ASP A C 1
ATOM 2918 O O . ASP A 1 381 ? -9.152 18.022 -39.047 1.00 30.45 381 ASP A O 1
ATOM 2922 N N . ASP A 1 382 ? -8.146 19.790 -40.036 1.00 36.28 382 ASP A N 1
ATOM 2923 C CA . ASP A 1 382 ? -7.309 20.227 -38.924 1.00 36.28 382 ASP A CA 1
ATOM 2924 C C . ASP A 1 382 ? -8.203 20.705 -37.770 1.00 36.28 382 ASP A C 1
ATOM 2926 O O . ASP A 1 382 ? -8.778 21.797 -37.810 1.00 36.28 382 ASP A O 1
ATOM 2930 N N . VAL A 1 383 ? -8.313 19.891 -36.720 1.00 31.88 383 VAL A N 1
ATOM 2931 C CA . VAL A 1 383 ? -8.806 20.344 -35.419 1.00 31.88 383 VAL A CA 1
ATOM 2932 C C . VAL A 1 383 ? -7.589 20.763 -34.605 1.00 31.88 383 VAL A C 1
ATOM 2934 O O . VAL A 1 383 ? -6.900 19.929 -34.020 1.00 31.88 383 VAL A O 1
ATOM 2937 N N . ASP A 1 384 ? -7.321 22.069 -34.598 1.00 29.78 384 ASP A N 1
ATOM 2938 C CA . ASP A 1 384 ? -6.407 22.711 -33.652 1.00 29.78 384 ASP A CA 1
ATOM 2939 C C . ASP A 1 384 ? -6.912 22.433 -32.228 1.00 29.78 384 ASP A C 1
ATOM 2941 O O . ASP A 1 384 ? -7.864 23.048 -31.738 1.00 29.78 384 ASP A O 1
ATOM 2945 N N . MET A 1 385 ? -6.292 21.455 -31.571 1.00 31.33 385 MET A N 1
ATOM 2946 C CA . MET A 1 385 ? -6.510 21.142 -30.166 1.00 31.33 385 MET A CA 1
ATOM 2947 C C . MET A 1 385 ? -5.458 21.888 -29.341 1.00 31.33 385 MET A C 1
ATOM 2949 O O . MET A 1 385 ? -4.525 21.296 -28.800 1.00 31.33 385 MET A O 1
ATOM 2953 N N . ASP A 1 386 ? -5.608 23.210 -29.256 1.00 29.53 386 ASP A N 1
ATOM 2954 C CA . ASP A 1 386 ? -4.879 24.035 -28.290 1.00 29.53 386 ASP A CA 1
ATOM 2955 C C . ASP A 1 386 ? -5.388 23.720 -26.870 1.00 29.53 386 ASP A C 1
ATOM 2957 O O . ASP A 1 386 ? -6.211 24.429 -26.290 1.00 29.53 386 ASP A O 1
ATOM 2961 N N . SER A 1 387 ? -4.895 22.627 -26.283 1.00 32.62 387 SER A N 1
ATOM 2962 C CA . SER A 1 387 ? -4.972 22.382 -24.841 1.00 32.62 387 SER A CA 1
ATOM 2963 C C . SER A 1 387 ? -3.752 23.011 -24.162 1.00 32.62 387 SER A C 1
ATOM 2965 O O . SER A 1 387 ? -2.814 22.329 -23.737 1.00 32.62 387 SER A O 1
ATOM 2967 N N . GLU A 1 388 ? -3.726 24.339 -24.103 1.00 39.16 388 GLU A N 1
ATOM 2968 C CA . GLU A 1 388 ? -2.678 25.081 -23.410 1.00 39.16 388 GLU A CA 1
ATOM 2969 C C . GLU A 1 388 ? -2.882 25.052 -21.873 1.00 39.16 388 GLU A C 1
ATOM 2971 O O . GLU A 1 388 ? -3.778 25.681 -21.320 1.00 39.16 388 GLU A O 1
ATOM 2976 N N . VAL A 1 389 ? -1.945 24.373 -21.192 1.00 43.84 389 VAL A N 1
ATOM 2977 C CA . VAL A 1 389 ? -1.378 24.700 -19.858 1.00 43.84 389 VAL A CA 1
ATOM 2978 C C . VAL A 1 389 ? -2.182 24.350 -18.577 1.00 43.84 389 VAL A C 1
ATOM 2980 O O . VAL A 1 389 ? -2.623 25.246 -17.861 1.00 43.84 389 VAL A O 1
ATOM 2983 N N . PRO A 1 390 ? -2.171 23.066 -18.144 1.00 43.38 390 PRO A N 1
ATOM 2984 C CA . PRO A 1 390 ? -2.093 22.754 -16.698 1.00 43.38 390 PRO A CA 1
ATOM 2985 C C . PRO A 1 390 ? -0.811 22.001 -16.281 1.00 43.38 390 PRO A C 1
ATOM 2987 O O . PRO A 1 390 ? -0.303 22.199 -15.177 1.00 43.38 390 PRO A O 1
ATOM 2990 N N . ALA A 1 391 ? -0.224 21.188 -17.171 1.00 48.62 391 ALA A N 1
ATOM 2991 C CA . ALA A 1 391 ? 0.830 20.222 -16.818 1.00 48.62 391 ALA A CA 1
ATOM 2992 C C . ALA A 1 391 ? 2.137 20.846 -16.280 1.00 48.62 391 ALA A C 1
ATOM 2994 O O . ALA A 1 391 ? 2.847 20.243 -15.482 1.00 48.62 391 ALA A O 1
ATOM 2995 N N . LYS A 1 392 ? 2.483 22.080 -16.678 1.00 51.28 392 LYS A N 1
ATOM 2996 C CA . LYS A 1 392 ? 3.728 22.727 -16.214 1.00 51.28 392 LYS A CA 1
ATOM 2997 C C . LYS A 1 392 ? 3.659 23.210 -14.760 1.00 51.28 392 LYS A C 1
ATOM 2999 O O . LYS A 1 392 ? 4.692 23.227 -14.096 1.00 51.28 392 LYS A O 1
ATOM 3004 N N . GLN A 1 393 ? 2.479 23.596 -14.265 1.00 53.12 393 GLN A N 1
ATOM 3005 C CA . GLN A 1 393 ? 2.310 24.009 -12.865 1.00 53.12 393 GLN A CA 1
ATOM 3006 C C . GLN A 1 393 ? 2.267 22.799 -11.925 1.00 53.12 393 GLN A C 1
ATOM 3008 O O . GLN A 1 393 ? 2.903 22.838 -10.873 1.00 53.12 393 GLN A O 1
ATOM 3013 N N . SER A 1 394 ? 1.603 21.705 -12.316 1.00 55.88 394 SER A N 1
ATOM 3014 C CA . SER A 1 394 ? 1.507 20.494 -11.488 1.00 55.88 394 SER A CA 1
ATOM 3015 C C . SER A 1 394 ? 2.863 19.800 -11.291 1.00 55.88 394 SER A C 1
ATOM 3017 O O . SER A 1 394 ? 3.209 19.421 -10.171 1.00 55.88 394 SER A O 1
ATOM 3019 N N . VAL A 1 395 ? 3.699 19.749 -12.335 1.00 60.22 395 VAL A N 1
ATOM 3020 C CA . VAL A 1 395 ? 5.075 19.224 -12.258 1.00 60.22 395 VAL A CA 1
ATOM 3021 C C . VAL A 1 395 ? 5.964 20.068 -11.331 1.00 60.22 395 VAL A C 1
ATOM 3023 O O . VAL A 1 395 ? 6.790 19.523 -10.600 1.00 60.22 395 VAL A O 1
ATOM 3026 N N . GLN A 1 396 ? 5.780 21.395 -11.296 1.00 61.72 396 GLN A N 1
ATOM 3027 C CA . GLN A 1 396 ? 6.526 22.274 -10.386 1.00 61.72 396 GLN A CA 1
ATOM 3028 C C . GLN A 1 396 ? 6.169 22.019 -8.915 1.00 61.72 396 GLN A C 1
ATOM 3030 O O . GLN A 1 396 ? 7.077 21.894 -8.091 1.00 61.72 396 GLN A O 1
ATOM 3035 N N . VAL A 1 397 ? 4.878 21.874 -8.596 1.00 65.88 397 VAL A N 1
ATOM 3036 C CA . VAL A 1 397 ? 4.391 21.591 -7.231 1.00 65.88 397 VAL A CA 1
ATOM 3037 C C . VAL A 1 397 ? 4.908 20.241 -6.720 1.00 65.88 397 VAL A C 1
ATOM 3039 O O . VAL A 1 397 ? 5.266 20.119 -5.550 1.00 65.88 397 VAL A O 1
ATOM 3042 N N . ALA A 1 398 ? 5.016 19.239 -7.598 1.00 73.25 398 ALA A N 1
ATOM 3043 C CA . ALA A 1 398 ? 5.493 17.908 -7.229 1.00 73.25 398 ALA A CA 1
ATOM 3044 C C . ALA A 1 398 ? 7.028 17.801 -7.088 1.00 73.25 398 ALA A C 1
ATOM 3046 O O . ALA A 1 398 ? 7.525 16.868 -6.451 1.00 73.25 398 ALA A O 1
ATOM 3047 N N . SER A 1 399 ? 7.787 18.749 -7.652 1.00 80.62 399 SER A N 1
ATOM 3048 C CA . SER A 1 399 ? 9.249 18.659 -7.777 1.00 80.62 399 SER A CA 1
ATOM 3049 C C . SER A 1 399 ? 10.021 18.793 -6.455 1.00 80.62 399 SER A C 1
ATOM 3051 O O . SER A 1 399 ? 10.955 18.027 -6.217 1.00 80.62 399 SER A O 1
ATOM 3053 N N . GLU A 1 400 ? 9.650 19.712 -5.559 1.00 88.44 400 GLU A N 1
ATOM 3054 C CA . GLU A 1 400 ? 10.366 19.877 -4.283 1.00 88.44 400 GLU A CA 1
ATOM 3055 C C . GLU A 1 400 ? 10.149 18.687 -3.326 1.00 88.44 400 GLU A C 1
ATOM 3057 O O . GLU A 1 400 ? 11.142 18.144 -2.824 1.00 88.44 400 GLU A O 1
ATOM 3062 N N . PRO A 1 401 ? 8.906 18.203 -3.104 1.00 92.25 401 PRO A N 1
ATOM 3063 C CA . PR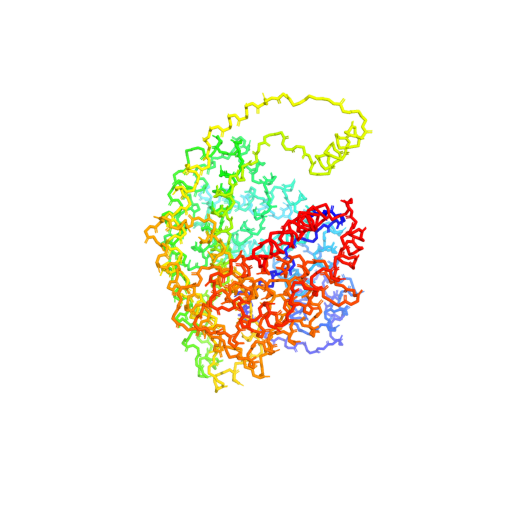O A 1 401 ? 8.661 17.041 -2.251 1.00 92.25 401 PRO A CA 1
ATOM 3064 C C . PRO A 1 401 ? 9.376 15.772 -2.732 1.00 92.25 401 PRO A C 1
ATOM 3066 O O . PRO A 1 401 ? 9.977 15.065 -1.919 1.00 92.25 401 PRO A O 1
ATOM 3069 N N . ILE A 1 402 ? 9.375 15.489 -4.044 1.00 93.94 402 ILE A N 1
ATOM 3070 C CA . ILE A 1 402 ? 10.038 14.281 -4.557 1.00 93.94 402 ILE A CA 1
ATOM 3071 C C . ILE A 1 402 ? 11.560 14.360 -4.407 1.00 93.94 402 ILE A C 1
ATOM 3073 O O . ILE A 1 402 ? 12.199 13.372 -4.042 1.00 93.94 402 ILE A O 1
ATOM 3077 N N . VAL A 1 403 ? 12.151 15.544 -4.600 1.00 93.69 403 VAL A N 1
ATOM 3078 C CA . VAL A 1 403 ? 13.588 15.762 -4.385 1.00 93.69 403 VAL A CA 1
ATOM 3079 C C . VAL A 1 403 ? 13.946 15.586 -2.908 1.00 93.69 403 VAL A C 1
ATOM 3081 O O . VAL A 1 403 ? 14.969 14.969 -2.600 1.00 93.69 403 VAL A O 1
ATOM 3084 N N . PHE A 1 404 ? 13.092 16.034 -1.981 1.00 94.75 404 PHE A N 1
ATOM 3085 C CA . PHE A 1 404 ? 13.280 15.758 -0.556 1.00 94.75 404 PHE A CA 1
ATOM 3086 C C . PHE A 1 404 ? 13.299 14.250 -0.271 1.00 94.75 404 PHE A C 1
ATOM 3088 O O . PHE A 1 404 ? 14.197 13.776 0.432 1.00 94.75 404 PHE A O 1
ATOM 3095 N N . MET A 1 405 ? 12.345 13.488 -0.822 1.00 96.88 405 MET A N 1
ATOM 3096 C CA . MET A 1 405 ? 12.277 12.033 -0.633 1.00 96.88 405 MET A CA 1
ATOM 3097 C C . MET A 1 405 ? 13.500 11.322 -1.225 1.00 96.88 405 MET A C 1
ATOM 3099 O O . MET A 1 405 ? 14.097 10.468 -0.566 1.00 96.88 405 MET A O 1
ATOM 3103 N N . LEU A 1 406 ? 13.928 11.720 -2.423 1.00 96.31 406 LEU A N 1
ATOM 3104 C CA . LEU A 1 406 ? 15.136 11.219 -3.078 1.00 96.31 406 LEU A CA 1
ATOM 3105 C C . LEU A 1 406 ? 16.394 11.395 -2.208 1.00 96.31 406 LEU A C 1
ATOM 3107 O O . LEU A 1 406 ? 17.227 10.490 -2.117 1.00 96.31 406 LEU A O 1
ATOM 3111 N N . GLN A 1 407 ? 16.542 12.561 -1.578 1.00 94.81 407 GLN A N 1
ATOM 3112 C CA . GLN A 1 407 ? 17.735 12.911 -0.805 1.00 94.81 407 GLN A CA 1
ATOM 3113 C C . GLN A 1 407 ? 17.723 12.341 0.617 1.00 94.81 407 GLN A C 1
ATOM 3115 O O . GLN A 1 407 ? 18.761 11.897 1.101 1.00 94.81 407 GLN A O 1
ATOM 3120 N N . ASN A 1 408 ? 16.571 12.364 1.291 1.00 95.81 408 ASN A N 1
ATOM 3121 C CA . ASN A 1 408 ? 16.495 12.130 2.737 1.00 95.81 408 ASN A CA 1
ATOM 3122 C C . ASN A 1 408 ? 15.820 10.806 3.105 1.00 95.81 408 ASN A C 1
ATOM 3124 O O . ASN A 1 408 ? 16.128 10.246 4.151 1.00 95.81 408 ASN A O 1
ATOM 3128 N N . ILE A 1 409 ? 14.916 10.292 2.265 1.00 97.75 409 ILE A N 1
ATOM 3129 C CA . ILE A 1 409 ? 14.133 9.083 2.559 1.00 97.75 409 ILE A CA 1
ATOM 3130 C C . ILE A 1 409 ? 14.737 7.860 1.871 1.00 97.75 409 ILE A C 1
ATOM 3132 O O . ILE A 1 409 ? 14.942 6.834 2.513 1.00 97.75 409 ILE A O 1
ATOM 3136 N N . MET A 1 410 ? 15.082 7.964 0.586 1.00 97.31 410 MET A N 1
ATOM 3137 C CA . MET A 1 410 ? 15.614 6.839 -0.190 1.00 97.31 410 MET A CA 1
ATOM 3138 C C . MET A 1 410 ? 16.855 6.170 0.437 1.00 97.31 410 MET A C 1
ATOM 3140 O O . MET A 1 410 ? 16.879 4.938 0.482 1.00 97.31 410 MET A O 1
ATOM 3144 N N . PRO A 1 411 ? 17.844 6.904 0.998 1.00 96.62 411 PRO A N 1
ATOM 3145 C CA . PRO A 1 411 ? 18.955 6.271 1.715 1.00 96.62 411 PRO A CA 1
ATOM 3146 C C . PRO A 1 411 ? 18.501 5.432 2.916 1.00 96.62 411 PRO A C 1
ATOM 3148 O O . PRO A 1 411 ? 19.034 4.353 3.154 1.00 96.62 411 PRO A O 1
ATOM 3151 N N . ILE A 1 412 ? 17.489 5.900 3.655 1.00 97.50 412 ILE A N 1
ATOM 3152 C CA . ILE A 1 412 ? 16.934 5.186 4.811 1.00 97.50 412 ILE A CA 1
ATOM 3153 C C . ILE A 1 412 ? 16.239 3.895 4.363 1.00 97.50 412 ILE A C 1
ATOM 3155 O O . ILE A 1 412 ? 16.367 2.873 5.031 1.00 97.50 412 ILE A O 1
ATOM 3159 N N . LEU A 1 413 ? 15.532 3.925 3.229 1.00 97.69 413 LEU A N 1
ATOM 3160 C CA . LEU A 1 413 ? 14.876 2.741 2.664 1.00 97.69 413 LEU A CA 1
ATOM 3161 C C . LEU A 1 413 ? 15.891 1.675 2.255 1.00 97.69 413 LEU A C 1
ATOM 3163 O O . LEU A 1 413 ? 15.717 0.508 2.592 1.00 97.69 413 LEU A O 1
ATOM 3167 N N . LEU A 1 414 ? 16.971 2.069 1.580 1.00 95.31 414 LEU A N 1
ATOM 3168 C CA . LEU A 1 414 ? 18.045 1.145 1.210 1.00 95.31 414 LEU A CA 1
ATOM 3169 C C . LEU A 1 414 ? 18.727 0.553 2.451 1.00 95.31 414 LEU A C 1
ATOM 3171 O O . LEU A 1 414 ? 18.960 -0.653 2.507 1.00 95.31 414 LEU A O 1
ATOM 3175 N N . ASP A 1 415 ? 18.944 1.369 3.486 1.00 93.25 415 ASP A N 1
ATOM 3176 C CA . ASP A 1 415 ? 19.421 0.900 4.788 1.00 93.25 415 ASP A CA 1
ATOM 3177 C C . ASP A 1 415 ? 18.442 -0.058 5.478 1.00 93.25 415 ASP A C 1
ATOM 3179 O O . ASP A 1 415 ? 18.890 -0.866 6.279 1.00 93.25 415 ASP A O 1
ATOM 3183 N N . LEU A 1 416 ? 17.126 0.028 5.256 1.00 93.12 416 LEU A N 1
ATOM 3184 C CA . LEU A 1 416 ? 16.135 -0.909 5.811 1.00 93.12 416 LEU A CA 1
ATOM 3185 C C . LEU A 1 416 ? 16.083 -2.220 5.016 1.00 93.12 416 LEU A C 1
ATOM 3187 O O . LEU A 1 416 ? 15.928 -3.284 5.609 1.00 93.12 416 LEU A O 1
ATOM 3191 N N . LEU A 1 417 ? 16.271 -2.142 3.699 1.00 93.25 417 LEU A N 1
ATOM 3192 C CA . LEU A 1 417 ? 16.274 -3.276 2.770 1.00 93.25 417 LEU A CA 1
ATOM 3193 C C . LEU A 1 417 ? 17.571 -4.100 2.800 1.00 93.25 417 LEU A C 1
ATOM 3195 O O . LEU A 1 417 ? 17.642 -5.179 2.215 1.00 93.25 417 LEU A O 1
ATOM 3199 N N . GLU A 1 418 ? 18.621 -3.605 3.450 1.00 89.75 418 GLU A N 1
ATOM 3200 C CA . GLU A 1 418 ? 19.880 -4.332 3.587 1.00 89.75 418 GLU A CA 1
ATOM 3201 C C . GLU A 1 418 ? 19.695 -5.618 4.433 1.00 89.75 418 GLU A C 1
ATOM 3203 O O . GLU A 1 418 ? 19.231 -5.545 5.577 1.00 89.75 418 GLU A O 1
ATOM 3208 N N . PRO A 1 419 ? 20.071 -6.810 3.935 1.00 85.81 419 PRO A N 1
ATOM 3209 C CA . PRO A 1 419 ? 19.950 -8.040 4.712 1.00 85.81 419 PRO A CA 1
ATOM 3210 C C . PRO A 1 419 ? 20.700 -7.969 6.050 1.00 85.81 419 PRO A C 1
ATOM 3212 O O . PRO A 1 419 ? 21.774 -7.375 6.159 1.00 85.81 419 PRO A O 1
ATOM 3215 N N . PHE A 1 420 ? 20.149 -8.595 7.091 1.00 83.50 420 PHE A N 1
ATOM 3216 C CA . PHE A 1 420 ? 20.893 -8.795 8.336 1.00 83.50 420 PHE A CA 1
ATOM 3217 C C . PHE A 1 420 ? 22.063 -9.757 8.106 1.00 83.50 420 PHE A C 1
ATOM 3219 O O . PHE A 1 420 ? 21.967 -10.693 7.309 1.00 83.50 420 PHE A O 1
ATOM 3226 N N . GLU A 1 421 ? 23.162 -9.563 8.840 1.00 83.19 421 GLU A N 1
ATOM 3227 C CA . GLU A 1 421 ? 24.275 -10.513 8.813 1.00 83.19 421 GLU A CA 1
ATOM 3228 C C . GLU A 1 421 ? 23.778 -11.928 9.168 1.00 83.19 421 GLU A C 1
ATOM 3230 O O . GLU A 1 421 ? 22.967 -12.062 10.089 1.00 83.19 421 GLU A O 1
ATOM 3235 N N . PRO A 1 422 ? 24.281 -13.000 8.521 1.00 82.44 422 PRO A N 1
ATOM 3236 C CA . PRO A 1 422 ? 23.784 -14.362 8.740 1.00 82.44 422 PRO A CA 1
ATOM 3237 C C . PRO A 1 422 ? 23.770 -14.800 10.213 1.00 82.44 422 PRO A C 1
ATOM 3239 O O . PRO A 1 422 ? 22.853 -15.494 10.650 1.00 82.44 422 PRO A O 1
ATOM 3242 N N . ALA A 1 423 ? 24.757 -14.350 10.996 1.00 81.62 423 ALA A N 1
ATOM 3243 C CA . ALA A 1 423 ? 24.834 -14.617 12.431 1.00 81.62 423 ALA A CA 1
ATOM 3244 C C . ALA A 1 423 ? 23.649 -14.014 13.205 1.00 81.62 423 ALA A C 1
ATOM 3246 O O . ALA A 1 423 ? 23.123 -14.659 14.108 1.00 81.62 423 ALA A O 1
ATOM 3247 N N . VAL A 1 424 ? 23.203 -12.812 12.828 1.00 79.06 424 VAL A N 1
ATOM 3248 C CA . VAL A 1 424 ? 22.045 -12.136 13.430 1.00 79.06 424 VAL A CA 1
ATOM 3249 C C . VAL A 1 424 ? 20.747 -12.725 12.886 1.00 79.06 424 VAL A C 1
ATOM 3251 O O . VAL A 1 424 ? 19.865 -13.060 13.666 1.00 79.06 424 VAL A O 1
ATOM 3254 N N . ALA A 1 425 ? 20.644 -12.933 11.572 1.00 81.25 425 ALA A N 1
ATOM 3255 C CA . ALA A 1 425 ? 19.438 -13.464 10.939 1.00 81.25 425 ALA A CA 1
ATOM 3256 C C . ALA A 1 425 ? 19.026 -14.840 11.500 1.00 81.25 425 ALA A C 1
ATOM 3258 O O . ALA A 1 425 ? 17.841 -15.107 11.673 1.00 81.25 425 ALA A O 1
ATOM 3259 N N . SER A 1 426 ? 19.999 -15.697 11.834 1.00 80.94 426 SER A N 1
ATOM 3260 C CA . SER A 1 426 ? 19.750 -17.053 12.352 1.00 80.94 426 SER A CA 1
ATOM 3261 C C . SER A 1 426 ? 19.142 -17.125 13.760 1.00 80.94 426 SER A C 1
ATOM 3263 O O . SER A 1 426 ? 18.689 -18.193 14.163 1.00 80.94 426 SER A O 1
ATOM 3265 N N . VAL A 1 427 ? 19.151 -16.020 14.512 1.00 77.75 427 VAL A N 1
ATOM 3266 C CA . VAL A 1 427 ? 18.702 -15.972 15.916 1.00 77.75 427 VAL A CA 1
ATOM 3267 C C . VAL A 1 427 ? 17.461 -15.101 16.127 1.00 77.75 427 VAL A C 1
ATOM 3269 O O . VAL A 1 427 ? 17.014 -14.953 17.262 1.00 77.75 427 VAL A O 1
ATOM 3272 N N . ILE A 1 428 ? 16.910 -14.514 15.059 1.00 75.25 428 ILE A N 1
ATOM 3273 C CA . ILE A 1 428 ? 15.664 -13.742 15.122 1.00 75.25 428 ILE A CA 1
ATOM 3274 C C . ILE A 1 428 ? 14.502 -14.724 15.334 1.00 75.25 428 ILE A C 1
ATOM 3276 O O . ILE A 1 428 ? 14.371 -15.661 14.540 1.00 75.25 428 ILE A O 1
ATOM 3280 N N . PRO A 1 429 ? 13.657 -14.544 16.365 1.00 74.50 429 PRO A N 1
ATOM 3281 C CA . PRO A 1 429 ? 12.508 -15.419 16.561 1.00 74.50 429 PRO A CA 1
ATOM 3282 C C . PRO A 1 429 ? 11.464 -15.256 15.441 1.00 74.50 429 PRO A C 1
ATOM 3284 O O . PRO A 1 429 ? 11.361 -14.208 14.802 1.00 74.50 429 PRO A O 1
ATOM 3287 N N . ASP A 1 430 ? 10.659 -16.297 15.203 1.00 71.88 430 ASP A N 1
ATOM 3288 C CA . ASP A 1 430 ? 9.730 -16.353 14.060 1.00 71.88 430 ASP A CA 1
ATOM 3289 C C . ASP A 1 430 ? 8.707 -15.201 14.035 1.00 71.88 430 ASP A C 1
ATOM 3291 O O . ASP A 1 430 ? 8.333 -14.717 12.964 1.00 71.88 430 ASP A O 1
ATOM 3295 N N . ARG A 1 431 ? 8.273 -14.723 15.209 1.00 68.69 431 ARG A N 1
ATOM 3296 C CA . ARG A 1 431 ? 7.326 -13.603 15.332 1.00 68.69 431 ARG A CA 1
ATOM 3297 C C . ARG A 1 431 ? 7.924 -12.307 14.784 1.00 68.69 431 ARG A C 1
ATOM 3299 O O . ARG A 1 431 ? 7.287 -11.609 13.997 1.00 68.69 431 ARG A O 1
ATOM 3306 N N . GLU A 1 432 ? 9.149 -11.987 15.184 1.00 74.81 432 GLU A N 1
ATOM 3307 C CA . GLU A 1 432 ? 9.876 -10.802 14.738 1.00 74.81 432 GLU A CA 1
ATOM 3308 C C . GLU A 1 432 ? 10.310 -10.926 13.279 1.00 74.81 432 GLU A C 1
ATOM 3310 O O . GLU A 1 432 ? 10.354 -9.919 12.576 1.00 74.81 432 GLU A O 1
ATOM 3315 N N . LYS A 1 433 ? 10.560 -12.145 12.789 1.00 78.12 433 LYS A N 1
ATOM 3316 C CA . LYS A 1 433 ? 10.806 -12.384 11.365 1.00 78.12 433 LYS A CA 1
ATOM 3317 C C . LYS A 1 433 ? 9.615 -11.935 10.516 1.00 78.12 433 LYS A C 1
ATOM 3319 O O . LYS A 1 433 ? 9.804 -11.142 9.602 1.00 78.12 433 LYS A O 1
ATOM 3324 N N . GLY A 1 434 ? 8.395 -12.327 10.891 1.00 79.50 434 GLY A N 1
ATOM 3325 C CA . GLY A 1 434 ? 7.183 -11.861 10.209 1.00 79.50 434 GLY A CA 1
ATOM 3326 C C . GLY A 1 434 ? 7.014 -10.336 10.258 1.00 79.50 434 GLY A C 1
ATOM 3327 O O . GLY A 1 434 ? 6.621 -9.724 9.267 1.00 79.50 434 GLY A O 1
ATOM 3328 N N . PHE A 1 435 ? 7.367 -9.697 11.379 1.00 81.19 435 PHE A N 1
ATOM 3329 C CA . PHE A 1 435 ? 7.390 -8.232 11.478 1.00 81.19 435 PHE A CA 1
ATOM 3330 C C . PHE A 1 435 ? 8.381 -7.595 10.489 1.00 81.19 435 PHE A C 1
ATOM 3332 O O . PHE A 1 435 ? 8.042 -6.642 9.786 1.00 81.19 435 PHE A O 1
ATOM 3339 N N . LEU A 1 436 ? 9.607 -8.118 10.432 1.00 84.00 436 LEU A N 1
ATOM 3340 C CA . LEU A 1 436 ? 10.658 -7.611 9.552 1.00 84.00 436 LEU A CA 1
ATOM 3341 C C . LEU A 1 436 ? 10.331 -7.841 8.076 1.00 84.00 436 LEU A C 1
ATOM 3343 O O . LEU A 1 436 ? 10.627 -6.967 7.265 1.00 84.00 436 LEU A O 1
ATOM 3347 N N . ASP A 1 437 ? 9.672 -8.951 7.741 1.00 84.25 437 ASP A N 1
ATOM 3348 C CA . ASP A 1 437 ? 9.180 -9.215 6.389 1.00 84.25 437 ASP A CA 1
ATOM 3349 C C . ASP A 1 437 ? 8.183 -8.124 5.960 1.00 84.25 437 ASP A C 1
ATOM 3351 O O . ASP A 1 437 ? 8.332 -7.545 4.884 1.00 84.25 437 ASP A O 1
ATOM 3355 N N . VAL A 1 438 ? 7.242 -7.735 6.833 1.00 85.81 438 VAL A N 1
ATOM 3356 C CA . VAL A 1 438 ? 6.317 -6.614 6.564 1.00 85.81 438 VAL A CA 1
ATOM 3357 C C . VAL A 1 438 ? 7.075 -5.299 6.365 1.00 85.81 438 VAL A C 1
ATOM 3359 O O . VAL A 1 438 ? 6.782 -4.556 5.427 1.00 85.81 438 VAL A O 1
ATOM 3362 N N . VAL A 1 439 ? 8.063 -4.993 7.213 1.00 89.44 439 VAL A N 1
ATOM 3363 C CA . VAL A 1 439 ? 8.893 -3.785 7.050 1.00 89.44 439 VAL A CA 1
ATOM 3364 C C . VAL A 1 439 ? 9.641 -3.806 5.717 1.00 89.44 439 VAL A C 1
ATOM 3366 O O . VAL A 1 439 ? 9.697 -2.779 5.037 1.00 89.44 439 VAL A O 1
ATOM 3369 N N . HIS A 1 440 ? 10.192 -4.953 5.323 1.00 91.00 440 HIS A N 1
ATOM 3370 C CA . HIS A 1 440 ? 10.918 -5.117 4.070 1.00 91.00 440 HIS A CA 1
ATOM 3371 C C . HIS A 1 440 ? 9.997 -4.916 2.858 1.00 91.00 440 HIS A C 1
ATOM 3373 O O . HIS A 1 440 ? 10.311 -4.112 1.980 1.00 91.00 440 HIS A O 1
ATOM 3379 N N . GLU A 1 441 ? 8.831 -5.569 2.831 1.00 91.25 441 GLU A N 1
ATOM 3380 C CA . GLU A 1 441 ? 7.844 -5.423 1.752 1.00 91.25 441 GLU A CA 1
ATOM 3381 C C . GLU A 1 441 ? 7.385 -3.967 1.593 1.00 91.25 441 GLU A C 1
ATOM 3383 O O . GLU A 1 441 ? 7.395 -3.429 0.483 1.00 91.25 441 GLU A O 1
ATOM 3388 N N . ARG A 1 442 ? 7.073 -3.285 2.704 1.00 93.12 442 ARG A N 1
ATOM 3389 C CA . ARG A 1 442 ? 6.652 -1.873 2.696 1.00 93.12 442 ARG A CA 1
ATOM 3390 C C . ARG A 1 442 ? 7.779 -0.917 2.321 1.00 93.12 442 ARG A C 1
ATOM 3392 O O . ARG A 1 442 ? 7.534 0.088 1.656 1.00 93.12 442 ARG A O 1
ATOM 3399 N N . SER A 1 443 ? 9.017 -1.227 2.704 1.00 96.75 443 SER A N 1
ATOM 3400 C CA . SER A 1 443 ? 10.189 -0.434 2.311 1.00 96.75 443 SER A CA 1
ATOM 3401 C C . SER A 1 443 ? 10.427 -0.529 0.808 1.00 96.75 443 SER A C 1
ATOM 3403 O O . SER A 1 443 ? 10.714 0.480 0.166 1.00 96.75 443 SER A O 1
ATOM 3405 N N . LEU A 1 444 ? 10.258 -1.726 0.238 1.00 96.94 444 LEU A N 1
ATOM 3406 C CA . LEU A 1 444 ? 10.421 -1.968 -1.190 1.00 96.94 444 LEU A CA 1
ATOM 3407 C C . LEU A 1 444 ? 9.309 -1.301 -2.011 1.00 96.94 444 LEU A C 1
ATOM 3409 O O . LEU A 1 444 ? 9.592 -0.708 -3.049 1.00 96.94 444 LEU A O 1
ATOM 3413 N N . GLU A 1 445 ? 8.064 -1.343 -1.531 1.00 96.31 445 GLU A N 1
ATOM 3414 C CA . GLU A 1 445 ? 6.927 -0.628 -2.128 1.00 96.31 445 GLU A CA 1
ATOM 3415 C C . GLU A 1 445 ? 7.134 0.894 -2.095 1.00 96.31 445 GLU A C 1
ATOM 3417 O O . GLU A 1 445 ? 6.989 1.568 -3.116 1.00 96.31 445 GLU A O 1
ATOM 3422 N N . CYS A 1 446 ? 7.566 1.442 -0.954 1.00 98.00 446 CYS A N 1
ATOM 3423 C CA . CYS A 1 446 ? 7.883 2.863 -0.837 1.00 98.00 446 CYS A CA 1
ATOM 3424 C C . CYS A 1 446 ? 9.034 3.269 -1.771 1.00 98.00 446 CYS A C 1
ATOM 3426 O O . CYS A 1 446 ? 8.953 4.304 -2.434 1.00 98.00 446 CYS A O 1
ATOM 3428 N N . LEU A 1 447 ? 10.091 2.452 -1.863 1.00 98.50 447 LEU A N 1
ATOM 3429 C CA . LEU A 1 447 ? 11.209 2.684 -2.780 1.00 98.50 447 LEU A CA 1
ATOM 3430 C C . LEU A 1 447 ? 10.742 2.658 -4.238 1.00 98.50 447 LEU A C 1
ATOM 3432 O O . LEU A 1 447 ? 11.131 3.528 -5.014 1.00 98.50 447 LEU A O 1
ATOM 3436 N N . ASN A 1 448 ? 9.895 1.690 -4.600 1.00 97.62 448 ASN A N 1
ATOM 3437 C CA . ASN A 1 448 ? 9.298 1.586 -5.927 1.00 97.62 448 ASN A CA 1
ATOM 3438 C C . ASN A 1 448 ? 8.533 2.852 -6.301 1.00 97.62 448 ASN A C 1
ATOM 3440 O O . ASN A 1 448 ? 8.771 3.403 -7.374 1.00 97.62 448 ASN A O 1
ATOM 3444 N N . ASN A 1 449 ? 7.652 3.322 -5.418 1.00 96.81 449 ASN A N 1
ATOM 3445 C CA . ASN A 1 449 ? 6.837 4.495 -5.706 1.00 96.81 449 ASN A CA 1
ATOM 3446 C C . ASN A 1 449 ? 7.722 5.732 -5.866 1.00 96.81 449 ASN A C 1
ATOM 3448 O O . ASN A 1 449 ? 7.618 6.402 -6.883 1.00 96.81 449 ASN A O 1
ATOM 3452 N N . ILE A 1 450 ? 8.678 5.970 -4.959 1.00 97.62 450 ILE A N 1
ATOM 3453 C CA . ILE A 1 450 ? 9.616 7.100 -5.086 1.00 97.62 450 ILE A CA 1
ATOM 3454 C C . ILE A 1 450 ? 10.432 7.002 -6.384 1.00 97.62 450 ILE A C 1
ATOM 3456 O O . ILE A 1 450 ? 10.604 8.006 -7.066 1.00 97.62 450 ILE A O 1
ATOM 3460 N N . ALA A 1 451 ? 10.929 5.817 -6.753 1.00 97.44 451 ALA A N 1
ATOM 3461 C CA . ALA A 1 451 ? 11.724 5.630 -7.968 1.00 97.44 451 ALA A CA 1
ATOM 3462 C C . ALA A 1 451 ? 10.932 5.945 -9.250 1.00 97.44 451 ALA A C 1
ATOM 3464 O O . ALA A 1 451 ? 11.454 6.598 -10.155 1.00 97.44 451 ALA A O 1
ATOM 3465 N N . TRP A 1 452 ? 9.670 5.514 -9.331 1.00 95.38 452 TRP A N 1
ATOM 3466 C CA . TRP A 1 452 ? 8.800 5.858 -10.458 1.00 95.38 452 TRP A CA 1
ATOM 3467 C C . TRP A 1 452 ? 8.400 7.333 -10.451 1.00 95.38 452 TRP A C 1
ATOM 3469 O O . TRP A 1 452 ? 8.471 7.958 -11.507 1.00 95.38 452 TRP A O 1
ATOM 3479 N N . SER A 1 453 ? 8.111 7.909 -9.281 1.00 94.12 453 SER A N 1
ATOM 3480 C CA . SER A 1 453 ? 7.859 9.345 -9.126 1.00 94.12 453 SER A CA 1
ATOM 3481 C C . SER A 1 453 ? 9.052 10.194 -9.571 1.00 94.12 453 SER A C 1
ATOM 3483 O O . SER A 1 453 ? 8.880 11.202 -10.251 1.00 94.12 453 SER A O 1
ATOM 3485 N N . CYS A 1 454 ? 10.284 9.769 -9.272 1.00 95.31 454 CYS A N 1
ATOM 3486 C CA . CYS A 1 454 ? 11.488 10.413 -9.797 1.00 95.31 454 CYS A CA 1
ATOM 3487 C C . CYS A 1 454 ? 11.528 10.378 -11.331 1.00 95.31 454 CYS A C 1
ATOM 3489 O O . CYS A 1 454 ? 11.833 11.398 -11.937 1.00 95.31 454 CYS A O 1
ATOM 3491 N N . ASN A 1 455 ? 11.191 9.248 -11.963 1.00 93.25 455 ASN A N 1
ATOM 3492 C CA . ASN A 1 455 ? 11.155 9.146 -13.427 1.00 93.25 455 ASN A CA 1
ATOM 3493 C C . ASN A 1 455 ? 10.069 10.023 -14.071 1.00 93.25 455 ASN A C 1
ATOM 3495 O O . ASN A 1 455 ? 10.284 10.506 -15.178 1.00 93.25 455 ASN A O 1
ATOM 3499 N N . GLY A 1 456 ? 8.920 10.204 -13.414 1.00 89.44 456 GLY A N 1
ATOM 3500 C CA . GLY A 1 456 ? 7.833 11.046 -13.922 1.00 89.44 456 GLY A CA 1
ATOM 3501 C C . GLY A 1 456 ? 8.062 12.546 -13.711 1.00 89.44 456 GLY A C 1
ATOM 3502 O O . GLY A 1 456 ? 7.705 13.349 -14.567 1.00 89.44 456 GLY A O 1
ATOM 3503 N N . ILE A 1 457 ? 8.679 12.933 -12.590 1.00 90.88 457 ILE A N 1
ATOM 3504 C CA . ILE A 1 457 ? 8.781 14.341 -12.167 1.00 90.88 457 ILE A CA 1
ATOM 3505 C C . ILE A 1 457 ? 10.151 14.958 -12.487 1.00 90.88 457 ILE A C 1
ATOM 3507 O O . ILE A 1 457 ? 10.238 16.138 -12.836 1.00 90.88 457 ILE A O 1
ATOM 3511 N N . ILE A 1 458 ? 11.245 14.202 -12.344 1.00 92.06 458 ILE A N 1
ATOM 3512 C CA . ILE A 1 458 ? 12.609 14.712 -12.545 1.00 92.06 458 ILE A CA 1
ATOM 3513 C C . ILE A 1 458 ? 12.978 14.560 -14.019 1.00 92.06 458 ILE A C 1
ATOM 3515 O O . ILE A 1 458 ? 13.460 13.519 -14.461 1.00 92.06 458 ILE A O 1
ATOM 3519 N N . SER A 1 459 ? 12.773 15.635 -14.774 1.00 89.06 459 SER A N 1
ATOM 3520 C CA . SER A 1 459 ? 13.160 15.724 -16.181 1.00 89.06 459 SER A CA 1
ATOM 3521 C C . SER A 1 459 ? 14.681 15.758 -16.381 1.00 89.06 459 SER A C 1
ATOM 3523 O O . SER A 1 459 ? 15.446 16.078 -15.470 1.00 89.06 459 SER A O 1
ATOM 3525 N N . GLU A 1 460 ? 15.122 15.471 -17.608 1.00 88.12 460 GLU A N 1
ATOM 3526 C CA . GLU A 1 460 ? 16.537 15.516 -18.014 1.00 88.12 460 GLU A CA 1
ATOM 3527 C C . GLU A 1 460 ? 17.193 16.893 -17.803 1.00 88.12 460 GLU A C 1
ATOM 3529 O O . GLU A 1 460 ? 18.377 16.972 -17.478 1.00 88.12 460 GLU A O 1
ATOM 3534 N N . ASP A 1 461 ? 16.415 17.973 -17.903 1.00 87.38 461 ASP A N 1
ATOM 3535 C CA . ASP A 1 461 ? 16.882 19.349 -17.684 1.00 87.38 461 ASP A CA 1
ATOM 3536 C C . ASP A 1 461 ? 16.891 19.762 -16.198 1.00 87.38 461 ASP A C 1
ATOM 3538 O O . ASP A 1 461 ? 17.344 20.856 -15.847 1.00 87.38 461 ASP A O 1
ATOM 3542 N N . SER A 1 462 ? 16.376 18.916 -15.300 1.00 88.75 462 SER A N 1
ATOM 3543 C CA . SER A 1 462 ? 16.290 19.218 -13.871 1.00 88.75 462 SER A CA 1
ATOM 3544 C C . SER A 1 462 ? 17.676 19.245 -13.215 1.00 88.75 462 SER A C 1
ATOM 3546 O O . SER A 1 462 ? 18.470 18.324 -13.418 1.00 88.75 462 SER A O 1
ATOM 3548 N N . PRO A 1 463 ? 17.974 20.204 -12.315 1.00 89.19 463 PRO A N 1
ATOM 3549 C CA . PRO A 1 463 ? 19.229 20.198 -11.556 1.00 89.19 463 PRO A CA 1
ATOM 3550 C C . PRO A 1 463 ? 19.389 18.947 -10.674 1.00 89.19 463 PRO A C 1
ATOM 3552 O O . PRO A 1 463 ? 20.507 18.578 -10.310 1.00 89.19 463 PRO A O 1
ATOM 3555 N N . SER A 1 464 ? 18.284 18.270 -10.348 1.00 92.56 464 SER A N 1
ATOM 3556 C CA . SER A 1 464 ? 18.268 17.070 -9.510 1.00 92.56 464 SER A CA 1
ATOM 3557 C C . SER A 1 464 ? 18.491 15.772 -10.294 1.00 92.56 464 SER A C 1
ATOM 3559 O O . SER A 1 464 ? 18.660 14.724 -9.669 1.00 92.56 464 SER A O 1
ATOM 3561 N N . ILE A 1 465 ? 18.562 15.801 -11.635 1.00 94.25 465 ILE A N 1
ATOM 3562 C CA . ILE A 1 465 ? 18.748 14.583 -12.446 1.00 94.25 465 ILE A CA 1
ATOM 3563 C C . ILE A 1 465 ? 20.038 13.843 -12.081 1.00 94.25 465 ILE A C 1
ATOM 3565 O O . ILE A 1 465 ? 20.052 12.620 -11.974 1.00 94.25 465 ILE A O 1
ATOM 3569 N N . GLY A 1 466 ? 21.122 14.577 -11.803 1.00 94.31 466 GLY A N 1
ATOM 3570 C CA . GLY A 1 466 ? 22.391 13.984 -11.378 1.00 94.31 466 GLY A CA 1
ATOM 3571 C C . GLY A 1 466 ? 22.276 13.242 -10.044 1.00 94.31 466 GLY A C 1
ATOM 3572 O O . GLY A 1 466 ? 22.892 12.192 -9.863 1.00 94.31 466 GLY A O 1
ATOM 3573 N N . GLN A 1 467 ? 21.440 13.741 -9.130 1.00 94.19 467 GLN A N 1
ATOM 3574 C CA . GLN A 1 467 ? 21.170 13.077 -7.856 1.00 94.19 467 GLN A CA 1
ATOM 3575 C C . GLN A 1 467 ? 20.331 11.816 -8.062 1.00 94.19 467 GLN A C 1
ATOM 3577 O O . GLN A 1 467 ? 20.646 10.783 -7.473 1.00 94.19 467 GLN A O 1
ATOM 3582 N N . TRP A 1 468 ? 19.316 11.873 -8.934 1.00 96.25 468 TRP A N 1
ATOM 3583 C CA . TRP A 1 468 ? 18.511 10.697 -9.260 1.00 96.25 468 TRP A CA 1
ATOM 3584 C C . TRP A 1 468 ? 19.364 9.602 -9.903 1.00 96.25 468 TRP A C 1
ATOM 3586 O O . TRP A 1 468 ? 19.368 8.470 -9.432 1.00 96.25 468 TRP A O 1
ATOM 3596 N N . ARG A 1 469 ? 20.199 9.958 -10.884 1.00 96.19 469 ARG A N 1
ATOM 3597 C CA . ARG A 1 469 ? 21.169 9.048 -11.510 1.00 96.19 469 ARG A CA 1
ATOM 3598 C C . ARG A 1 469 ? 22.124 8.412 -10.501 1.00 96.19 469 ARG A C 1
ATOM 3600 O O . ARG A 1 469 ? 22.382 7.213 -10.576 1.00 96.19 469 ARG A O 1
ATOM 3607 N N . SER A 1 470 ? 22.631 9.194 -9.546 1.00 95.62 470 SER A N 1
ATOM 3608 C CA . SER A 1 470 ? 23.494 8.694 -8.467 1.00 95.62 470 SER A CA 1
ATOM 3609 C C . SER A 1 470 ? 22.763 7.665 -7.599 1.00 95.62 470 SER A C 1
ATOM 3611 O O . SER A 1 470 ? 23.284 6.581 -7.344 1.00 95.62 470 SER A O 1
ATOM 3613 N N . GLN A 1 471 ? 21.524 7.955 -7.198 1.00 95.69 471 GLN A N 1
ATOM 3614 C CA . GLN A 1 471 ? 20.729 7.026 -6.395 1.00 95.69 471 GLN A CA 1
ATOM 3615 C C . GLN A 1 471 ? 20.302 5.779 -7.170 1.00 95.69 471 GLN A C 1
ATOM 3617 O O . GLN A 1 471 ? 20.345 4.681 -6.623 1.00 95.69 471 GLN A O 1
ATOM 3622 N N . ALA A 1 472 ? 19.978 5.906 -8.456 1.00 96.75 472 ALA A N 1
ATOM 3623 C CA . ALA A 1 472 ? 19.705 4.769 -9.324 1.00 96.75 472 ALA A CA 1
ATOM 3624 C C . ALA A 1 472 ? 20.910 3.815 -9.402 1.00 96.75 472 ALA A C 1
ATOM 3626 O O . ALA A 1 472 ? 20.738 2.599 -9.335 1.00 96.75 472 ALA A O 1
ATOM 3627 N N . GLN A 1 473 ? 22.139 4.341 -9.460 1.00 96.19 473 GLN A N 1
ATOM 3628 C CA . GLN A 1 473 ? 23.349 3.513 -9.391 1.00 96.19 473 GLN A CA 1
ATOM 3629 C C . GLN A 1 473 ? 23.470 2.774 -8.050 1.00 96.19 473 GLN A C 1
ATOM 3631 O O . GLN A 1 473 ? 23.826 1.596 -8.041 1.00 96.19 473 GLN A O 1
ATOM 3636 N N . ILE A 1 474 ? 23.140 3.429 -6.932 1.00 96.12 474 ILE A N 1
ATOM 3637 C CA . ILE A 1 474 ? 23.154 2.806 -5.600 1.00 96.12 474 ILE A CA 1
ATOM 3638 C C . ILE A 1 474 ? 22.091 1.702 -5.504 1.00 96.12 474 ILE A C 1
ATOM 3640 O O . ILE A 1 474 ? 22.402 0.609 -5.031 1.00 96.12 474 ILE A O 1
ATOM 3644 N N . ILE A 1 475 ? 20.874 1.937 -6.010 1.00 97.25 475 ILE A N 1
ATOM 3645 C CA . ILE A 1 475 ? 19.813 0.920 -6.091 1.00 97.25 475 ILE A CA 1
ATOM 3646 C C . ILE A 1 475 ? 20.315 -0.296 -6.873 1.00 97.25 475 ILE A C 1
ATOM 3648 O O . ILE A 1 475 ? 20.225 -1.419 -6.387 1.00 97.25 475 ILE A O 1
ATOM 3652 N N . LEU A 1 476 ? 20.880 -0.093 -8.065 1.00 96.75 476 LEU A N 1
ATOM 3653 C CA . LEU A 1 476 ? 21.352 -1.195 -8.907 1.00 96.75 476 LEU A CA 1
ATOM 3654 C C . LEU A 1 476 ? 22.508 -1.970 -8.262 1.00 96.75 476 LEU A C 1
ATOM 3656 O O . LEU A 1 476 ? 22.546 -3.197 -8.352 1.00 96.75 476 LEU A O 1
ATOM 3660 N N . ALA A 1 477 ? 23.415 -1.278 -7.570 1.00 95.06 477 ALA A N 1
ATOM 3661 C CA . ALA A 1 477 ? 24.475 -1.915 -6.794 1.00 95.06 477 ALA A CA 1
ATOM 3662 C C . ALA A 1 477 ? 23.914 -2.749 -5.628 1.00 95.06 477 ALA A C 1
ATOM 3664 O O . ALA A 1 477 ? 24.392 -3.858 -5.386 1.00 95.06 477 ALA A O 1
ATOM 3665 N N . TRP A 1 478 ? 22.878 -2.258 -4.939 1.00 95.00 478 TRP A N 1
ATOM 3666 C CA . TRP A 1 478 ? 22.170 -3.019 -3.907 1.00 95.00 478 TRP A CA 1
ATOM 3667 C C . TRP A 1 478 ? 21.487 -4.263 -4.489 1.00 95.00 478 TRP A C 1
ATOM 3669 O O . TRP A 1 478 ? 21.697 -5.354 -3.962 1.00 95.00 478 TRP A O 1
ATOM 3679 N N . VAL A 1 479 ? 20.762 -4.148 -5.613 1.00 95.38 479 VAL A N 1
ATOM 3680 C CA . VAL A 1 479 ? 20.147 -5.318 -6.270 1.00 95.38 479 VAL A CA 1
ATOM 3681 C C . VAL A 1 479 ? 21.219 -6.339 -6.647 1.00 95.38 479 VAL A C 1
ATOM 3683 O O . VAL A 1 479 ? 21.080 -7.522 -6.351 1.00 95.38 479 VAL A O 1
ATOM 3686 N N . SER A 1 480 ? 22.324 -5.891 -7.245 1.00 94.31 480 SER A N 1
ATOM 3687 C CA . SER A 1 480 ? 23.451 -6.767 -7.575 1.00 94.31 480 SER A CA 1
ATOM 3688 C C . SER A 1 480 ? 23.994 -7.484 -6.336 1.00 94.31 480 SER A C 1
ATOM 3690 O O . SER A 1 480 ? 24.218 -8.689 -6.364 1.00 94.31 480 SER A O 1
ATOM 3692 N N . LYS A 1 481 ? 24.124 -6.792 -5.202 1.00 92.50 481 LYS A N 1
ATOM 3693 C CA . LYS A 1 481 ? 24.596 -7.392 -3.949 1.00 92.50 481 LYS A CA 1
ATOM 3694 C C . LYS A 1 481 ? 23.669 -8.492 -3.416 1.00 92.50 481 LYS A C 1
ATOM 3696 O O . LYS A 1 481 ? 24.171 -9.500 -2.922 1.00 92.50 481 LYS A O 1
ATOM 3701 N N . ILE A 1 482 ? 22.349 -8.305 -3.484 1.00 91.69 482 ILE A N 1
ATOM 3702 C CA . ILE A 1 482 ? 21.382 -9.275 -2.937 1.00 91.69 482 ILE A CA 1
ATOM 3703 C C . ILE A 1 482 ? 21.103 -10.445 -3.890 1.00 91.69 482 ILE A C 1
ATOM 3705 O O . ILE A 1 482 ? 20.703 -11.522 -3.447 1.00 91.69 482 ILE A O 1
ATOM 3709 N N . VAL A 1 483 ? 21.326 -10.266 -5.195 1.00 92.44 483 VAL A N 1
ATOM 3710 C CA . VAL A 1 483 ? 21.138 -11.320 -6.194 1.00 92.44 483 VAL A CA 1
ATOM 3711 C C . VAL A 1 483 ? 22.358 -12.241 -6.198 1.00 92.44 483 VAL A C 1
ATOM 3713 O O . VAL A 1 483 ? 23.416 -11.925 -6.744 1.00 92.44 483 VAL A O 1
ATOM 3716 N N . GLY A 1 484 ? 22.183 -13.422 -5.606 1.00 87.81 484 GLY A N 1
ATOM 3717 C CA . GLY A 1 484 ? 23.153 -14.515 -5.618 1.00 87.81 484 GLY A CA 1
ATOM 3718 C C . GLY A 1 484 ? 22.492 -15.882 -5.837 1.00 87.81 484 GLY A C 1
ATOM 3719 O O . GLY A 1 484 ? 21.279 -15.964 -6.018 1.00 87.81 484 GLY A O 1
ATOM 3720 N N . PRO A 1 485 ? 23.257 -16.988 -5.781 1.00 83.81 485 PRO A N 1
ATOM 3721 C CA . PRO A 1 485 ? 22.733 -18.334 -6.046 1.00 83.81 485 PRO A CA 1
ATOM 3722 C C . PRO A 1 485 ? 21.590 -18.784 -5.120 1.00 83.81 485 PRO A C 1
ATOM 3724 O O . PRO A 1 485 ? 20.821 -19.666 -5.486 1.00 83.81 485 PRO A O 1
ATOM 3727 N N . GLN A 1 486 ? 21.491 -18.197 -3.923 1.00 84.69 486 GLN A N 1
ATOM 3728 C CA . GLN A 1 486 ? 20.455 -18.480 -2.920 1.00 84.69 486 GLN A CA 1
ATOM 3729 C C . GLN A 1 486 ? 19.390 -17.374 -2.856 1.00 84.69 486 GLN A C 1
ATOM 3731 O O . GLN A 1 486 ? 18.740 -17.206 -1.831 1.00 84.69 486 GLN A O 1
ATOM 3736 N N . PHE A 1 487 ? 19.247 -16.576 -3.918 1.00 90.50 487 PHE A N 1
ATOM 3737 C CA . PHE A 1 487 ? 18.254 -15.509 -3.959 1.00 90.50 487 PHE A CA 1
ATOM 3738 C C . PHE A 1 487 ? 16.832 -16.073 -3.823 1.00 90.50 487 PHE A C 1
ATOM 3740 O O . PHE A 1 487 ? 16.407 -16.938 -4.598 1.00 90.50 487 PHE A O 1
ATOM 3747 N N . GLU A 1 488 ? 16.097 -15.536 -2.853 1.00 88.81 488 GLU A N 1
ATOM 3748 C CA . GLU A 1 488 ? 14.700 -15.850 -2.577 1.00 88.81 488 GLU A CA 1
ATOM 3749 C C . GLU A 1 488 ? 13.919 -14.564 -2.290 1.00 88.81 488 GLU A C 1
ATOM 3751 O O . GLU A 1 488 ? 14.448 -13.609 -1.723 1.00 88.81 488 GLU A O 1
ATOM 3756 N N . ALA A 1 489 ? 12.652 -14.548 -2.698 1.00 90.81 489 ALA A N 1
ATOM 3757 C CA . ALA A 1 489 ? 11.713 -13.455 -2.472 1.00 90.81 489 ALA A CA 1
ATOM 3758 C C . ALA A 1 489 ? 10.273 -13.981 -2.583 1.00 90.81 489 ALA A C 1
ATOM 3760 O O . ALA A 1 489 ? 10.016 -14.947 -3.312 1.00 90.81 489 ALA A O 1
ATOM 3761 N N . SER A 1 490 ? 9.321 -13.333 -1.902 1.00 90.75 490 SER A N 1
ATOM 3762 C CA . SER A 1 490 ? 7.895 -13.559 -2.163 1.00 90.75 490 SER A CA 1
ATOM 3763 C C . SER A 1 490 ? 7.544 -13.107 -3.594 1.00 90.75 490 SER A C 1
ATOM 3765 O O . SER A 1 490 ? 8.211 -12.212 -4.123 1.00 90.75 490 SER A O 1
ATOM 3767 N N . PRO A 1 491 ? 6.521 -13.686 -4.258 1.00 91.12 491 PRO A N 1
ATOM 3768 C CA . PRO A 1 491 ? 6.142 -13.271 -5.612 1.00 91.12 491 PRO A CA 1
ATOM 3769 C C . PRO A 1 491 ? 5.843 -11.769 -5.724 1.00 91.12 491 PRO A C 1
ATOM 3771 O O . PRO A 1 491 ? 6.319 -11.114 -6.648 1.00 91.12 491 PRO A O 1
ATOM 3774 N N . SER A 1 492 ? 5.133 -11.210 -4.737 1.00 89.94 492 SER A N 1
ATOM 3775 C CA . SER A 1 492 ? 4.859 -9.772 -4.626 1.00 89.94 492 SER A CA 1
ATOM 3776 C C . SER A 1 492 ? 6.145 -8.954 -4.501 1.00 89.94 492 SER A C 1
ATOM 3778 O O . SER A 1 492 ? 6.345 -8.013 -5.267 1.00 89.94 492 SER A O 1
ATOM 3780 N N . SER A 1 493 ? 7.049 -9.336 -3.592 1.00 92.19 493 SER A N 1
ATOM 3781 C CA . SER A 1 493 ? 8.340 -8.658 -3.426 1.00 92.19 493 SER A CA 1
ATOM 3782 C C . SER A 1 493 ? 9.182 -8.708 -4.693 1.00 92.19 493 SER A C 1
ATOM 3784 O O . SER A 1 493 ? 9.802 -7.714 -5.058 1.00 92.19 493 SER A O 1
ATOM 3786 N N . PHE A 1 494 ? 9.205 -9.847 -5.387 1.00 95.88 494 PHE A N 1
ATOM 3787 C CA . PHE A 1 494 ? 9.977 -9.996 -6.614 1.00 95.88 494 PHE A CA 1
ATOM 3788 C C . PHE A 1 494 ? 9.437 -9.114 -7.743 1.00 95.88 494 PHE A C 1
ATOM 3790 O O . PHE A 1 494 ? 10.218 -8.442 -8.415 1.00 95.88 494 PHE A O 1
ATOM 3797 N N . LEU A 1 495 ? 8.113 -9.044 -7.915 1.00 95.50 495 LEU A N 1
ATOM 3798 C CA . LEU A 1 495 ? 7.487 -8.123 -8.864 1.00 95.50 495 LEU A CA 1
ATOM 3799 C C . LEU A 1 495 ? 7.874 -6.664 -8.570 1.00 95.50 495 LEU A C 1
ATOM 3801 O O . LEU A 1 495 ? 8.306 -5.943 -9.475 1.00 95.50 495 LEU A O 1
ATOM 3805 N N . THR A 1 496 ? 7.775 -6.238 -7.307 1.00 96.44 496 THR A N 1
ATOM 3806 C CA . THR A 1 496 ? 8.154 -4.881 -6.887 1.00 96.44 496 THR A CA 1
ATOM 3807 C C . THR A 1 496 ? 9.649 -4.629 -7.092 1.00 96.44 496 THR A C 1
ATOM 3809 O O . THR A 1 496 ? 10.024 -3.576 -7.603 1.00 96.44 496 THR A O 1
ATOM 3812 N N . LEU A 1 497 ? 10.512 -5.609 -6.801 1.00 97.38 497 LEU A N 1
ATOM 3813 C CA . LEU A 1 497 ? 11.952 -5.534 -7.059 1.00 97.38 497 LEU A CA 1
ATOM 3814 C C . LEU A 1 497 ? 12.251 -5.338 -8.550 1.00 97.38 497 LEU A C 1
ATOM 3816 O O . LEU A 1 497 ? 13.034 -4.459 -8.904 1.00 97.38 497 LEU A O 1
ATOM 3820 N N . CYS A 1 498 ? 11.616 -6.111 -9.436 1.00 97.56 498 CYS A N 1
ATOM 3821 C CA . CYS A 1 498 ? 11.764 -5.944 -10.883 1.00 97.56 498 CYS A CA 1
ATOM 3822 C C . CYS A 1 498 ? 11.273 -4.566 -11.352 1.00 97.56 498 CYS A C 1
ATOM 3824 O O . CYS A 1 498 ? 11.846 -3.981 -12.270 1.00 97.56 498 CYS A O 1
ATOM 3826 N N . SER A 1 499 ? 10.237 -4.022 -10.713 1.00 97.25 499 SER A N 1
ATOM 3827 C CA . SER A 1 499 ? 9.736 -2.677 -10.994 1.00 97.25 499 SER A CA 1
ATOM 3828 C C . SER A 1 499 ? 10.718 -1.576 -10.559 1.00 97.25 499 SER A C 1
ATOM 3830 O O . SER A 1 499 ? 10.977 -0.660 -11.341 1.00 97.25 499 SER A O 1
ATOM 3832 N N . VAL A 1 500 ? 11.330 -1.696 -9.374 1.00 98.00 500 VAL A N 1
ATOM 3833 C CA . VAL A 1 500 ? 12.420 -0.815 -8.905 1.00 98.00 500 VAL A CA 1
ATOM 3834 C C . VAL A 1 500 ? 13.622 -0.900 -9.844 1.00 98.00 500 VAL A C 1
ATOM 3836 O O . VAL A 1 500 ? 14.183 0.124 -10.240 1.00 98.00 500 VAL A O 1
ATOM 3839 N N . LEU A 1 501 ? 13.995 -2.122 -10.235 1.00 97.56 501 LEU A N 1
ATOM 3840 C CA . LEU A 1 501 ? 15.095 -2.384 -11.154 1.00 97.56 501 LEU A CA 1
ATOM 3841 C C . LEU A 1 501 ? 14.869 -1.677 -12.494 1.00 97.56 501 LEU A C 1
ATOM 3843 O O . LEU A 1 501 ? 15.780 -1.017 -12.992 1.00 97.56 501 LEU A O 1
ATOM 3847 N N . LEU A 1 502 ? 13.660 -1.768 -13.055 1.00 97.75 502 LEU A N 1
ATOM 3848 C CA . LEU A 1 502 ? 13.290 -1.062 -14.280 1.00 97.75 502 LEU A CA 1
ATOM 3849 C C . LEU A 1 502 ? 13.404 0.454 -14.112 1.00 97.75 502 LEU A C 1
ATOM 3851 O O . LEU A 1 502 ? 14.032 1.108 -14.945 1.00 97.75 502 LEU A O 1
ATOM 3855 N N . ALA A 1 503 ? 12.839 1.005 -13.035 1.00 97.19 503 ALA A N 1
ATOM 3856 C CA . ALA A 1 503 ? 12.865 2.442 -12.788 1.00 97.19 503 ALA A CA 1
ATOM 3857 C C . ALA A 1 503 ? 14.302 2.987 -12.721 1.00 97.19 503 ALA A C 1
ATOM 3859 O O . ALA A 1 503 ? 14.610 3.959 -13.410 1.00 97.19 503 ALA A O 1
ATOM 3860 N N . ALA A 1 504 ? 15.188 2.326 -11.970 1.00 97.56 504 ALA A N 1
ATOM 3861 C CA . ALA A 1 504 ? 16.591 2.717 -11.846 1.00 97.56 504 ALA A CA 1
ATOM 3862 C C . ALA A 1 504 ? 17.390 2.499 -13.146 1.00 97.56 504 ALA A C 1
ATOM 3864 O O . ALA A 1 504 ? 18.245 3.311 -13.498 1.00 97.56 504 ALA A O 1
ATOM 3865 N N . SER A 1 505 ? 17.098 1.429 -13.891 1.00 96.94 505 SER A N 1
ATOM 3866 C CA . SER A 1 505 ? 17.797 1.114 -15.145 1.00 96.94 505 SER A CA 1
ATOM 3867 C C . SER A 1 505 ? 17.528 2.143 -16.245 1.00 96.94 505 SER A C 1
ATOM 3869 O O . SER A 1 505 ? 18.421 2.427 -17.039 1.00 96.94 505 SER A O 1
ATOM 3871 N N . LYS A 1 506 ? 16.329 2.745 -16.282 1.00 94.25 506 LYS A N 1
ATOM 3872 C CA . LYS A 1 506 ? 15.960 3.753 -17.295 1.00 94.25 506 LYS A CA 1
ATOM 3873 C C . LYS A 1 506 ? 16.830 5.009 -17.264 1.00 94.25 506 LYS A C 1
ATOM 3875 O O . LYS A 1 506 ? 17.072 5.591 -18.316 1.00 94.25 506 LYS A O 1
ATOM 3880 N N . VAL A 1 507 ? 17.310 5.398 -16.086 1.00 93.88 507 VAL A N 1
ATOM 3881 C CA . VAL A 1 507 ? 18.149 6.593 -15.886 1.00 93.88 507 VAL A CA 1
ATOM 3882 C C . VAL A 1 507 ? 19.613 6.248 -15.622 1.00 93.88 507 VAL A C 1
ATOM 3884 O O . VAL A 1 507 ? 20.398 7.113 -15.241 1.00 93.88 507 VAL A O 1
ATOM 3887 N N . TYR A 1 508 ? 20.004 4.984 -15.778 1.00 91.81 508 TYR A N 1
ATOM 3888 C CA . TYR A 1 508 ? 21.349 4.545 -15.445 1.00 91.81 508 TYR A CA 1
ATOM 3889 C C . TYR A 1 508 ? 22.410 5.282 -16.277 1.00 91.81 508 TYR A C 1
ATOM 3891 O O . TYR A 1 508 ? 22.357 5.317 -17.503 1.00 91.81 508 TYR A O 1
ATOM 3899 N N . SER A 1 509 ? 23.403 5.850 -15.589 1.00 86.75 509 SER A N 1
ATOM 3900 C CA . SER A 1 509 ? 24.488 6.633 -16.196 1.00 86.75 509 SER A CA 1
ATOM 3901 C C . SER A 1 509 ? 25.868 6.267 -15.629 1.00 86.75 509 SER A C 1
ATOM 3903 O O . SER A 1 509 ? 26.742 7.128 -15.511 1.00 86.75 509 SER A O 1
ATOM 3905 N N . GLY A 1 510 ? 26.034 5.031 -15.152 1.00 84.25 510 GLY A N 1
ATOM 3906 C CA . GLY A 1 510 ? 27.290 4.575 -14.555 1.00 84.25 510 GLY A CA 1
ATOM 3907 C C . GLY A 1 510 ? 28.332 4.149 -15.595 1.00 84.25 510 GLY A C 1
ATOM 3908 O O . GLY A 1 510 ? 28.058 4.054 -16.788 1.00 84.25 510 GLY A O 1
ATOM 3909 N N . ASN A 1 511 ? 29.550 3.880 -15.118 1.00 86.88 511 ASN A N 1
ATOM 3910 C CA . ASN A 1 511 ? 30.702 3.557 -15.972 1.00 86.88 511 ASN A CA 1
ATOM 3911 C C . ASN A 1 511 ? 30.871 2.054 -16.264 1.00 86.88 511 ASN A C 1
ATOM 3913 O O . ASN A 1 511 ? 31.802 1.689 -16.979 1.00 86.88 511 ASN A O 1
ATOM 3917 N N . ALA A 1 512 ? 30.057 1.180 -15.665 1.00 90.81 512 ALA A N 1
ATOM 3918 C CA . ALA A 1 512 ? 30.160 -0.271 -15.826 1.00 90.81 512 ALA A CA 1
ATOM 3919 C C . ALA A 1 512 ? 28.857 -0.965 -15.421 1.00 90.81 512 ALA A C 1
ATOM 3921 O O . ALA A 1 512 ? 28.309 -0.662 -14.360 1.00 90.81 512 ALA A O 1
ATOM 3922 N N . ILE A 1 513 ? 28.411 -1.941 -16.215 1.00 91.25 513 ILE A N 1
ATOM 3923 C CA . ILE A 1 513 ? 27.207 -2.726 -15.924 1.00 91.25 513 ILE A CA 1
ATOM 3924 C C . ILE A 1 513 ? 27.255 -3.292 -14.490 1.00 91.25 513 ILE A C 1
ATOM 3926 O O . ILE A 1 513 ? 28.243 -3.926 -14.116 1.00 91.25 513 ILE A O 1
ATOM 3930 N N . PRO A 1 514 ? 26.199 -3.090 -13.677 1.00 90.75 514 PRO A N 1
ATOM 3931 C CA . PRO A 1 514 ? 26.214 -3.476 -12.267 1.00 90.75 514 PRO A CA 1
ATOM 3932 C C . PRO A 1 514 ? 26.006 -4.981 -12.027 1.00 90.75 514 PRO A C 1
ATOM 3934 O O . PRO A 1 514 ? 26.170 -5.435 -10.896 1.00 90.75 514 PRO A O 1
ATOM 3937 N N . PHE A 1 515 ? 25.652 -5.756 -13.056 1.00 93.81 515 PHE A N 1
ATOM 3938 C CA . PHE A 1 515 ? 25.314 -7.177 -12.948 1.00 93.81 515 PHE A CA 1
ATOM 3939 C C . PHE A 1 515 ? 26.298 -8.075 -13.691 1.00 93.81 515 PHE A C 1
ATOM 3941 O O . PHE A 1 515 ? 26.703 -7.787 -14.816 1.00 93.81 515 PHE A O 1
ATOM 3948 N N . THR A 1 516 ? 26.612 -9.223 -13.097 1.00 92.19 516 THR A N 1
ATOM 3949 C CA . THR A 1 516 ? 27.322 -10.303 -13.785 1.00 92.19 516 THR A CA 1
ATOM 3950 C C . THR A 1 516 ? 26.361 -11.132 -14.649 1.00 92.19 516 THR A C 1
ATOM 3952 O O . THR A 1 516 ? 25.154 -11.172 -14.381 1.00 92.19 516 THR A O 1
ATOM 3955 N N . PRO A 1 517 ? 26.865 -11.858 -15.666 1.00 90.38 517 PRO A N 1
ATOM 3956 C CA . PRO A 1 517 ? 26.043 -12.772 -16.459 1.00 90.38 517 PRO A CA 1
ATOM 3957 C C . PRO A 1 517 ? 25.288 -13.816 -15.623 1.00 90.38 517 PRO A C 1
ATOM 3959 O O . PRO A 1 517 ? 24.142 -14.122 -15.948 1.00 90.38 517 PRO A O 1
ATOM 3962 N N . ASP A 1 518 ? 25.899 -14.315 -14.544 1.00 92.38 518 ASP A N 1
ATOM 3963 C CA . ASP A 1 518 ? 25.292 -15.307 -13.649 1.00 92.38 518 ASP A CA 1
ATOM 3964 C C . ASP A 1 518 ? 24.122 -14.708 -12.855 1.00 92.38 518 ASP A C 1
ATOM 3966 O O . ASP A 1 518 ? 23.090 -15.351 -12.681 1.00 92.38 518 ASP A O 1
ATOM 3970 N N . GLN A 1 519 ? 24.244 -13.455 -12.405 1.00 94.62 519 GLN A N 1
ATOM 3971 C CA . GLN A 1 519 ? 23.163 -12.755 -11.699 1.00 94.62 519 GLN A CA 1
ATOM 3972 C C . GLN A 1 519 ? 21.954 -12.512 -12.604 1.00 94.62 519 GLN A C 1
ATOM 3974 O O . GLN A 1 519 ? 20.813 -12.673 -12.172 1.00 94.62 519 GLN A O 1
ATOM 3979 N N . VAL A 1 520 ? 22.199 -12.173 -13.872 1.00 94.00 520 VAL A N 1
ATOM 3980 C CA . VAL A 1 520 ? 21.140 -12.057 -14.882 1.00 94.00 520 VAL A CA 1
ATOM 3981 C C . VAL A 1 520 ? 20.409 -13.392 -15.048 1.00 94.00 520 VAL A C 1
ATOM 3983 O O . VAL A 1 520 ? 19.179 -13.419 -15.038 1.00 94.00 520 VAL A O 1
ATOM 3986 N N . ASP A 1 521 ? 21.143 -14.506 -15.128 1.00 93.88 521 ASP A N 1
ATOM 3987 C CA . ASP A 1 521 ? 20.540 -15.837 -15.250 1.00 93.88 521 ASP A CA 1
ATOM 3988 C C . ASP A 1 521 ? 19.713 -16.214 -14.017 1.00 93.88 521 ASP A C 1
ATOM 3990 O O . ASP A 1 521 ? 18.613 -16.750 -14.167 1.00 93.88 521 ASP A O 1
ATOM 3994 N N . VAL A 1 522 ? 20.189 -15.887 -12.810 1.00 95.56 522 VAL A N 1
ATOM 3995 C CA . VAL A 1 522 ? 19.429 -16.087 -11.564 1.00 95.56 522 VAL A CA 1
ATOM 3996 C C . VAL A 1 522 ? 18.091 -15.351 -11.622 1.00 95.56 522 VAL A C 1
ATOM 3998 O O . VAL A 1 522 ? 17.057 -15.965 -11.359 1.00 95.56 522 VAL A O 1
ATOM 4001 N N . LEU A 1 523 ? 18.079 -14.069 -12.006 1.00 95.06 523 LEU A N 1
ATOM 4002 C CA . LEU A 1 523 ? 16.848 -13.273 -12.090 1.00 95.06 523 LEU A CA 1
ATOM 4003 C C . LEU A 1 523 ? 15.862 -13.838 -13.120 1.00 95.06 523 LEU A C 1
ATOM 4005 O O . LEU A 1 523 ? 14.677 -13.986 -12.819 1.00 95.06 523 LEU A O 1
ATOM 4009 N N . ILE A 1 524 ? 16.346 -14.202 -14.310 1.00 92.50 524 ILE A N 1
ATOM 4010 C CA . ILE A 1 524 ? 15.513 -14.766 -15.383 1.00 92.50 524 ILE A CA 1
ATOM 4011 C C . ILE A 1 524 ? 14.907 -16.103 -14.947 1.00 92.50 524 ILE A C 1
ATOM 4013 O O . ILE A 1 524 ? 13.704 -16.324 -15.095 1.00 92.50 524 ILE A O 1
ATOM 4017 N N . GLN A 1 525 ? 15.718 -16.997 -14.374 1.00 92.50 525 GLN A N 1
ATOM 4018 C CA . GLN A 1 525 ? 15.253 -18.303 -13.904 1.00 92.50 525 GLN A CA 1
ATOM 4019 C C . GLN A 1 525 ? 14.275 -18.170 -12.734 1.00 92.50 525 GLN A C 1
ATOM 4021 O O . GLN A 1 525 ? 13.300 -18.922 -12.653 1.00 92.50 525 GLN A O 1
ATOM 4026 N N . PHE A 1 526 ? 14.503 -17.206 -11.837 1.00 94.25 526 PHE A N 1
ATOM 4027 C CA . PHE A 1 526 ? 13.588 -16.909 -10.740 1.00 94.25 526 PHE A CA 1
ATOM 4028 C C . PHE A 1 526 ? 12.226 -16.440 -11.267 1.00 94.25 526 PHE A C 1
ATOM 4030 O O . PHE A 1 526 ? 11.200 -17.018 -10.904 1.00 94.25 526 PHE A O 1
ATOM 4037 N N . ALA A 1 527 ? 12.217 -15.485 -12.201 1.00 91.81 527 ALA A N 1
ATOM 4038 C CA . ALA A 1 527 ? 11.003 -14.984 -12.841 1.00 91.81 527 ALA A CA 1
ATOM 4039 C C . ALA A 1 527 ? 10.241 -16.081 -13.610 1.00 91.81 527 ALA A C 1
ATOM 4041 O O . ALA A 1 527 ? 9.009 -16.142 -13.565 1.00 91.81 527 ALA A O 1
ATOM 4042 N N . ALA A 1 528 ? 10.961 -16.982 -14.290 1.00 89.19 528 ALA A N 1
ATOM 4043 C CA . ALA A 1 528 ? 10.362 -18.106 -15.009 1.00 89.19 528 ALA A CA 1
ATOM 4044 C C . ALA A 1 528 ? 9.728 -19.128 -14.051 1.00 89.19 528 ALA A C 1
ATOM 4046 O O . ALA A 1 528 ? 8.616 -19.596 -14.289 1.00 89.19 528 ALA A O 1
ATOM 4047 N N . ARG A 1 529 ? 10.405 -19.438 -12.936 1.00 93.31 529 ARG A N 1
ATOM 4048 C CA . ARG A 1 529 ? 9.922 -20.366 -11.900 1.00 93.31 529 ARG A CA 1
ATOM 4049 C C . ARG A 1 529 ? 8.654 -19.870 -11.208 1.00 93.31 529 ARG A C 1
ATOM 4051 O O . ARG A 1 529 ? 7.782 -20.684 -10.921 1.00 93.31 529 ARG A O 1
ATOM 4058 N N . LEU A 1 530 ? 8.551 -18.567 -10.942 1.00 91.75 530 LEU A N 1
ATOM 4059 C CA . LEU A 1 530 ? 7.340 -17.976 -10.364 1.00 91.75 530 LEU A CA 1
ATOM 4060 C C . LEU A 1 530 ? 6.160 -17.943 -11.343 1.00 91.75 530 LEU A C 1
ATOM 4062 O O . LEU A 1 530 ? 5.018 -17.818 -10.907 1.00 91.75 530 LEU A O 1
ATOM 4066 N N . ASN A 1 531 ? 6.424 -18.065 -12.650 1.00 89.75 531 ASN A N 1
ATOM 4067 C CA . ASN A 1 531 ? 5.432 -17.909 -13.712 1.00 89.75 531 ASN A CA 1
ATOM 4068 C C . ASN A 1 531 ? 4.667 -16.569 -13.620 1.00 89.75 531 ASN A C 1
ATOM 4070 O O . ASN A 1 531 ? 3.478 -16.491 -13.929 1.00 89.75 531 ASN A O 1
ATOM 4074 N N . ASP A 1 532 ? 5.364 -15.518 -13.176 1.00 87.94 532 ASP A N 1
ATOM 4075 C CA . ASP A 1 532 ? 4.843 -14.156 -13.083 1.00 87.94 532 ASP A CA 1
ATOM 4076 C C . ASP A 1 532 ? 5.277 -13.349 -14.313 1.00 87.94 532 ASP A C 1
ATOM 4078 O O . ASP A 1 532 ? 6.410 -12.869 -14.418 1.00 87.94 532 ASP A O 1
ATOM 4082 N N . PHE A 1 533 ? 4.360 -13.210 -15.267 1.00 90.75 533 PHE A N 1
ATOM 4083 C CA . PHE A 1 533 ? 4.625 -12.501 -16.517 1.00 90.75 533 PHE A CA 1
ATOM 4084 C C . PHE A 1 533 ? 4.786 -10.989 -16.340 1.00 90.75 533 PHE A C 1
ATOM 4086 O O . PHE A 1 533 ? 5.468 -10.361 -17.150 1.00 90.75 533 PHE A O 1
ATOM 4093 N N . GLN A 1 534 ? 4.218 -10.396 -15.285 1.00 90.94 534 GLN A N 1
ATOM 4094 C CA . GLN A 1 534 ? 4.429 -8.978 -15.004 1.00 90.94 534 GLN A CA 1
ATOM 4095 C C . GLN A 1 534 ? 5.862 -8.754 -14.528 1.00 90.94 534 GLN A C 1
ATOM 4097 O O . GLN A 1 534 ? 6.544 -7.870 -15.046 1.00 90.94 534 GLN A O 1
ATOM 4102 N N . ALA A 1 535 ? 6.353 -9.599 -13.616 1.00 93.25 535 ALA A N 1
ATOM 4103 C CA . ALA A 1 535 ? 7.734 -9.528 -13.149 1.00 93.25 535 ALA A CA 1
ATOM 4104 C C . ALA A 1 535 ? 8.723 -9.763 -14.302 1.00 93.25 535 ALA A C 1
ATOM 4106 O O . ALA A 1 535 ? 9.687 -9.014 -14.450 1.00 93.25 535 ALA A O 1
ATOM 4107 N N . GLN A 1 536 ? 8.443 -10.740 -15.175 1.00 95.06 536 GLN A N 1
ATOM 4108 C CA . GLN A 1 536 ? 9.243 -10.992 -16.379 1.00 95.06 536 GLN A CA 1
ATOM 4109 C C . GLN A 1 536 ? 9.273 -9.786 -17.322 1.00 95.06 536 GLN A C 1
ATOM 4111 O O . GLN A 1 536 ? 10.349 -9.408 -17.773 1.00 95.06 536 GLN A O 1
ATOM 4116 N N . SER A 1 537 ? 8.123 -9.162 -17.597 1.00 94.88 537 SER A N 1
ATOM 4117 C CA . SER A 1 537 ? 8.046 -7.972 -18.452 1.00 94.88 537 SER A CA 1
ATOM 4118 C C . SER A 1 537 ? 8.890 -6.831 -17.868 1.00 94.88 537 SER A C 1
ATOM 4120 O O . SER A 1 537 ? 9.759 -6.294 -18.551 1.00 94.88 537 SER A O 1
ATOM 4122 N N . ARG A 1 538 ? 8.755 -6.540 -16.564 1.00 96.62 538 ARG A N 1
ATOM 4123 C CA . ARG A 1 538 ? 9.561 -5.504 -15.890 1.00 96.62 538 ARG A CA 1
ATOM 4124 C C . ARG A 1 538 ? 11.059 -5.808 -15.913 1.00 96.62 538 ARG A C 1
ATOM 4126 O O . ARG A 1 538 ? 11.854 -4.909 -16.174 1.00 96.62 538 ARG A O 1
ATOM 4133 N N . LEU A 1 539 ? 11.441 -7.064 -15.680 1.00 97.19 539 LEU A N 1
ATOM 4134 C CA . LEU A 1 539 ? 12.835 -7.503 -15.742 1.00 97.19 539 LEU A CA 1
ATOM 4135 C C . LEU A 1 539 ? 13.414 -7.346 -17.154 1.00 97.19 539 LEU A C 1
ATOM 4137 O O . LEU A 1 539 ? 14.524 -6.841 -17.301 1.00 97.19 539 LEU A O 1
ATOM 4141 N N . VAL A 1 540 ? 12.660 -7.739 -18.184 1.00 96.75 540 VAL A N 1
ATOM 4142 C CA . VAL A 1 540 ? 13.057 -7.590 -19.590 1.00 96.75 540 VAL A CA 1
ATOM 4143 C C . VAL A 1 540 ? 13.273 -6.124 -19.948 1.00 96.75 540 VAL A C 1
ATOM 4145 O O . VAL A 1 540 ? 14.329 -5.791 -20.484 1.00 96.75 540 VAL A O 1
ATOM 4148 N N . GLY A 1 541 ? 12.342 -5.239 -19.584 1.00 96.44 541 GLY A N 1
ATOM 4149 C CA . GLY A 1 541 ? 12.512 -3.801 -19.797 1.00 96.44 541 GLY A CA 1
ATOM 4150 C C . GLY A 1 541 ? 13.745 -3.249 -19.073 1.00 96.44 541 GLY A C 1
ATOM 4151 O O . GLY A 1 541 ? 14.481 -2.432 -19.624 1.00 96.44 541 GLY A O 1
ATOM 4152 N N . ALA A 1 542 ? 14.018 -3.724 -17.853 1.00 97.31 542 ALA A N 1
ATOM 4153 C CA . ALA A 1 542 ? 15.146 -3.242 -17.064 1.00 97.31 542 ALA A CA 1
ATOM 4154 C C . ALA A 1 542 ? 16.489 -3.645 -17.683 1.00 97.31 542 ALA A C 1
ATOM 4156 O O . ALA A 1 542 ? 17.373 -2.810 -17.874 1.00 97.31 542 ALA A O 1
ATOM 4157 N N . LEU A 1 543 ? 16.621 -4.922 -18.050 1.00 96.88 543 LEU A N 1
ATOM 4158 C CA . LEU A 1 543 ? 17.809 -5.441 -18.720 1.00 96.88 543 LEU A CA 1
ATOM 4159 C C . LEU A 1 543 ? 17.997 -4.794 -20.098 1.00 96.88 543 LEU A C 1
ATOM 4161 O O . LEU A 1 543 ? 19.124 -4.457 -20.453 1.00 96.88 543 LEU A O 1
ATOM 4165 N N . GLY A 1 544 ? 16.909 -4.562 -20.838 1.00 96.00 544 GLY A N 1
ATOM 4166 C CA . GLY A 1 544 ? 16.922 -3.823 -22.100 1.00 96.00 544 GLY A CA 1
ATOM 4167 C C . GLY A 1 544 ? 17.447 -2.395 -21.938 1.00 96.00 544 GLY A C 1
ATOM 4168 O O . GLY A 1 544 ? 18.324 -1.973 -22.688 1.00 96.00 544 GLY A O 1
ATOM 4169 N N . ALA A 1 545 ? 16.999 -1.675 -20.906 1.00 95.44 545 ALA A N 1
ATOM 4170 C CA . ALA A 1 545 ? 17.494 -0.333 -20.613 1.00 95.44 545 ALA A CA 1
ATOM 4171 C C . ALA A 1 545 ? 19.006 -0.317 -20.310 1.00 95.44 545 ALA A C 1
ATOM 4173 O O . ALA A 1 545 ? 19.714 0.558 -20.811 1.00 95.44 545 ALA A O 1
ATOM 4174 N N . LEU A 1 546 ? 19.513 -1.305 -19.561 1.00 95.81 546 LEU A N 1
ATOM 4175 C CA . LEU A 1 546 ? 20.947 -1.450 -19.274 1.00 95.81 546 LEU A CA 1
ATOM 4176 C C . LEU A 1 546 ? 21.766 -1.873 -20.502 1.00 95.81 546 LEU A C 1
ATOM 4178 O O . LEU A 1 546 ? 22.926 -1.484 -20.623 1.00 95.81 546 LEU A O 1
ATOM 4182 N N . ALA A 1 547 ? 21.182 -2.637 -21.429 1.00 95.12 547 ALA A N 1
ATOM 4183 C CA . ALA A 1 547 ? 21.866 -3.106 -22.635 1.00 95.12 547 ALA A CA 1
ATOM 4184 C C . ALA A 1 547 ? 22.280 -1.971 -23.587 1.00 95.12 547 ALA A C 1
ATOM 4186 O O . ALA A 1 547 ? 23.136 -2.188 -24.444 1.00 95.12 547 ALA A O 1
ATOM 4187 N N . LYS A 1 548 ? 21.739 -0.759 -23.412 1.00 92.94 548 LYS A N 1
ATOM 4188 C CA . LYS A 1 548 ? 22.157 0.447 -24.147 1.00 92.94 548 LYS A CA 1
ATOM 4189 C C . LYS A 1 548 ? 23.573 0.917 -23.800 1.00 92.94 548 LYS A C 1
ATOM 4191 O O . LYS A 1 548 ? 24.130 1.742 -24.517 1.00 92.94 548 LYS A O 1
ATOM 4196 N N . PHE A 1 549 ? 24.165 0.422 -22.714 1.00 91.81 549 PHE A N 1
ATOM 4197 C CA . PHE A 1 549 ? 25.524 0.778 -22.323 1.00 91.81 549 PHE A CA 1
ATOM 4198 C C . PHE A 1 549 ? 26.559 0.241 -23.327 1.00 91.81 549 PHE A C 1
ATOM 4200 O O . PHE A 1 549 ? 26.815 -0.959 -23.409 1.00 91.81 549 PHE A O 1
ATOM 4207 N N . GLU A 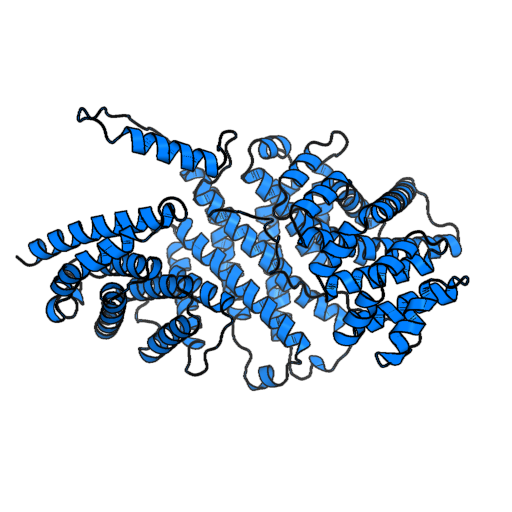1 550 ? 27.206 1.144 -24.063 1.00 88.81 550 GLU A N 1
ATOM 4208 C CA . GLU A 1 550 ? 28.160 0.788 -25.125 1.00 88.81 550 GLU A CA 1
ATOM 4209 C C . GLU A 1 550 ? 29.478 0.174 -24.621 1.00 88.81 550 GLU A C 1
ATOM 4211 O O . GLU A 1 550 ? 30.206 -0.450 -25.394 1.00 88.81 550 GLU A O 1
ATOM 4216 N N . GLY A 1 551 ? 29.797 0.316 -23.330 1.00 88.00 551 GLY A N 1
ATOM 4217 C CA . GLY A 1 551 ? 31.055 -0.171 -22.754 1.00 88.00 551 GLY A CA 1
ATOM 4218 C C . GLY A 1 551 ? 31.136 -1.688 -22.547 1.00 88.00 551 GLY A C 1
ATOM 4219 O O . GLY A 1 551 ? 32.206 -2.177 -22.186 1.00 88.00 551 GLY A O 1
ATOM 4220 N N . ASP A 1 552 ? 30.050 -2.440 -22.765 1.00 92.56 552 ASP A N 1
ATOM 4221 C CA . ASP A 1 552 ? 30.027 -3.899 -22.606 1.00 92.56 552 ASP A CA 1
ATOM 4222 C C . ASP A 1 552 ? 29.189 -4.597 -23.695 1.00 92.56 552 ASP A C 1
ATOM 4224 O O . ASP A 1 552 ? 28.001 -4.895 -23.543 1.00 92.56 552 ASP A O 1
ATOM 4228 N N . ILE A 1 553 ? 29.848 -4.905 -24.815 1.00 94.50 553 ILE A N 1
ATOM 4229 C CA . ILE A 1 553 ? 29.235 -5.611 -25.950 1.00 94.50 553 ILE A CA 1
ATOM 4230 C C . ILE A 1 553 ? 28.822 -7.041 -25.562 1.00 94.50 553 ILE A C 1
ATOM 4232 O O . ILE A 1 553 ? 27.846 -7.560 -26.101 1.00 94.50 553 ILE A O 1
ATOM 4236 N N . ALA A 1 554 ? 29.533 -7.697 -24.638 1.00 94.00 554 ALA A N 1
ATOM 4237 C CA . ALA A 1 554 ? 29.202 -9.061 -24.227 1.00 94.00 554 ALA A CA 1
ATOM 4238 C C . ALA A 1 554 ? 27.886 -9.090 -23.441 1.00 94.00 554 ALA A C 1
ATOM 4240 O O . ALA A 1 554 ? 27.035 -9.947 -23.695 1.00 94.00 554 ALA A O 1
ATOM 4241 N N . PHE A 1 555 ? 27.690 -8.118 -22.548 1.00 94.50 555 PHE A N 1
ATOM 4242 C CA . PHE A 1 555 ? 26.423 -7.924 -21.857 1.00 94.50 555 PHE A CA 1
ATOM 4243 C C . PHE A 1 555 ? 25.289 -7.610 -22.839 1.00 94.50 555 PHE A C 1
ATOM 4245 O O . PHE A 1 555 ? 24.280 -8.317 -22.829 1.00 94.50 555 PHE A O 1
ATOM 4252 N N . ASN A 1 556 ? 25.475 -6.640 -23.749 1.00 96.12 556 ASN A N 1
ATOM 4253 C CA . ASN A 1 556 ? 24.486 -6.337 -24.795 1.00 96.12 556 ASN A CA 1
ATOM 4254 C C . ASN A 1 556 ? 24.125 -7.590 -25.607 1.00 96.12 556 ASN A C 1
ATOM 4256 O O . ASN A 1 556 ? 22.953 -7.873 -25.823 1.00 96.12 556 ASN A O 1
ATOM 4260 N N . SER A 1 557 ? 25.124 -8.381 -25.995 1.00 96.56 557 SER A N 1
ATOM 4261 C CA . SER A 1 557 ? 24.949 -9.613 -26.761 1.00 96.56 557 SER A CA 1
ATOM 4262 C C . SER A 1 557 ? 24.086 -10.649 -26.036 1.00 96.56 557 SER A C 1
ATOM 4264 O O . SER A 1 557 ? 23.199 -11.234 -26.661 1.00 96.56 557 SER A O 1
ATOM 4266 N N . LYS A 1 558 ? 24.301 -10.844 -24.726 1.00 95.75 558 LYS A N 1
ATOM 4267 C CA . LYS A 1 558 ? 23.496 -11.745 -23.881 1.00 95.75 558 LYS A CA 1
ATOM 4268 C C . LYS A 1 558 ? 22.059 -11.244 -23.733 1.00 95.75 558 LYS A C 1
ATOM 4270 O O . LYS A 1 558 ? 21.125 -12.033 -23.861 1.00 95.75 558 LYS A O 1
ATOM 4275 N N . ILE A 1 559 ? 21.872 -9.949 -23.473 1.00 96.88 559 ILE A N 1
ATOM 4276 C CA . ILE A 1 559 ? 20.526 -9.376 -23.350 1.00 96.88 559 ILE A CA 1
ATOM 4277 C C . ILE A 1 559 ? 19.803 -9.402 -24.698 1.00 96.88 559 ILE A C 1
ATOM 4279 O O . ILE A 1 559 ? 18.635 -9.763 -24.743 1.00 96.88 559 ILE A O 1
ATOM 4283 N N . GLY A 1 560 ? 20.490 -9.133 -25.807 1.00 97.06 560 GLY A N 1
ATOM 4284 C CA . GLY A 1 560 ? 19.934 -9.277 -27.149 1.00 97.06 560 GLY A CA 1
ATOM 4285 C C . GLY A 1 560 ? 19.411 -10.693 -27.416 1.00 97.06 560 GLY A C 1
ATOM 4286 O O . GLY A 1 560 ? 18.300 -10.837 -27.919 1.00 97.06 560 GLY A O 1
ATOM 4287 N N . ASP A 1 561 ? 20.153 -11.736 -27.019 1.00 96.50 561 ASP A N 1
ATOM 4288 C CA . ASP A 1 561 ? 19.694 -13.129 -27.157 1.00 96.50 561 ASP A CA 1
ATOM 4289 C C . ASP A 1 561 ? 18.429 -13.389 -26.326 1.00 96.50 561 ASP A C 1
ATOM 4291 O O . ASP A 1 561 ? 17.488 -14.024 -26.804 1.00 96.50 561 ASP A O 1
ATOM 4295 N N . LEU A 1 562 ? 18.383 -12.866 -25.094 1.00 95.69 562 LEU A N 1
ATOM 4296 C CA . LEU A 1 562 ? 17.200 -12.935 -24.236 1.00 95.69 562 LEU A CA 1
ATOM 4297 C C . LEU A 1 562 ? 15.995 -12.261 -24.904 1.00 95.69 562 LEU A C 1
ATOM 4299 O O . LEU A 1 562 ? 14.950 -12.898 -25.037 1.00 95.69 562 LEU A O 1
ATOM 4303 N N . LEU A 1 563 ? 16.144 -11.014 -25.358 1.00 97.19 563 LEU A N 1
ATOM 4304 C CA . LEU A 1 563 ? 15.084 -10.258 -26.030 1.00 97.19 563 LEU A CA 1
ATOM 4305 C C . LEU A 1 563 ? 14.565 -11.018 -27.252 1.00 97.19 563 LEU A C 1
ATOM 4307 O O . LEU A 1 563 ? 13.361 -11.227 -27.389 1.00 97.19 563 LEU A O 1
ATOM 4311 N N . MET A 1 564 ? 15.464 -11.523 -28.098 1.00 97.50 564 MET A N 1
ATOM 4312 C CA . MET A 1 564 ? 15.083 -12.312 -29.268 1.00 97.50 564 MET A CA 1
ATOM 4313 C C . MET A 1 564 ? 14.390 -13.625 -28.890 1.00 97.50 564 MET A C 1
ATOM 4315 O O . MET A 1 564 ? 13.437 -14.022 -29.566 1.00 97.50 564 MET A O 1
ATOM 4319 N N . SER A 1 565 ? 14.790 -14.283 -27.798 1.00 95.00 565 SER A N 1
ATOM 4320 C CA . SER A 1 565 ? 14.113 -15.492 -27.307 1.00 95.00 565 SER A CA 1
ATOM 4321 C C . SER A 1 565 ? 12.664 -15.214 -26.886 1.00 95.00 565 SER A C 1
ATOM 4323 O O . SER A 1 565 ? 11.777 -16.017 -27.171 1.00 95.00 565 SER A O 1
ATOM 4325 N N . CYS A 1 566 ? 12.384 -14.041 -26.304 1.00 94.69 566 CYS A N 1
ATOM 4326 C CA . CYS A 1 566 ? 11.024 -13.627 -25.950 1.00 94.69 566 CYS A CA 1
ATOM 4327 C C . CYS A 1 566 ? 10.118 -13.476 -27.183 1.00 94.69 566 CYS A C 1
ATOM 4329 O O . CYS A 1 566 ? 8.918 -13.733 -27.089 1.00 94.69 566 CYS A O 1
ATOM 4331 N N . LEU A 1 567 ? 10.687 -13.091 -28.330 1.00 96.19 567 LEU A N 1
ATOM 4332 C CA . LEU A 1 567 ? 9.959 -12.813 -29.574 1.00 96.19 567 LEU A CA 1
ATOM 4333 C C . LEU A 1 567 ? 9.813 -14.035 -30.488 1.00 96.19 567 LEU A C 1
ATOM 4335 O O . LEU A 1 567 ? 8.839 -14.136 -31.231 1.00 96.19 567 LEU A O 1
ATOM 4339 N N . THR A 1 568 ? 10.785 -14.946 -30.451 1.00 93.00 568 THR A N 1
ATOM 4340 C CA . THR A 1 568 ? 10.888 -16.088 -31.379 1.00 93.00 568 THR A CA 1
ATOM 4341 C C . THR A 1 568 ? 10.317 -17.395 -30.827 1.00 93.00 568 THR A C 1
ATOM 4343 O O . THR A 1 568 ? 10.275 -18.393 -31.544 1.00 93.00 568 THR A O 1
ATOM 4346 N N . ASN A 1 569 ? 9.831 -17.399 -29.583 1.00 86.56 569 ASN A N 1
ATOM 4347 C CA . ASN A 1 569 ? 9.106 -18.534 -29.012 1.00 86.56 569 ASN A CA 1
ATOM 4348 C C . ASN A 1 569 ? 7.841 -18.880 -29.824 1.00 86.56 569 ASN A C 1
ATOM 4350 O O . ASN A 1 569 ? 7.154 -17.995 -30.328 1.00 86.56 569 ASN A O 1
ATOM 4354 N N . ASP A 1 570 ? 7.457 -20.162 -29.861 1.00 82.12 570 ASP A N 1
ATOM 4355 C CA . ASP A 1 570 ? 6.243 -20.629 -30.565 1.00 82.12 570 ASP A CA 1
ATOM 4356 C C . ASP A 1 570 ? 4.953 -19.963 -30.053 1.00 82.12 570 ASP A C 1
ATOM 4358 O O . ASP A 1 570 ? 3.955 -19.821 -30.770 1.00 82.12 570 ASP A O 1
ATOM 4362 N N . ASN A 1 571 ? 4.961 -19.565 -28.781 1.00 87.25 571 ASN A N 1
ATOM 4363 C CA . ASN A 1 571 ? 3.860 -18.880 -28.131 1.00 87.25 571 ASN A CA 1
ATOM 4364 C C . ASN A 1 571 ? 4.372 -17.717 -27.265 1.00 87.25 571 ASN A C 1
ATOM 4366 O O . ASN A 1 571 ? 4.448 -17.870 -26.044 1.00 87.25 571 ASN A O 1
ATOM 4370 N N . PRO A 1 572 ? 4.716 -16.566 -27.870 1.00 91.12 572 PRO A N 1
ATOM 4371 C CA . PRO A 1 572 ? 5.214 -15.415 -27.129 1.00 91.12 572 PRO A CA 1
ATOM 4372 C C . PRO A 1 572 ? 4.152 -14.916 -26.146 1.00 91.12 572 PRO A C 1
ATOM 4374 O O . PRO A 1 572 ? 2.963 -14.843 -26.488 1.00 91.12 572 PRO A O 1
ATOM 4377 N N . GLN A 1 573 ? 4.572 -14.604 -24.919 1.00 92.69 573 GLN A N 1
ATOM 4378 C CA . GLN A 1 573 ? 3.685 -14.002 -23.930 1.00 92.69 573 GLN A CA 1
ATOM 4379 C C . GLN A 1 573 ? 3.530 -12.504 -24.249 1.00 92.69 573 GLN A C 1
ATOM 4381 O O . GLN A 1 573 ? 4.550 -11.841 -24.426 1.00 92.69 573 GLN A O 1
ATOM 4386 N N . PRO A 1 574 ? 2.296 -11.966 -24.331 1.00 92.69 574 PRO A N 1
ATOM 4387 C CA . PRO A 1 574 ? 2.049 -10.600 -2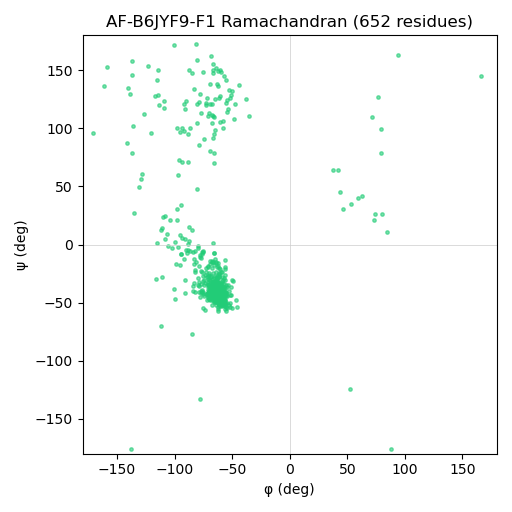4.791 1.00 92.69 574 PRO A CA 1
ATOM 4388 C C . PRO A 1 574 ? 2.860 -9.497 -24.107 1.00 92.69 574 PRO A C 1
ATOM 4390 O O . PRO A 1 574 ? 3.529 -8.739 -24.798 1.00 92.69 574 PRO A O 1
ATOM 4393 N N . ASP A 1 575 ? 2.832 -9.408 -22.778 1.00 90.62 575 ASP A N 1
ATOM 4394 C CA . ASP A 1 575 ? 3.444 -8.291 -22.041 1.00 90.62 575 ASP A CA 1
ATOM 4395 C C . ASP A 1 575 ? 4.978 -8.331 -22.090 1.00 90.62 575 ASP A C 1
ATOM 4397 O O . ASP A 1 575 ? 5.639 -7.298 -22.177 1.00 90.62 575 ASP A O 1
ATOM 4401 N N . VAL A 1 576 ? 5.553 -9.534 -22.065 1.00 94.88 576 VAL A N 1
ATOM 4402 C CA . VAL A 1 576 ? 6.993 -9.774 -22.183 1.00 94.88 576 VAL A CA 1
ATOM 4403 C C . VAL A 1 576 ? 7.461 -9.511 -23.613 1.00 94.88 576 VAL A C 1
ATOM 4405 O O . VAL A 1 576 ? 8.494 -8.879 -23.807 1.00 94.88 576 VAL A O 1
ATOM 4408 N N . ALA A 1 577 ? 6.707 -9.956 -24.622 1.00 96.50 577 ALA A N 1
ATOM 4409 C CA . ALA A 1 577 ? 7.052 -9.739 -26.025 1.00 96.50 577 ALA A CA 1
ATOM 4410 C C . ALA A 1 577 ? 6.948 -8.261 -26.419 1.00 96.50 577 ALA A C 1
ATOM 4412 O O . ALA A 1 577 ? 7.826 -7.756 -27.110 1.00 96.50 577 ALA A O 1
ATOM 4413 N N . VAL A 1 578 ? 5.909 -7.555 -25.963 1.00 95.81 578 VAL A N 1
ATOM 4414 C CA . VAL A 1 578 ? 5.755 -6.113 -26.209 1.00 95.81 578 VAL A CA 1
ATOM 4415 C C . VAL A 1 578 ? 6.901 -5.330 -25.573 1.00 95.81 578 VAL A C 1
ATOM 4417 O O . VAL A 1 578 ? 7.512 -4.504 -26.246 1.00 95.81 578 VAL A O 1
ATOM 4420 N N . GLU A 1 579 ? 7.251 -5.618 -24.319 1.00 95.94 579 GLU A N 1
ATOM 4421 C CA . GLU A 1 579 ? 8.386 -4.950 -23.673 1.00 95.94 579 GLU A CA 1
ATOM 4422 C C . GLU A 1 579 ? 9.720 -5.308 -24.353 1.00 95.94 579 GLU A C 1
ATOM 4424 O O . GLU A 1 579 ? 10.568 -4.439 -24.546 1.00 95.94 579 GLU A O 1
ATOM 4429 N N . ALA A 1 580 ? 9.891 -6.559 -24.799 1.00 97.69 580 ALA A N 1
ATOM 4430 C CA . ALA A 1 580 ? 11.070 -6.969 -25.557 1.00 97.69 580 ALA A CA 1
ATOM 4431 C C . ALA A 1 580 ? 11.188 -6.234 -26.902 1.00 97.69 580 ALA A C 1
ATOM 4433 O O . ALA A 1 580 ? 12.294 -5.873 -27.292 1.00 97.69 580 ALA A O 1
ATOM 4434 N N . LEU A 1 581 ? 10.072 -5.980 -27.597 1.00 98.00 581 LEU A N 1
ATOM 4435 C CA . LEU A 1 581 ? 10.058 -5.175 -28.822 1.00 98.00 581 LEU A CA 1
ATOM 4436 C C . LEU A 1 581 ? 10.525 -3.744 -28.552 1.00 98.00 581 LEU A C 1
ATOM 4438 O O . LEU A 1 581 ? 11.445 -3.286 -29.224 1.00 98.00 581 LEU A O 1
ATOM 4442 N N . TYR A 1 582 ? 9.961 -3.071 -27.543 1.00 96.88 582 TYR A N 1
ATOM 4443 C CA . TYR A 1 582 ? 10.395 -1.720 -27.172 1.00 96.88 582 TYR A CA 1
ATOM 4444 C C . TYR A 1 582 ? 11.886 -1.678 -26.815 1.00 96.88 582 TYR A C 1
ATOM 4446 O O . TYR A 1 582 ? 12.611 -0.817 -27.307 1.00 96.88 582 TYR A O 1
ATOM 4454 N N . ALA A 1 583 ? 12.379 -2.660 -26.055 1.00 96.75 583 ALA A N 1
ATOM 4455 C CA . ALA A 1 583 ? 13.802 -2.769 -25.753 1.00 96.75 583 ALA A CA 1
ATOM 4456 C C . ALA A 1 583 ? 14.668 -2.973 -27.012 1.00 96.75 583 ALA A C 1
ATOM 4458 O O . ALA A 1 583 ? 15.732 -2.371 -27.117 1.00 96.75 583 ALA A O 1
ATOM 4459 N N . ILE A 1 584 ? 14.232 -3.790 -27.980 1.00 97.88 584 ILE A N 1
ATOM 4460 C CA . ILE A 1 584 ? 14.943 -3.967 -29.258 1.00 97.88 584 ILE A CA 1
ATOM 4461 C C . ILE A 1 584 ? 15.006 -2.653 -30.041 1.00 97.88 584 ILE A C 1
ATOM 4463 O O . ILE A 1 584 ? 16.067 -2.340 -30.583 1.00 97.88 584 ILE A O 1
ATOM 4467 N N . PHE A 1 585 ? 13.906 -1.897 -30.094 1.00 97.12 585 PHE A N 1
ATOM 4468 C CA . PHE A 1 585 ? 13.857 -0.617 -30.804 1.00 97.12 585 PHE A CA 1
ATOM 4469 C C . PHE A 1 585 ? 14.801 0.408 -30.174 1.00 97.12 585 PHE A C 1
ATOM 4471 O O . PHE A 1 585 ? 15.548 1.068 -30.891 1.00 97.12 585 PHE A O 1
ATOM 4478 N N . ASP A 1 586 ? 14.811 0.486 -28.842 1.00 94.75 586 ASP A N 1
ATOM 4479 C CA . ASP A 1 586 ? 15.643 1.427 -28.094 1.00 94.75 586 ASP A CA 1
ATOM 4480 C C . ASP A 1 586 ? 17.132 1.074 -28.149 1.00 94.75 586 ASP A C 1
ATOM 4482 O O . ASP A 1 586 ? 17.978 1.959 -28.264 1.00 94.75 586 ASP A O 1
ATOM 4486 N N . VAL A 1 587 ? 17.472 -0.213 -28.028 1.00 95.81 587 VAL A N 1
ATOM 4487 C CA . VAL A 1 587 ? 18.866 -0.669 -28.044 1.00 95.81 587 VAL A CA 1
ATOM 4488 C C . VAL A 1 587 ? 19.405 -0.578 -29.461 1.00 95.81 587 VAL A C 1
ATOM 4490 O O . VAL A 1 587 ? 20.386 0.104 -29.709 1.00 95.81 587 VAL A O 1
ATOM 4493 N N . TYR A 1 588 ? 18.759 -1.217 -30.429 1.00 96.81 588 TYR A N 1
ATOM 4494 C CA . TYR A 1 588 ? 19.286 -1.307 -31.786 1.00 96.81 588 TYR A CA 1
ATOM 4495 C C . TYR A 1 588 ? 18.732 -0.208 -32.692 1.00 96.81 588 TYR A C 1
ATOM 4497 O O . TYR A 1 588 ? 18.531 -0.450 -33.870 1.00 96.81 588 TYR A O 1
ATOM 4505 N N . GLY A 1 589 ? 18.471 0.996 -32.183 1.00 94.25 589 GLY A N 1
ATOM 4506 C CA . GLY A 1 589 ? 17.872 2.089 -32.961 1.00 94.25 589 GLY A CA 1
ATOM 4507 C C . GLY A 1 589 ? 18.767 2.672 -34.062 1.00 94.25 589 GLY A C 1
ATOM 4508 O O . GLY A 1 589 ? 18.254 3.132 -35.077 1.00 94.25 589 GLY A O 1
ATOM 4509 N N . ASP A 1 590 ? 20.092 2.615 -33.901 1.00 92.25 590 ASP A N 1
ATOM 4510 C CA . ASP A 1 590 ? 21.059 3.302 -34.771 1.00 92.25 590 ASP A CA 1
ATOM 4511 C C . ASP A 1 590 ? 22.288 2.417 -35.040 1.00 92.25 590 ASP A C 1
ATOM 4513 O O . ASP A 1 590 ? 22.854 1.821 -34.119 1.00 92.25 590 ASP A O 1
ATOM 4517 N N . LYS A 1 591 ? 22.729 2.333 -36.303 1.00 93.88 591 LYS A N 1
ATOM 4518 C CA . LYS A 1 591 ? 23.937 1.580 -36.690 1.00 93.88 591 LYS A CA 1
ATOM 4519 C C . LYS A 1 591 ? 25.249 2.117 -36.112 1.00 93.88 591 LYS A C 1
ATOM 4521 O O . LYS A 1 591 ? 26.270 1.433 -36.199 1.00 93.88 591 LYS A O 1
ATOM 4526 N N . VAL A 1 592 ? 25.266 3.350 -35.601 1.00 94.12 592 VAL A N 1
ATOM 4527 C CA . VAL A 1 592 ? 26.465 3.988 -35.033 1.00 94.12 592 VAL A CA 1
ATOM 4528 C C . VAL A 1 592 ? 26.842 3.381 -33.680 1.00 94.12 592 VAL A C 1
ATOM 4530 O O . VAL A 1 592 ? 28.017 3.423 -33.311 1.00 94.12 592 VAL A O 1
ATOM 4533 N N . TYR A 1 593 ? 25.890 2.780 -32.961 1.00 94.31 593 TYR A N 1
ATOM 4534 C CA . TYR A 1 593 ? 26.152 2.197 -31.648 1.00 94.31 593 TYR A CA 1
ATOM 4535 C C . TYR A 1 593 ? 27.156 1.041 -31.716 1.00 94.31 593 TYR A C 1
ATOM 4537 O O . TYR A 1 593 ? 27.073 0.160 -32.577 1.00 94.31 593 TYR A O 1
ATOM 4545 N N . ALA A 1 594 ? 28.085 0.998 -30.754 1.00 94.00 594 ALA A N 1
ATOM 4546 C CA . ALA A 1 594 ? 29.199 0.045 -30.749 1.00 94.00 594 ALA A CA 1
ATOM 4547 C C . ALA A 1 594 ? 28.779 -1.438 -30.810 1.00 94.00 594 ALA A C 1
ATOM 4549 O O . ALA A 1 594 ? 29.542 -2.283 -31.284 1.00 94.00 594 ALA A O 1
ATOM 4550 N N . TYR A 1 595 ? 27.577 -1.768 -30.334 1.00 95.12 595 TYR A N 1
ATOM 4551 C CA . TYR A 1 595 ? 27.046 -3.130 -30.307 1.00 95.12 595 TYR A CA 1
ATOM 4552 C C . TYR A 1 595 ? 26.218 -3.513 -31.546 1.00 95.12 595 TYR A C 1
ATOM 4554 O O . TYR A 1 595 ? 25.954 -4.698 -31.741 1.00 95.12 595 TYR A O 1
ATOM 4562 N N . ASP A 1 596 ? 25.827 -2.571 -32.409 1.00 96.19 596 ASP A N 1
ATOM 4563 C CA . ASP A 1 596 ? 24.922 -2.845 -33.534 1.00 96.19 596 ASP A CA 1
ATOM 4564 C C . ASP A 1 596 ? 25.533 -3.848 -34.530 1.00 96.19 596 ASP A C 1
ATOM 4566 O O . ASP A 1 596 ? 25.004 -4.938 -34.755 1.00 96.19 596 ASP A O 1
ATOM 4570 N N . THR A 1 597 ? 26.726 -3.556 -35.048 1.00 95.31 597 THR A N 1
ATOM 4571 C CA . THR A 1 597 ? 27.425 -4.482 -35.952 1.00 95.31 597 THR A CA 1
ATOM 4572 C C . THR A 1 597 ? 27.769 -5.834 -35.296 1.00 95.31 597 THR A C 1
ATOM 4574 O O . THR A 1 597 ? 27.418 -6.872 -35.865 1.00 95.31 597 THR A O 1
ATOM 4577 N N . PRO A 1 598 ? 28.461 -5.894 -34.137 1.00 96.75 598 PRO A N 1
ATOM 4578 C CA . PRO A 1 598 ? 28.885 -7.170 -33.554 1.00 96.75 598 PRO A CA 1
ATOM 4579 C C . PRO A 1 598 ? 27.741 -8.014 -32.979 1.00 96.75 598 PRO A C 1
ATOM 4581 O O . PRO A 1 598 ? 27.922 -9.216 -32.800 1.00 96.75 598 PRO A O 1
ATOM 4584 N N . VAL A 1 599 ? 26.579 -7.420 -32.690 1.00 97.31 599 VAL A N 1
ATOM 4585 C CA . VAL A 1 599 ? 25.430 -8.141 -32.128 1.00 97.31 599 VAL A CA 1
ATOM 4586 C C . VAL A 1 599 ? 24.292 -8.208 -33.137 1.00 97.31 599 VAL A C 1
ATOM 4588 O O . VAL A 1 599 ? 24.042 -9.282 -33.677 1.00 97.31 599 VAL A O 1
ATOM 4591 N N . PHE A 1 600 ? 23.633 -7.090 -33.440 1.00 97.25 600 PHE A N 1
ATOM 4592 C CA . PHE A 1 600 ? 22.426 -7.066 -34.273 1.00 97.25 600 PHE A CA 1
ATOM 4593 C C . PHE A 1 600 ? 22.668 -7.619 -35.684 1.00 97.25 600 PHE A C 1
ATOM 4595 O O . PHE A 1 600 ? 21.930 -8.495 -36.148 1.00 97.25 600 PHE A O 1
ATOM 4602 N N . VAL A 1 601 ? 23.734 -7.156 -36.348 1.00 96.38 601 VAL A N 1
ATOM 4603 C CA . VAL A 1 601 ? 24.074 -7.579 -37.716 1.00 96.38 601 VAL A CA 1
ATOM 4604 C C . VAL A 1 601 ? 24.668 -8.987 -37.723 1.00 96.38 601 VAL A C 1
ATOM 4606 O O . VAL A 1 601 ? 24.157 -9.866 -38.416 1.00 96.38 601 VAL A O 1
ATOM 4609 N N . GLN A 1 602 ? 25.727 -9.237 -36.944 1.00 96.75 602 GLN A N 1
ATOM 4610 C CA . GLN A 1 602 ? 26.431 -10.528 -36.974 1.00 96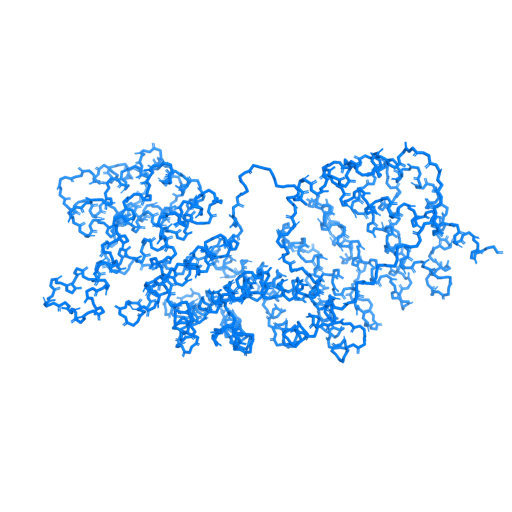.75 602 GLN A CA 1
ATOM 4611 C C . GLN A 1 602 ? 25.585 -11.703 -36.469 1.00 96.75 602 GLN A C 1
ATOM 4613 O O . GLN A 1 602 ? 25.729 -12.811 -36.988 1.00 96.75 602 GLN A O 1
ATOM 4618 N N . LYS A 1 603 ? 24.681 -11.481 -35.505 1.00 97.31 603 LYS A N 1
ATOM 4619 C CA . LYS A 1 603 ? 23.726 -12.507 -35.055 1.00 97.31 603 LYS A CA 1
ATOM 4620 C C . LYS A 1 603 ? 22.434 -12.544 -35.870 1.00 97.31 603 LYS A C 1
ATOM 4622 O O . LYS A 1 603 ? 21.558 -13.355 -35.579 1.00 97.31 603 LYS A O 1
ATOM 4627 N N . ASN A 1 604 ? 22.325 -11.723 -36.914 1.00 96.56 604 ASN A N 1
ATOM 4628 C CA . ASN A 1 604 ? 21.223 -11.744 -37.870 1.00 96.56 604 ASN A CA 1
ATOM 4629 C C . ASN A 1 604 ? 19.838 -11.506 -37.229 1.00 96.56 604 ASN A C 1
ATOM 4631 O O . ASN A 1 604 ? 18.845 -12.137 -37.609 1.00 96.56 604 ASN A O 1
ATOM 4635 N N . TYR A 1 605 ? 19.759 -10.587 -36.258 1.00 97.94 605 TYR A N 1
ATOM 4636 C CA . TYR A 1 605 ? 18.504 -10.274 -35.563 1.00 97.94 605 TYR A CA 1
ATOM 4637 C C . TYR A 1 605 ? 17.446 -9.709 -36.509 1.00 97.94 605 TYR A C 1
ATOM 4639 O O . TYR A 1 605 ? 16.276 -10.050 -36.370 1.00 97.94 605 TYR A O 1
ATOM 4647 N N . LEU A 1 606 ? 17.841 -8.940 -37.529 1.00 97.12 606 LEU A N 1
ATOM 4648 C CA . LEU A 1 606 ? 16.911 -8.421 -38.536 1.00 97.12 606 LEU A CA 1
ATOM 4649 C C . LEU A 1 606 ? 16.116 -9.541 -39.228 1.00 97.12 606 LEU A C 1
ATOM 4651 O O . LEU A 1 606 ? 14.891 -9.467 -39.314 1.00 97.12 606 LEU A O 1
ATOM 4655 N N . ALA A 1 607 ? 16.788 -10.604 -39.678 1.00 96.62 607 ALA A N 1
ATOM 4656 C CA . ALA A 1 607 ? 16.108 -11.725 -40.324 1.00 96.62 607 ALA A CA 1
ATOM 4657 C C . ALA A 1 607 ? 15.221 -12.503 -39.342 1.00 96.62 607 ALA A C 1
ATOM 4659 O O . ALA A 1 607 ? 14.131 -12.944 -39.706 1.00 96.62 607 ALA A O 1
ATOM 4660 N N . ALA A 1 608 ? 15.662 -12.658 -38.091 1.00 96.88 608 ALA A N 1
ATOM 4661 C CA . ALA A 1 608 ? 14.867 -13.308 -37.055 1.00 96.88 608 ALA A CA 1
ATOM 4662 C C . ALA A 1 608 ? 13.601 -12.499 -36.706 1.00 96.88 608 ALA A C 1
ATOM 4664 O O . ALA A 1 608 ? 12.524 -13.080 -36.589 1.00 96.88 608 ALA A O 1
ATOM 4665 N N . LEU A 1 609 ? 13.691 -11.166 -36.630 1.00 97.31 609 LEU A N 1
ATOM 4666 C CA . LEU A 1 609 ? 12.539 -10.278 -36.439 1.00 97.31 609 LEU A CA 1
ATOM 4667 C C . LEU A 1 609 ? 11.545 -10.402 -37.599 1.00 97.31 609 LEU A C 1
ATOM 4669 O O . LEU A 1 609 ? 10.355 -10.592 -37.356 1.00 97.31 609 LEU A O 1
ATOM 4673 N N . GLN A 1 610 ? 12.025 -10.395 -38.849 1.00 96.75 610 GLN A N 1
ATOM 4674 C CA . GLN A 1 610 ? 11.186 -10.626 -40.034 1.00 96.75 610 GLN A CA 1
ATOM 4675 C C . GLN A 1 610 ? 10.437 -11.965 -39.964 1.00 96.75 610 GLN A C 1
ATOM 4677 O O . GLN A 1 610 ? 9.255 -12.037 -40.304 1.00 96.75 610 GLN A O 1
ATOM 4682 N N . GLN A 1 611 ? 11.103 -13.025 -39.499 1.00 96.00 611 GLN A N 1
ATOM 4683 C CA . GLN A 1 611 ? 10.497 -14.348 -39.331 1.00 96.00 611 GLN A CA 1
ATOM 4684 C C . GLN A 1 611 ? 9.507 -14.413 -38.159 1.00 96.00 611 GLN A C 1
ATOM 4686 O O . GLN A 1 611 ? 8.561 -15.197 -38.217 1.00 96.00 611 GLN A O 1
ATOM 4691 N N . ALA A 1 612 ? 9.683 -13.589 -37.123 1.00 95.94 612 ALA A N 1
ATOM 4692 C CA . ALA A 1 612 ? 8.802 -13.543 -35.957 1.00 95.94 612 ALA A CA 1
ATOM 4693 C C . ALA A 1 612 ? 7.479 -12.792 -36.218 1.00 95.94 612 ALA A C 1
ATOM 4695 O O . ALA A 1 612 ? 6.482 -13.064 -35.543 1.00 95.94 612 ALA A O 1
ATOM 4696 N N . VAL A 1 613 ? 7.424 -11.898 -37.218 1.00 96.06 613 VAL A N 1
ATOM 4697 C CA . VAL A 1 613 ? 6.242 -11.063 -37.537 1.00 96.06 613 VAL A CA 1
ATOM 4698 C C . VAL A 1 613 ? 4.919 -11.852 -37.579 1.00 96.06 613 VAL A C 1
ATOM 4700 O O . VAL A 1 613 ? 3.950 -11.408 -36.951 1.00 96.06 613 VAL A O 1
ATOM 4703 N N . PRO A 1 614 ? 4.806 -13.017 -38.255 1.00 94.62 614 PRO A N 1
ATOM 4704 C CA . PRO A 1 614 ? 3.544 -13.755 -38.302 1.00 94.62 614 PRO A CA 1
ATOM 4705 C C . PRO A 1 614 ? 3.106 -14.279 -36.926 1.00 94.62 614 PRO A C 1
ATOM 4707 O O . PRO A 1 614 ? 1.916 -14.233 -36.594 1.00 94.62 614 PRO A O 1
ATOM 4710 N N . ALA A 1 615 ? 4.054 -14.757 -36.113 1.00 94.56 615 ALA A N 1
ATOM 4711 C CA . ALA A 1 615 ? 3.782 -15.270 -34.773 1.00 94.56 615 ALA A CA 1
ATOM 4712 C C . ALA A 1 615 ? 3.341 -14.143 -33.829 1.00 94.56 615 ALA A C 1
ATOM 4714 O O . ALA A 1 615 ? 2.336 -14.290 -33.130 1.00 94.56 615 ALA A O 1
ATOM 4715 N N . LEU A 1 616 ? 4.016 -12.991 -33.883 1.00 95.81 616 LEU A N 1
ATOM 4716 C CA . LEU A 1 616 ? 3.672 -11.805 -33.096 1.00 95.81 616 LEU A CA 1
ATOM 4717 C C . LEU A 1 616 ? 2.325 -11.202 -33.528 1.00 95.81 616 LEU A C 1
ATOM 4719 O O . LEU A 1 616 ? 1.489 -10.895 -32.684 1.00 95.81 616 LEU A O 1
ATOM 4723 N N . THR A 1 617 ? 2.019 -11.178 -34.828 1.00 95.00 617 THR A N 1
ATOM 4724 C CA . THR A 1 617 ? 0.698 -10.756 -35.337 1.00 95.00 617 THR A CA 1
ATOM 4725 C C . THR A 1 617 ? -0.417 -11.648 -34.789 1.00 95.00 617 THR A C 1
ATOM 4727 O O . THR A 1 617 ? -1.481 -11.172 -34.376 1.00 95.00 617 THR A O 1
ATOM 4730 N N . LYS A 1 618 ? -0.188 -12.968 -34.766 1.00 94.56 618 LYS A N 1
ATOM 4731 C CA . LYS A 1 618 ? -1.121 -13.932 -34.172 1.00 94.56 618 LYS A CA 1
ATOM 4732 C C . LYS A 1 618 ? -1.227 -13.735 -32.661 1.00 94.56 618 LYS A C 1
ATOM 4734 O O . LYS A 1 618 ? -2.331 -13.808 -32.131 1.00 94.56 618 LYS A O 1
ATOM 4739 N N . MET A 1 619 ? -0.115 -13.480 -31.971 1.00 94.81 619 MET A N 1
ATOM 4740 C CA . MET A 1 619 ? -0.092 -13.158 -30.545 1.00 94.81 619 MET A CA 1
ATOM 4741 C C . MET A 1 619 ? -0.968 -11.954 -30.239 1.00 94.81 619 MET A C 1
ATOM 4743 O O . MET A 1 619 ? -1.905 -12.107 -29.459 1.00 94.81 619 MET A O 1
ATOM 4747 N N . THR A 1 620 ? -0.728 -10.824 -30.902 1.00 93.56 620 THR A N 1
ATOM 4748 C CA . THR A 1 620 ? -1.510 -9.606 -30.727 1.00 93.56 620 THR A CA 1
ATOM 4749 C C . THR A 1 620 ? -2.986 -9.937 -30.906 1.00 93.56 620 THR A C 1
ATOM 4751 O O . THR A 1 620 ? -3.771 -9.683 -29.993 1.00 93.56 620 THR A O 1
ATOM 4754 N N . LYS A 1 621 ? -3.386 -10.595 -32.015 1.00 93.31 621 LYS A N 1
ATOM 4755 C CA . LYS A 1 621 ? -4.787 -11.002 -32.322 1.00 93.31 621 LYS A CA 1
ATOM 4756 C C . LYS A 1 621 ? -5.470 -11.873 -31.263 1.00 93.31 621 LYS A C 1
ATOM 4758 O O . LYS A 1 621 ? -6.695 -11.910 -31.242 1.00 93.31 621 LYS A O 1
ATOM 4763 N N . ARG A 1 622 ? -4.721 -12.562 -30.400 1.00 93.69 622 ARG A N 1
ATOM 4764 C CA . ARG A 1 622 ? -5.286 -13.372 -29.306 1.00 93.69 622 ARG A CA 1
ATOM 4765 C C . ARG A 1 622 ? -5.629 -12.556 -28.062 1.00 93.69 622 ARG A C 1
ATOM 4767 O O . ARG A 1 622 ? -6.362 -13.062 -27.218 1.00 93.69 622 ARG A O 1
ATOM 4774 N N . ILE A 1 623 ? -5.102 -11.339 -27.930 1.00 90.38 623 ILE A N 1
ATOM 4775 C CA . ILE A 1 623 ? -5.428 -10.454 -26.812 1.00 90.38 623 ILE A CA 1
ATOM 4776 C C . ILE A 1 623 ? -6.879 -10.001 -26.978 1.00 90.38 623 ILE A C 1
ATOM 4778 O O . ILE A 1 623 ? -7.245 -9.404 -27.991 1.00 90.38 623 ILE A O 1
ATOM 4782 N N . ASP A 1 624 ? -7.706 -10.302 -25.982 1.00 87.94 624 ASP A N 1
ATOM 4783 C CA . ASP A 1 624 ? -9.111 -9.906 -25.963 1.00 87.94 624 ASP A CA 1
ATOM 4784 C C . ASP A 1 624 ? -9.217 -8.376 -25.874 1.00 87.94 624 ASP A C 1
ATOM 4786 O O . ASP A 1 624 ? -8.906 -7.785 -24.839 1.00 87.94 624 ASP A O 1
ATOM 4790 N N . ARG A 1 625 ? -9.661 -7.733 -26.962 1.00 88.44 625 ARG A N 1
ATOM 4791 C CA . ARG A 1 625 ? -9.796 -6.269 -27.046 1.00 88.44 625 ARG A CA 1
ATOM 4792 C C . ARG A 1 625 ? -10.787 -5.711 -26.024 1.00 88.44 625 ARG A C 1
ATOM 4794 O O . ARG A 1 625 ? -10.571 -4.612 -25.533 1.00 88.44 625 ARG A O 1
ATOM 4801 N N . LYS A 1 626 ? -11.844 -6.459 -25.685 1.00 82.56 626 LYS A N 1
ATOM 4802 C CA . LYS A 1 626 ? -12.881 -6.001 -24.749 1.00 82.56 626 LYS A CA 1
ATOM 4803 C C . LYS A 1 626 ? -12.400 -6.092 -23.308 1.00 82.56 626 LYS A C 1
ATOM 4805 O O . LYS A 1 626 ? -12.646 -5.196 -22.513 1.00 82.56 626 LYS A O 1
ATOM 4810 N N . ARG A 1 627 ? -11.703 -7.177 -22.962 1.00 82.75 627 ARG A N 1
ATOM 4811 C CA . ARG A 1 627 ? -11.210 -7.388 -21.589 1.00 82.75 627 ARG A CA 1
ATOM 4812 C C . ARG A 1 627 ? -9.898 -6.665 -21.300 1.00 82.75 627 ARG A C 1
ATOM 4814 O O . ARG A 1 627 ? -9.675 -6.240 -20.170 1.00 82.75 627 ARG A O 1
ATOM 4821 N N . CYS A 1 628 ? -9.035 -6.542 -22.304 1.00 83.69 628 CYS A N 1
ATOM 4822 C CA . CYS A 1 628 ? -7.656 -6.079 -22.166 1.00 83.69 628 CYS A CA 1
ATOM 4823 C C . CYS A 1 628 ? -7.326 -4.981 -23.189 1.00 83.69 628 CYS A C 1
ATOM 4825 O O . CYS A 1 628 ? -6.301 -5.061 -23.866 1.00 83.69 628 CYS A O 1
ATOM 4827 N N . TYR A 1 629 ? -8.178 -3.955 -23.294 1.00 84.88 629 TYR A N 1
ATOM 4828 C CA . TYR A 1 629 ? -8.043 -2.867 -24.272 1.00 84.88 629 TYR A CA 1
ATOM 4829 C C . TYR A 1 629 ? -6.639 -2.238 -24.299 1.00 84.88 629 TYR A C 1
ATOM 4831 O O . TYR A 1 629 ? -5.977 -2.280 -25.331 1.00 84.88 629 TYR A O 1
ATOM 4839 N N . ASN A 1 630 ? -6.124 -1.763 -23.157 1.00 82.44 630 ASN A N 1
ATOM 4840 C CA . ASN A 1 630 ? -4.802 -1.116 -23.092 1.00 82.44 630 ASN A CA 1
ATOM 4841 C C . ASN A 1 630 ? -3.659 -2.042 -23.534 1.00 82.44 630 ASN A C 1
ATOM 4843 O O . ASN A 1 630 ? -2.749 -1.617 -24.241 1.00 82.44 630 ASN A O 1
ATOM 4847 N N . ALA A 1 631 ? -3.705 -3.320 -23.145 1.00 85.38 631 ALA A N 1
ATOM 4848 C CA . ALA A 1 631 ? -2.690 -4.294 -23.550 1.00 85.38 631 ALA A CA 1
ATOM 4849 C C . ALA A 1 631 ? -2.777 -4.600 -25.054 1.00 85.38 631 ALA A C 1
ATOM 4851 O O . ALA A 1 631 ? -1.755 -4.735 -25.722 1.00 85.38 631 ALA A O 1
ATOM 4852 N N . ARG A 1 632 ? -4.000 -4.668 -25.601 1.00 90.88 632 ARG A N 1
ATOM 4853 C CA . ARG A 1 632 ? -4.242 -4.835 -27.036 1.00 90.88 632 ARG A CA 1
ATOM 4854 C C . ARG A 1 632 ? -3.705 -3.644 -27.830 1.00 90.88 632 ARG A C 1
ATOM 4856 O O . ARG A 1 632 ? -2.991 -3.877 -28.799 1.00 90.88 632 ARG A O 1
ATOM 4863 N N . MET A 1 633 ? -3.997 -2.419 -27.395 1.00 91.25 633 MET A N 1
ATOM 4864 C CA . MET A 1 633 ? -3.516 -1.185 -28.024 1.00 91.25 633 MET A CA 1
ATOM 4865 C C . MET A 1 633 ? -1.987 -1.119 -28.039 1.00 91.25 633 MET A C 1
ATOM 4867 O O . MET A 1 633 ? -1.397 -0.981 -29.107 1.00 91.25 633 MET A O 1
ATOM 4871 N N . ARG A 1 634 ? -1.328 -1.337 -26.890 1.00 91.44 634 ARG A N 1
ATOM 4872 C CA . ARG A 1 634 ? 0.146 -1.375 -26.819 1.00 91.44 634 ARG A CA 1
ATOM 4873 C C . ARG A 1 634 ? 0.747 -2.445 -27.732 1.00 91.44 634 ARG A C 1
ATOM 4875 O O . ARG A 1 634 ? 1.784 -2.224 -28.345 1.00 91.44 634 ARG A O 1
ATOM 4882 N N . ALA A 1 635 ? 0.103 -3.606 -27.849 1.00 94.06 635 ALA A N 1
ATOM 4883 C CA . ALA A 1 635 ? 0.568 -4.665 -28.742 1.00 94.06 635 ALA A CA 1
ATOM 4884 C C . ALA A 1 635 ? 0.374 -4.331 -30.231 1.00 94.06 635 ALA A C 1
ATOM 4886 O O . ALA A 1 635 ? 1.158 -4.789 -31.060 1.00 94.06 635 ALA A O 1
ATOM 4887 N N . GLU A 1 636 ? -0.664 -3.576 -30.594 1.00 95.25 636 GLU A N 1
ATOM 4888 C CA . GLU A 1 636 ? -0.862 -3.083 -31.962 1.00 95.25 636 GLU A CA 1
ATOM 4889 C C . GLU A 1 636 ? 0.163 -2.004 -32.317 1.00 95.25 636 GLU A C 1
ATOM 4891 O O . GLU A 1 636 ? 0.789 -2.096 -33.372 1.00 95.25 636 GLU A O 1
ATOM 4896 N N . GLU A 1 637 ? 0.400 -1.054 -31.414 1.00 95.81 637 GLU A N 1
ATOM 4897 C CA . GLU A 1 637 ? 1.425 -0.016 -31.555 1.00 95.81 637 GLU A CA 1
ATOM 4898 C C . GLU A 1 637 ? 2.828 -0.630 -31.698 1.00 95.81 637 GLU A C 1
ATOM 4900 O O . GLU A 1 637 ? 3.551 -0.333 -32.646 1.00 95.81 637 GLU A O 1
ATOM 4905 N N . ALA A 1 638 ? 3.189 -1.582 -30.830 1.00 96.38 638 ALA A N 1
ATOM 4906 C CA . ALA A 1 638 ? 4.466 -2.288 -30.922 1.00 96.38 638 ALA A CA 1
ATOM 4907 C C . ALA A 1 638 ? 4.624 -3.054 -32.250 1.00 96.38 638 ALA A C 1
ATOM 4909 O O . ALA A 1 638 ? 5.727 -3.129 -32.790 1.00 96.38 638 ALA A O 1
ATOM 4910 N N . MET A 1 639 ? 3.536 -3.596 -32.811 1.00 97.31 639 MET A N 1
ATOM 4911 C CA . MET A 1 639 ? 3.562 -4.236 -34.132 1.00 97.31 639 MET A CA 1
ATOM 4912 C C . MET A 1 639 ? 3.751 -3.223 -35.266 1.00 97.31 639 MET A C 1
ATOM 4914 O O . MET A 1 639 ? 4.498 -3.504 -36.203 1.00 97.31 639 MET A O 1
ATOM 4918 N N . GLN A 1 640 ? 3.106 -2.057 -35.194 1.00 96.56 640 GLN A N 1
ATOM 4919 C CA . GLN A 1 640 ? 3.321 -0.974 -36.160 1.00 96.56 640 GLN A CA 1
ATOM 4920 C C . GLN A 1 640 ? 4.781 -0.505 -36.127 1.00 96.56 640 GLN A C 1
ATOM 4922 O O . GLN A 1 640 ? 5.437 -0.453 -37.170 1.00 96.56 640 GLN A O 1
ATOM 4927 N N . ASN A 1 641 ? 5.318 -0.284 -34.925 1.00 97.31 641 ASN A N 1
ATOM 4928 C CA . ASN A 1 641 ? 6.715 0.088 -34.717 1.00 97.31 641 ASN A CA 1
ATOM 4929 C C . ASN A 1 641 ? 7.676 -1.005 -35.200 1.00 97.31 641 ASN A C 1
ATOM 4931 O O . ASN A 1 641 ? 8.686 -0.682 -35.813 1.00 97.31 641 ASN A O 1
ATOM 4935 N N . LEU A 1 642 ? 7.348 -2.291 -35.026 1.00 98.00 642 LEU A N 1
ATOM 4936 C CA . LEU A 1 642 ? 8.156 -3.396 -35.556 1.00 98.00 642 LEU A CA 1
ATOM 4937 C C . LEU A 1 642 ? 8.265 -3.350 -37.083 1.00 98.00 642 LEU A C 1
ATOM 4939 O O . LEU A 1 642 ? 9.357 -3.524 -37.624 1.00 98.00 642 LEU A O 1
ATOM 4943 N N . HIS A 1 643 ? 7.152 -3.122 -37.784 1.00 97.19 643 HIS A N 1
ATOM 4944 C CA . HIS A 1 643 ? 7.165 -3.000 -39.242 1.00 97.19 643 HIS A CA 1
ATOM 4945 C C . HIS A 1 643 ? 8.027 -1.815 -39.694 1.00 97.19 643 HIS A C 1
ATOM 4947 O O . HIS A 1 643 ? 8.921 -1.996 -40.521 1.00 97.19 643 HIS A O 1
ATOM 4953 N N . ALA A 1 644 ? 7.824 -0.641 -39.088 1.00 97.25 644 ALA A N 1
ATOM 4954 C CA . ALA A 1 644 ? 8.615 0.552 -39.378 1.00 97.25 644 ALA A CA 1
ATOM 4955 C C . ALA A 1 644 ? 10.110 0.347 -39.077 1.00 97.25 644 ALA A C 1
ATOM 4957 O O . ALA A 1 644 ? 10.963 0.723 -39.879 1.00 97.25 644 ALA A O 1
ATOM 4958 N N . PHE A 1 645 ? 10.432 -0.300 -37.956 1.00 97.81 645 PHE A N 1
ATOM 4959 C CA . PHE A 1 645 ? 11.798 -0.605 -37.544 1.00 97.81 645 PHE A CA 1
ATOM 4960 C C . PHE A 1 645 ? 12.496 -1.564 -38.516 1.00 97.81 645 PHE A C 1
ATOM 4962 O O . PHE A 1 645 ? 13.647 -1.335 -38.886 1.00 97.81 645 PHE A O 1
ATOM 4969 N N . ILE A 1 646 ? 11.810 -2.617 -38.979 1.00 97.69 646 ILE A N 1
ATOM 4970 C CA . ILE A 1 646 ? 12.354 -3.546 -39.983 1.00 97.69 646 ILE A CA 1
ATOM 4971 C C . ILE A 1 646 ? 12.665 -2.801 -41.285 1.00 97.69 646 ILE A C 1
ATOM 4973 O O . ILE A 1 646 ? 13.764 -2.954 -41.822 1.00 97.69 646 ILE A O 1
ATOM 4977 N N . ASP A 1 647 ? 11.734 -1.985 -41.781 1.00 96.62 647 ASP A N 1
ATOM 4978 C CA . ASP A 1 647 ? 11.932 -1.219 -43.015 1.00 96.62 647 ASP A CA 1
ATOM 4979 C C . ASP A 1 647 ? 13.073 -0.205 -42.875 1.00 96.62 647 ASP A C 1
ATOM 4981 O O . ASP A 1 647 ? 13.926 -0.096 -43.765 1.00 96.62 647 ASP A O 1
ATOM 4985 N N . TYR A 1 648 ? 13.133 0.487 -41.734 1.00 97.12 648 TYR A N 1
ATOM 4986 C CA . TYR A 1 648 ? 14.224 1.386 -41.373 1.00 97.12 648 TYR A CA 1
ATOM 4987 C C . TYR A 1 648 ? 15.575 0.659 -41.412 1.00 97.12 648 TYR A C 1
ATOM 4989 O O . TYR A 1 648 ? 16.471 1.072 -42.150 1.00 97.12 648 TYR A O 1
ATOM 4997 N N . LYS A 1 649 ? 15.702 -0.479 -40.717 1.00 96.62 649 LYS A N 1
ATOM 4998 C CA . LYS A 1 649 ? 16.945 -1.259 -40.661 1.00 96.62 649 LYS A CA 1
ATOM 4999 C C . LYS A 1 649 ? 17.365 -1.827 -42.008 1.00 96.62 649 LYS A C 1
ATOM 5001 O O . LYS A 1 649 ? 18.544 -1.785 -42.346 1.00 96.62 649 LYS A O 1
ATOM 5006 N N . ILE A 1 650 ? 16.427 -2.314 -42.820 1.00 94.94 650 ILE A N 1
ATOM 5007 C CA . ILE A 1 650 ? 16.735 -2.762 -44.186 1.00 94.94 650 ILE A CA 1
ATOM 5008 C C . ILE A 1 650 ? 17.365 -1.624 -44.993 1.00 94.94 650 ILE A C 1
ATOM 5010 O O . ILE A 1 650 ? 18.302 -1.863 -45.749 1.00 94.94 650 ILE A O 1
ATOM 5014 N N . ASN A 1 651 ? 16.850 -0.401 -44.864 1.00 94.31 651 ASN A N 1
ATOM 5015 C CA . ASN A 1 651 ? 17.387 0.750 -45.584 1.00 94.31 651 ASN A CA 1
ATOM 5016 C C . ASN A 1 651 ? 18.704 1.258 -44.989 1.00 94.31 651 ASN A C 1
ATOM 5018 O O . ASN A 1 651 ? 19.549 1.738 -45.735 1.00 94.31 651 ASN A O 1
ATOM 5022 N N . GLU A 1 652 ? 18.904 1.122 -43.681 1.00 93.62 652 GLU A N 1
ATOM 5023 C CA . GLU A 1 652 ? 20.116 1.556 -42.985 1.00 93.62 652 GLU A CA 1
ATOM 5024 C C . GLU A 1 652 ? 21.377 0.759 -43.394 1.00 93.62 652 GLU A C 1
ATOM 5026 O O . GLU A 1 652 ? 22.480 1.326 -43.370 1.00 93.62 652 GLU A O 1
ATOM 5031 N N . TYR A 1 653 ? 21.214 -0.512 -43.805 1.00 90.44 653 TYR A N 1
ATOM 5032 C CA . TYR A 1 653 ? 22.290 -1.413 -44.273 1.00 90.44 653 TYR A CA 1
ATOM 5033 C C . TYR A 1 653 ? 22.291 -1.708 -45.785 1.00 90.44 653 TYR A C 1
ATOM 5035 O O . TYR A 1 653 ? 23.083 -2.541 -46.238 1.00 90.44 653 TYR A O 1
ATOM 5043 N N . LYS A 1 654 ? 21.408 -1.072 -46.561 1.00 81.94 654 LYS A N 1
ATOM 5044 C CA . LYS A 1 654 ? 21.561 -0.984 -48.023 1.00 81.94 654 LYS A CA 1
ATOM 5045 C C . LYS A 1 654 ? 22.656 0.020 -48.360 1.00 81.94 654 LYS A C 1
ATOM 5047 O O . LYS A 1 654 ? 23.385 -0.252 -49.340 1.00 81.94 654 LYS A O 1
#

Sequence (654 aa):
MGRAKGSKRNQHRHRLNPLQKTATNSQEIVLEGKETAIPVLEKLSSSEAKERSWSASAISNLILGDSETRLLLLKNGLVKKLLERLTDDSIEVVIEVTGAIRNLAVEDGYDVCMDMYRKNILSPLKTWMAKIASHLEGMTNGKTPEGQEEAAYQSCLFAVTENICAVLLNLGETTTEVMTALNNNGVLPFLFQLAVHGSLIPEQVQEIVLQALCTLLDDNLAGIKEFVSSSNVDIANVLSVIGEYISKDLPTLQAYSIGVLFQFYEAKQLDKKLESQLQVVPALDNLPTVALPKLGQLLQDGKQFLRSLTTKAFENEKTLADYRIALTVPVVLEILASIASLLQSLADGQVSDEDEMDPEVAATEAIEELDNLVGDDEAADDVDMDSEVPAKQSVQVASEPIVFMLQNIMPILLDLLEPFEPAVASVIPDREKGFLDVVHERSLECLNNIAWSCNGIISEDSPSIGQWRSQAQIILAWVSKIVGPQFEASPSSFLTLCSVLLAASKVYSGNAIPFTPDQVDVLIQFAARLNDFQAQSRLVGALGALAKFEGDIAFNSKIGDLLMSCLTNDNPQPDVAVEALYAIFDVYGDKVYAYDTPVFVQKNYLAALQQAVPALTKMTKRIDRKRCYNARMRAEEAMQNLHAFIDYKINEYK

pLDDT: mean 85.14, std 18.49, range [21.98, 98.5]

InterPro domains:
  IPR000225 Armadillo [SM00185] (22-64)
  IPR000225 Armadillo [SM00185] (66-106)
  IPR000225 Armadillo [SM00185] (175-218)
  IPR000225 Armadillo [SM00185] (398-452)
  IPR011989 Armadillo-like helical [G3DSA:1.25.10.10] (32-654)
  IPR016024 Armadillo-type fold [SSF48371] (40-641)
  IPR052616 SYO1-like [PTHR13347] (1-653)
  IPR052616 SYO1-like [cd13394] (2-652)
  IPR057990 SYO1-like, TPR repeats [PF25567] (436-651)

Mean predicted aligned error: 9.49 Å

Radius of gyration: 28.87 Å; Cα contacts (8 Å, |Δi|>4): 727; chains: 1; bounding box: 58×58×92 Å

Organism: Schizosaccharomyces japonicus (strain yFS275 / FY16936) (NCBI:txid402676)

Foldseek 3Di:
DDDDDFDQFDPVPLQDDLPPPPPPDDPDPPDDDLVVLVVLLVQCPDPDLVSVLVSLQVLLVQLVDDPVSVVSCVVVCVLVSLLVQLPPPDLSSNLSSLSSLLSNCSRVFQVSLVVNVVVPSLVSLLVLLVVLLVVLVCVVVPDDDDDDVSVVVVVSSLSSLLSSLSSLLSNLSTTPVSLVVCLVSCVLVSLLSCCLSVVVHDPSSNLSSLVSLLRSLVVCLVSVVVQLPDPVDPVLSSLVSLLVQCVDPQLSSNLSSLSNLVSLLLSLQAEVVSVVSCVDRPSSVCSLVSPLVSLLVLLLLLLVLVVPDFLVNVVDPVCSSVVSSVSSLLSSLVSLLVLLQSLLCLLVVNHDDPPPDDVLVVLVVVVVVVVVVPDDDDDDDDDPPPPDDDNVVSLVVSQPSLLSCLVRVLVSLLSLLDDDDPVRVVNDDPSVVVSSLSSNLSSLSSLLSSLVSCVSRVDPPHPCLVSNQVSLVVLLLSLQVQQDPPRDDDPSSLLSSLSSLLSSLQSHDDDDRNHDPVSLVSNCVVCVVVVDVSSLLSNLNNLLSNLLDLPDLPSVQSSLVVLLCLQQDLARDQSNVLSSLVSCCVNQVDPVRNNNCVHCVVVVVLVSLVVSLVSLVVNLVPPDCSVCVVSSVSSVVSSVVSVVSSVVVVVNVD

Secondary structure (DSSP, 8-state):
----S--B--TT-----TT-----SS------SHHHHHHHHHHTT-S-HHHHHHHHHHHHHHHTS-HHHHHHHHHTTHHHHHHTTTT-S-HHHHHHHHHHHHHHHHHHHHHHHHHHHHTTTHHHHHHHHHHHHHHHHHHHTT----HHHHHHHHHHHHHHHHHHHHHHHHHHTTBHHHHHHHHHTTHHHHHHHHHHTGGGS-HHHHHHHHHHHHHHHTT-HHHHHHHHT-TT--HHHHHHHHHHGGGSS-HHHHHHHHHHHHHHHHHHHHBHHHHHHTTT-HHHHTHHHHHHHHHHHHHHHHHHHHHH--TTTTT-GGGHHHHHHHHHHHHHHHHHHHHHHHHHHHHTT--B-TT---HHHHHHHHHHHHHTTSS-------------SSHHHHHHHHHHHHHHIIIIIHHHHHHHHSPPPHHHHTTS-HHHHHHHHHHHHHHHHHHHHHHHHHHHHS-TTSTTHHHHHHHHHHHHHHHHHH-STT----HHHHHHHHHHHHHHHHT---SS-S--HHHHHHHHHHHHHHT-HHHHHHHHHHHHHHHT-TT-HHHHHHHHHHHHHHHHSSS--HHHHHHHHHHHHHHSS-TTSTTIIIIIITTTHHHHHHHHHHHHHHHHHHS-TTT-HHHHHHHHHHHHHHHHHHHHHHHHT-